Protein AF-A0A1C6DZ20-F1 (afdb_monomer)

Mean predicted aligned error: 7.18 Å

Foldseek 3Di:
DDDDDDDDDDDDDDDDDDDDDPPVVLVVQLVLLLLLLVVLCCCQPPQFPCQPPQHDPVVLVVLSVVLNVCSSPDDLLRSQLSSLLSQLSSLFQATGFDSCPQCVQVWWWWQWQWDDFPNATFTFKGFPVCVVRGGWGWQAKLPHGVVVLLVLLQSSGRHLEPLLSVVVSSVCVTGVVSCCVSVRDPPPDQWIWIWTADPVGDIDIDIIGTGGPVRSVVCVVVVRMDGLVVLAPAAAPPPDDPVDQKDWDDPDPQEIEMEGQELDADPVQGLVNVLVVVLVSLVVVSHQEYEYEQQNYAYDHLCSCVSVLVSLLLSQLVFGAYEYEADANCHDSSLVNVLLSVLSPHFYEEAWYVFFLWGFDDKDKDARDRSRTITIHGNDIDDVLVPGVSSVVTHSYTRGGPHYFYDHSVCRRHNHPRRVVPCSPDDGPHGDQKWKWAWDPAWEDEQNHTFLFTFTQTSNFTWTQVLQVLVRCQPDPLRWEWDADPVQLEIEIEGHRYDDPDPHSPDDDHDIFMWGWRSYWYYHVVVVDTDRATWTDTPNTIIGGVSSVCLVSQWDWDADPVNSYIYIYRPHGHD

Radius of gyration: 30.8 Å; Cα contacts (8 Å, |Δi|>4): 1162; chains: 1; bounding box: 98×57×110 Å

pLDDT: mean 91.44, std 13.48, range [24.75, 98.94]

Solvent-accessible surface area (backbone atoms only — not comparable to full-atom values): 30918 Å² total; per-residue (Å²):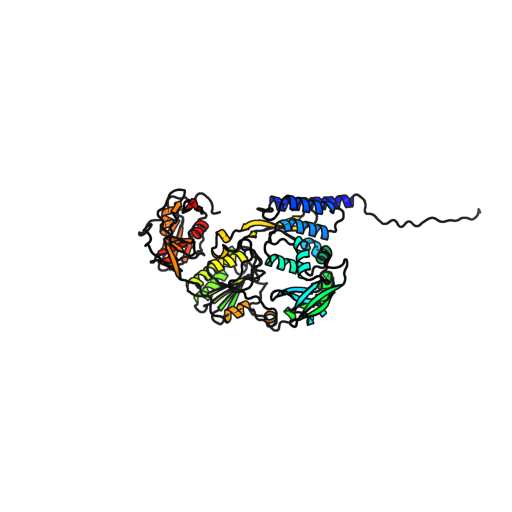 135,88,80,87,87,89,90,82,90,84,90,82,81,91,78,88,78,78,85,74,79,64,82,71,61,54,61,53,50,24,49,41,48,50,54,29,52,51,50,49,52,52,47,45,67,71,58,27,71,62,42,55,79,67,40,48,75,64,59,53,50,50,51,50,52,58,50,64,75,34,49,80,72,53,52,77,62,56,50,37,45,50,51,12,28,58,38,13,46,34,41,28,68,46,24,38,45,40,58,56,69,67,39,50,83,75,42,31,26,36,45,52,35,64,43,81,38,83,92,38,48,20,31,40,28,21,35,50,88,43,60,90,48,54,75,21,34,49,52,19,44,58,81,41,44,44,67,59,51,48,60,58,57,43,60,53,48,31,30,50,35,74,54,33,42,49,56,54,44,50,72,44,77,35,31,40,59,60,35,30,75,60,63,52,40,64,82,89,52,59,61,43,43,33,32,31,30,44,98,89,66,54,75,46,79,43,81,34,44,47,29,44,51,67,52,51,51,48,35,54,76,70,63,44,50,38,44,52,77,82,63,36,78,41,76,39,94,80,56,88,59,86,90,45,45,60,51,80,46,79,77,52,99,31,29,38,38,34,44,41,40,42,30,58,76,37,95,90,56,41,51,72,62,50,36,54,53,51,47,57,51,55,73,65,66,64,45,53,35,39,38,42,34,28,43,68,6,64,21,72,40,47,73,58,51,46,66,52,52,35,53,48,40,55,44,35,48,75,66,24,22,36,35,35,34,36,12,60,42,10,14,59,27,36,36,54,46,47,47,53,40,37,53,64,50,27,46,32,36,12,35,45,18,27,28,36,56,20,37,59,30,72,69,47,77,50,65,38,86,64,80,50,41,33,32,33,32,21,57,38,78,43,67,40,39,85,76,33,81,68,33,51,89,49,43,62,24,45,48,71,37,80,41,80,35,60,64,39,64,67,37,48,33,61,21,42,53,44,44,60,52,49,61,73,74,46,83,78,69,55,53,82,53,64,42,68,24,35,72,45,86,63,42,39,25,48,72,84,40,78,48,75,55,57,34,32,32,43,95,93,38,55,24,27,41,57,64,26,52,20,62,63,27,43,90,47,97,67,16,26,24,74,49,77,40,82,89,78,40,30,38,39,36,37,86,37,68,46,78,89,87,76,81,67,56,57,80,74,76,86,63,80,45,68,30,34,49,42,77,58,46,40,28,39,59,92,72,77,47,68,60,78,74,75,40,27,31,48,96,93,41,59,27,36,44,47,66,63,52,30,55,75,70,41,20,22,74,45,80,38,76,91,75,43,28,38,42,33,34,70,90,40,64,50,124

Structure (mmCIF, N/CA/C/O backbone):
data_AF-A0A1C6DZ20-F1
#
_entry.id   AF-A0A1C6DZ20-F1
#
loop_
_atom_site.group_PDB
_atom_site.id
_atom_site.type_symbol
_atom_site.label_atom_id
_atom_site.label_alt_id
_atom_site.label_comp_id
_atom_site.label_asym_id
_atom_site.label_entity_id
_atom_site.label_seq_id
_atom_site.pdbx_PDB_ins_code
_atom_site.Cartn_x
_atom_site.Cartn_y
_atom_site.Cartn_z
_atom_site.occupancy
_atom_site.B_iso_or_equiv
_atom_site.auth_seq_id
_atom_site.auth_comp_id
_atom_site.auth_asym_id
_atom_site.auth_atom_id
_atom_site.pdbx_PDB_model_num
ATOM 1 N N . MET A 1 1 ? 66.220 34.009 -67.771 1.00 33.22 1 MET A N 1
ATOM 2 C CA . MET A 1 1 ? 67.055 34.168 -66.563 1.00 33.22 1 MET A CA 1
ATOM 3 C C . MET A 1 1 ? 66.719 33.030 -65.614 1.00 33.22 1 MET A C 1
ATOM 5 O O . MET A 1 1 ? 65.567 32.908 -65.241 1.00 33.22 1 MET A O 1
ATOM 9 N N . ASN A 1 2 ? 67.720 32.167 -65.425 1.00 29.44 2 ASN A N 1
ATOM 10 C CA . ASN A 1 2 ? 67.946 31.004 -64.551 1.00 29.44 2 ASN A CA 1
ATOM 11 C C . ASN A 1 2 ? 66.769 30.279 -63.851 1.00 29.44 2 ASN A C 1
ATOM 13 O O . ASN A 1 2 ? 65.967 30.924 -63.203 1.00 29.44 2 ASN A O 1
ATOM 17 N N . MET A 1 3 ? 66.681 28.947 -63.736 1.00 25.48 3 MET A N 1
ATOM 18 C CA . MET A 1 3 ? 67.265 27.768 -64.398 1.00 25.48 3 MET A CA 1
ATOM 19 C C . MET A 1 3 ? 66.680 26.515 -63.680 1.00 25.48 3 MET A C 1
ATOM 21 O O . MET A 1 3 ? 66.749 26.479 -62.463 1.00 25.48 3 MET A O 1
ATOM 25 N N . LYS A 1 4 ? 66.19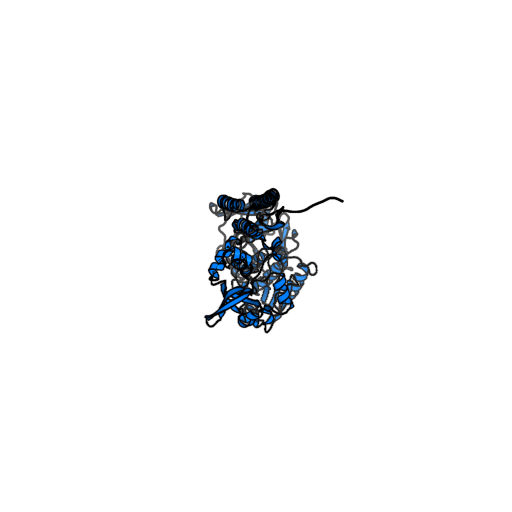1 25.503 -64.432 1.00 29.70 4 LYS A N 1
ATOM 26 C CA . LYS A 1 4 ? 66.219 24.021 -64.184 1.00 29.70 4 LYS A CA 1
ATOM 27 C C . LYS A 1 4 ? 65.601 23.431 -62.881 1.00 29.70 4 LYS A C 1
ATOM 29 O O . LYS A 1 4 ? 65.993 23.794 -61.790 1.00 29.70 4 LYS A O 1
ATOM 34 N N . ARG A 1 5 ? 64.574 22.559 -62.940 1.00 30.05 5 ARG A N 1
ATOM 35 C CA . ARG A 1 5 ? 64.492 21.102 -63.296 1.00 30.05 5 ARG A CA 1
ATOM 36 C C . ARG A 1 5 ? 64.784 20.089 -62.144 1.00 30.05 5 ARG A C 1
ATOM 38 O O . ARG A 1 5 ? 65.934 19.950 -61.768 1.00 30.05 5 ARG A O 1
ATOM 45 N N . TRP A 1 6 ? 63.752 19.270 -61.843 1.00 25.39 6 TRP A N 1
ATOM 46 C CA . TRP A 1 6 ? 63.679 17.779 -61.746 1.00 25.39 6 TRP A CA 1
ATOM 47 C C . TRP A 1 6 ? 64.118 16.952 -60.499 1.00 25.39 6 TRP A C 1
ATOM 49 O O . TRP A 1 6 ? 65.215 17.136 -59.994 1.00 25.39 6 TRP A O 1
ATOM 59 N N . LEU A 1 7 ? 63.285 15.904 -60.235 1.00 24.78 7 LEU A N 1
ATOM 60 C CA . LEU A 1 7 ? 63.484 14.575 -59.568 1.00 24.78 7 LEU A CA 1
ATOM 61 C C . LEU A 1 7 ? 63.567 14.541 -58.024 1.00 24.78 7 LEU A C 1
ATOM 63 O O . LEU A 1 7 ? 64.156 15.438 -57.449 1.00 24.78 7 LEU A O 1
ATOM 67 N N . ALA A 1 8 ? 63.067 13.565 -57.246 1.00 24.75 8 ALA A N 1
ATOM 68 C CA . ALA A 1 8 ? 62.396 12.252 -57.379 1.00 24.75 8 ALA A CA 1
ATOM 69 C C . ALA A 1 8 ? 61.662 11.989 -56.018 1.00 24.75 8 ALA A C 1
ATOM 71 O O . ALA A 1 8 ? 62.030 12.608 -55.030 1.00 24.75 8 ALA A O 1
ATOM 72 N N . GLY A 1 9 ? 60.552 11.250 -55.886 1.00 25.30 9 GLY A N 1
ATOM 73 C CA . GLY A 1 9 ? 60.491 9.782 -55.795 1.00 25.30 9 GLY A CA 1
ATOM 74 C C . GLY A 1 9 ? 60.394 9.246 -54.340 1.00 25.30 9 GLY A C 1
ATOM 75 O O . GLY A 1 9 ? 61.318 9.452 -53.567 1.00 25.30 9 GLY A O 1
ATOM 76 N N . CYS A 1 10 ? 59.322 8.477 -54.061 1.00 25.08 10 CYS A N 1
ATOM 77 C CA . CYS A 1 10 ? 59.161 7.394 -53.055 1.00 25.08 10 CYS A CA 1
ATOM 78 C C . CYS A 1 10 ? 58.497 7.643 -51.668 1.00 25.08 10 CYS A C 1
ATOM 80 O O . CYS A 1 10 ? 59.073 8.256 -50.783 1.00 25.08 10 CYS A O 1
ATOM 82 N N . LEU A 1 11 ? 57.308 7.019 -51.521 1.00 32.25 11 LEU A N 1
ATOM 83 C CA . LEU A 1 11 ? 56.767 6.166 -50.433 1.00 32.25 11 LEU A CA 1
ATOM 84 C C . LEU A 1 11 ? 56.993 6.500 -48.939 1.00 32.25 11 LEU A C 1
ATOM 86 O O . LEU A 1 11 ? 58.120 6.506 -48.460 1.00 32.25 11 LEU A O 1
ATOM 90 N N . GLY A 1 12 ? 55.890 6.510 -48.169 1.00 25.66 12 GLY A N 1
ATOM 91 C CA . GLY A 1 12 ? 55.909 6.263 -46.718 1.00 25.66 12 GLY A CA 1
ATOM 92 C C . GLY A 1 12 ? 54.557 6.429 -46.002 1.00 25.66 12 GLY A C 1
ATOM 93 O O . GLY A 1 12 ? 54.181 7.545 -45.688 1.00 25.66 12 GLY A O 1
ATOM 94 N N . ALA A 1 13 ? 53.869 5.303 -45.767 1.00 25.91 13 ALA A N 1
ATOM 95 C CA . ALA A 1 13 ? 52.865 4.982 -44.732 1.00 25.91 13 ALA A CA 1
ATOM 96 C C . ALA A 1 13 ? 51.861 6.053 -44.226 1.00 25.91 13 ALA A C 1
ATOM 98 O O . ALA A 1 13 ? 52.208 6.974 -43.494 1.00 25.91 13 ALA A O 1
ATOM 99 N N . VAL A 1 14 ? 50.567 5.806 -44.474 1.00 29.48 14 VAL A N 1
ATOM 100 C CA . VAL A 1 14 ? 49.453 6.362 -43.685 1.00 29.48 14 VAL A CA 1
ATOM 101 C C . VAL A 1 14 ? 49.310 5.521 -42.413 1.00 29.48 14 VAL A C 1
ATOM 103 O O . VAL A 1 14 ? 48.975 4.341 -42.491 1.00 29.48 14 VAL A O 1
ATOM 106 N N . VAL A 1 15 ? 49.574 6.123 -41.254 1.00 30.53 15 VAL A N 1
ATOM 107 C CA . VAL A 1 15 ? 49.204 5.585 -39.938 1.00 30.53 15 VAL A CA 1
ATOM 108 C C . VAL A 1 15 ? 47.868 6.213 -39.554 1.00 30.53 15 VAL A C 1
ATOM 110 O O . VAL A 1 15 ? 47.776 7.427 -39.387 1.00 30.53 15 VAL A O 1
ATOM 113 N N . ILE A 1 16 ? 46.831 5.384 -39.439 1.00 38.28 16 ILE A N 1
ATOM 114 C CA . ILE A 1 16 ? 45.564 5.749 -38.802 1.00 38.28 16 ILE A CA 1
ATOM 115 C C . ILE A 1 16 ? 45.824 5.715 -37.292 1.00 38.28 16 ILE A C 1
ATOM 117 O O . ILE A 1 16 ? 45.955 4.642 -36.709 1.00 38.28 16 ILE A O 1
ATOM 121 N N . LEU A 1 17 ? 45.968 6.887 -36.672 1.00 35.38 17 LEU A N 1
ATOM 122 C CA . LEU A 1 17 ? 45.996 7.037 -35.218 1.00 35.38 17 LEU A CA 1
ATOM 123 C C . LEU A 1 17 ? 44.552 7.186 -34.735 1.00 35.38 17 LEU A C 1
ATOM 125 O O . LEU A 1 17 ? 43.916 8.209 -34.982 1.00 35.38 17 LEU A O 1
ATOM 129 N N . GLY A 1 18 ? 44.043 6.146 -34.074 1.00 37.91 18 GLY A N 1
ATOM 130 C CA . GLY A 1 18 ? 42.833 6.240 -33.266 1.00 37.91 18 GLY A CA 1
ATOM 131 C C . GLY A 1 18 ? 43.051 7.241 -32.131 1.00 37.91 18 GLY A C 1
ATOM 132 O O . GLY A 1 18 ? 44.077 7.206 -31.450 1.00 37.91 18 GLY A O 1
ATOM 133 N N . CYS A 1 19 ? 42.107 8.163 -31.960 1.00 40.91 19 CYS A N 1
ATOM 134 C CA . CYS A 1 19 ? 42.093 9.102 -30.848 1.00 40.91 19 CYS A CA 1
ATOM 135 C C . CYS A 1 19 ? 41.790 8.347 -29.546 1.00 40.91 19 CYS A C 1
ATOM 137 O O . CYS A 1 19 ? 40.642 8.003 -29.289 1.00 40.91 19 CYS A O 1
ATOM 139 N N . LEU A 1 20 ? 42.812 8.112 -28.724 1.00 44.81 20 LEU A N 1
ATOM 140 C CA . LEU A 1 20 ? 42.622 7.877 -27.293 1.00 44.81 20 LEU A CA 1
ATOM 141 C C . LEU A 1 20 ? 42.332 9.228 -26.609 1.00 44.81 20 LEU A C 1
ATOM 143 O O . LEU A 1 20 ? 42.959 10.230 -26.980 1.00 44.81 20 LEU A O 1
ATOM 147 N N . PRO A 1 21 ? 41.407 9.289 -25.636 1.00 42.53 21 PRO A N 1
ATOM 148 C CA . PRO A 1 21 ? 41.186 10.495 -24.848 1.00 42.53 21 PRO A CA 1
ATOM 149 C C . PRO A 1 21 ? 42.447 10.862 -24.038 1.00 42.53 21 PRO A C 1
ATOM 151 O O . PRO A 1 21 ? 43.267 9.992 -23.730 1.00 42.53 21 PRO A O 1
ATOM 154 N N . PRO A 1 22 ? 42.651 12.151 -23.707 1.00 46.47 22 PRO A N 1
ATOM 155 C CA . PRO A 1 22 ? 43.792 12.579 -22.904 1.00 46.47 22 PRO A CA 1
ATOM 156 C C . PRO A 1 22 ? 43.739 11.944 -21.507 1.00 46.47 22 PRO A C 1
ATOM 158 O O . PRO A 1 22 ? 42.701 11.968 -20.852 1.00 46.47 22 PRO A O 1
ATOM 161 N N . ALA A 1 23 ? 44.885 11.443 -21.038 1.00 49.34 23 ALA A N 1
ATOM 162 C CA . ALA A 1 23 ? 45.047 10.677 -19.796 1.00 49.34 23 ALA A CA 1
ATOM 163 C C . ALA A 1 23 ? 44.527 11.352 -18.505 1.00 49.34 23 ALA A C 1
ATOM 165 O O . ALA A 1 23 ? 44.389 10.675 -17.505 1.00 49.34 23 ALA A O 1
ATOM 166 N N . GLY A 1 24 ? 44.213 12.655 -18.511 1.00 50.34 24 GLY A N 1
ATOM 167 C CA . GLY A 1 24 ? 43.672 13.368 -17.343 1.00 50.34 24 GLY A CA 1
ATOM 168 C C . GLY A 1 24 ? 42.141 13.447 -17.253 1.00 50.34 24 GLY A C 1
ATOM 169 O O . GLY A 1 24 ? 41.635 13.906 -16.240 1.00 50.34 24 GLY A O 1
ATOM 170 N N . ALA A 1 25 ? 41.394 13.056 -18.294 1.00 53.69 25 ALA A N 1
ATOM 171 C CA . ALA A 1 25 ? 39.923 13.096 -18.279 1.00 53.69 25 ALA A CA 1
ATOM 172 C C . ALA A 1 25 ? 39.290 11.798 -17.739 1.00 53.69 25 ALA A C 1
ATOM 174 O O . ALA A 1 25 ? 38.180 11.836 -17.215 1.00 53.69 25 ALA A O 1
ATOM 175 N N . ALA A 1 26 ? 39.996 10.668 -17.866 1.00 58.22 26 ALA A N 1
ATOM 176 C CA . ALA A 1 26 ? 39.584 9.378 -17.310 1.00 58.22 26 ALA A CA 1
ATOM 177 C C . ALA A 1 26 ? 39.768 9.345 -15.781 1.00 58.22 26 ALA A C 1
ATOM 179 O O . ALA A 1 26 ? 38.820 9.015 -15.076 1.00 58.22 26 ALA A O 1
ATOM 180 N N . ASP A 1 27 ? 40.918 9.825 -15.283 1.00 61.34 27 ASP A N 1
ATOM 181 C CA . ASP A 1 27 ? 41.209 9.956 -13.843 1.00 61.34 27 ASP A CA 1
ATOM 182 C C . ASP A 1 27 ? 40.152 10.807 -13.103 1.00 61.34 27 ASP A C 1
ATOM 184 O O . ASP A 1 27 ? 39.782 10.515 -11.970 1.00 61.34 27 ASP A O 1
ATOM 188 N N . ASP A 1 28 ? 39.612 11.837 -13.762 1.00 82.62 28 ASP A N 1
ATOM 189 C CA . ASP A 1 28 ? 38.582 12.733 -13.217 1.00 82.62 28 ASP A CA 1
ATOM 190 C C . ASP A 1 28 ? 37.173 12.094 -13.213 1.00 82.62 28 ASP A C 1
ATOM 192 O O . ASP A 1 28 ? 36.361 12.357 -12.328 1.00 82.62 28 ASP A O 1
ATOM 196 N N . ALA A 1 29 ? 36.856 11.215 -14.172 1.00 85.62 29 ALA A N 1
ATOM 197 C CA . ALA A 1 29 ? 35.570 10.508 -14.203 1.00 85.62 29 ALA A CA 1
ATOM 198 C C . ALA A 1 29 ? 35.491 9.403 -13.140 1.00 85.62 29 ALA A C 1
ATOM 200 O O . ALA A 1 29 ? 34.495 9.313 -12.420 1.00 85.62 29 ALA A O 1
ATOM 201 N N . ALA A 1 30 ? 36.558 8.618 -13.010 1.00 94.00 30 ALA A N 1
ATOM 202 C CA . ALA A 1 30 ? 36.689 7.581 -11.998 1.00 94.00 30 ALA A CA 1
ATOM 203 C C . ALA A 1 30 ? 36.605 8.142 -10.580 1.00 94.00 30 ALA A C 1
ATOM 205 O O . ALA A 1 30 ? 35.852 7.638 -9.749 1.00 94.00 30 ALA A O 1
ATOM 206 N N . GLN A 1 31 ? 37.315 9.248 -10.329 1.00 95.50 31 GLN A N 1
ATOM 207 C CA . GLN A 1 31 ? 37.275 9.933 -9.044 1.00 95.50 31 GLN A CA 1
ATOM 208 C C . GLN A 1 31 ? 35.853 10.399 -8.700 1.00 95.50 31 GLN A C 1
ATOM 210 O O . GLN A 1 31 ? 35.382 10.159 -7.592 1.00 95.50 31 GLN A O 1
ATOM 215 N N . ARG A 1 32 ? 35.133 11.010 -9.650 1.00 95.50 32 ARG A N 1
ATOM 216 C CA . ARG A 1 32 ? 33.738 11.427 -9.432 1.00 95.50 32 ARG A CA 1
ATOM 217 C C . ARG A 1 32 ? 32.806 10.258 -9.105 1.00 95.50 32 ARG A C 1
ATOM 219 O O . ARG A 1 32 ? 31.918 10.410 -8.267 1.00 95.50 32 ARG A O 1
ATOM 226 N N . ARG A 1 33 ? 32.997 9.106 -9.758 1.00 97.25 33 ARG A N 1
ATOM 227 C CA . ARG A 1 33 ? 32.224 7.884 -9.484 1.00 97.25 33 ARG A CA 1
ATOM 228 C C . ARG A 1 33 ? 32.580 7.279 -8.124 1.00 97.25 33 ARG A C 1
ATOM 230 O O . ARG A 1 33 ? 31.677 6.864 -7.406 1.00 97.25 33 ARG A O 1
ATOM 237 N N . GLN A 1 34 ? 33.854 7.304 -7.727 1.00 98.19 34 GLN A N 1
ATOM 238 C CA . GLN A 1 34 ? 34.271 6.919 -6.375 1.00 98.19 34 GLN A CA 1
ATOM 239 C C . GLN A 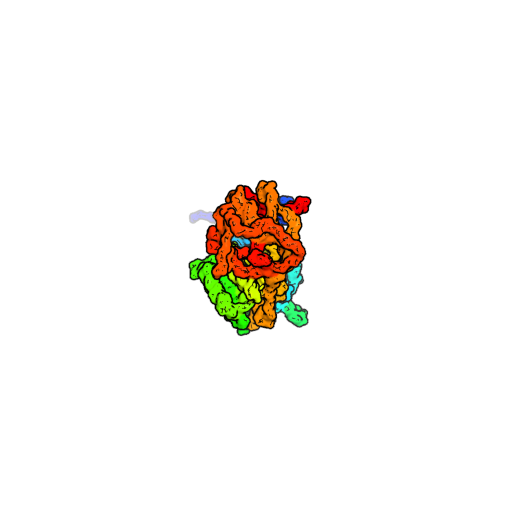1 34 ? 33.596 7.803 -5.317 1.00 98.19 34 GLN A C 1
ATOM 241 O O . GLN A 1 34 ? 33.038 7.285 -4.356 1.00 98.19 34 GLN A O 1
ATOM 246 N N . GLU A 1 35 ? 33.591 9.125 -5.511 1.00 98.19 35 GLU A N 1
ATOM 247 C CA . GLU A 1 35 ? 32.940 10.075 -4.597 1.00 98.19 35 GLU A CA 1
ATOM 248 C C . GLU A 1 35 ? 31.425 9.827 -4.479 1.00 98.19 35 GLU A C 1
ATOM 250 O O . GLU A 1 35 ? 30.866 9.911 -3.385 1.00 98.19 35 GLU A O 1
ATOM 255 N N . ASP A 1 36 ? 30.757 9.489 -5.586 1.00 98.06 36 ASP A N 1
ATOM 256 C CA . ASP A 1 36 ? 29.341 9.107 -5.588 1.00 98.06 36 ASP A CA 1
ATOM 257 C C . ASP A 1 36 ? 29.088 7.791 -4.841 1.00 98.06 36 ASP A C 1
ATOM 259 O O . ASP A 1 36 ? 28.156 7.714 -4.039 1.00 98.06 36 ASP A O 1
ATOM 263 N N . LEU A 1 37 ? 29.917 6.769 -5.082 1.00 98.69 37 LEU A N 1
ATOM 264 C CA . LEU A 1 37 ? 29.828 5.469 -4.415 1.00 98.69 37 LEU A CA 1
ATOM 265 C C . LEU A 1 37 ? 30.059 5.600 -2.905 1.00 98.69 37 LEU A C 1
ATOM 267 O O . LEU A 1 37 ? 29.281 5.069 -2.112 1.00 98.69 37 LEU A O 1
ATOM 271 N N . ASP A 1 38 ? 31.091 6.341 -2.502 1.00 98.56 38 ASP A N 1
ATOM 272 C CA . ASP A 1 38 ? 31.387 6.609 -1.094 1.00 98.56 38 ASP A CA 1
ATOM 273 C C . ASP A 1 38 ? 30.239 7.381 -0.433 1.00 98.56 38 ASP A C 1
ATOM 275 O O . ASP A 1 38 ? 29.803 7.019 0.662 1.00 98.56 38 ASP A O 1
ATOM 279 N N . CYS A 1 39 ? 29.690 8.391 -1.120 1.00 98.50 39 CYS A N 1
ATOM 280 C CA . CYS A 1 39 ? 28.535 9.145 -0.641 1.00 98.50 39 CYS A CA 1
ATOM 281 C C . CYS A 1 39 ? 27.302 8.251 -0.459 1.00 98.50 39 CYS A C 1
ATOM 283 O O . CYS A 1 39 ? 26.605 8.378 0.553 1.00 98.50 39 CYS A O 1
ATOM 285 N N . LEU A 1 40 ? 27.034 7.333 -1.395 1.00 98.56 40 LEU A N 1
ATOM 286 C CA . LEU A 1 40 ? 25.925 6.387 -1.285 1.00 98.56 40 LEU A CA 1
ATOM 287 C C . LEU A 1 40 ? 26.106 5.467 -0.074 1.00 98.56 40 LEU A C 1
ATOM 289 O O . LEU A 1 40 ? 25.203 5.375 0.758 1.00 98.56 40 LEU A O 1
ATOM 293 N N . VAL A 1 41 ? 27.272 4.824 0.050 1.00 98.56 41 VAL A N 1
ATOM 294 C CA . VAL A 1 41 ? 27.572 3.906 1.159 1.00 98.56 41 VAL A CA 1
ATOM 295 C C . VAL A 1 41 ? 27.465 4.632 2.497 1.00 98.56 41 VAL A C 1
ATOM 297 O O . VAL A 1 41 ? 26.787 4.143 3.403 1.00 98.56 41 VAL A O 1
ATOM 300 N N . GLU A 1 42 ? 28.067 5.817 2.630 1.00 98.25 42 GLU A N 1
ATOM 301 C CA . GLU A 1 42 ? 27.970 6.622 3.851 1.00 98.25 42 GLU A CA 1
ATOM 302 C C . GLU A 1 42 ? 26.513 6.992 4.152 1.00 98.25 42 GLU A C 1
ATOM 304 O O . GLU A 1 42 ? 26.053 6.833 5.284 1.00 98.25 42 GLU A O 1
ATOM 309 N N . THR A 1 43 ? 25.762 7.448 3.148 1.00 98.06 43 THR A N 1
ATOM 310 C CA . THR A 1 43 ? 24.360 7.849 3.325 1.00 98.06 43 THR A CA 1
ATOM 311 C C . THR A 1 43 ? 23.522 6.681 3.829 1.00 98.06 43 THR A C 1
ATOM 313 O O . THR A 1 43 ? 22.862 6.803 4.861 1.00 98.06 43 THR A O 1
ATOM 316 N N . LEU A 1 44 ? 23.574 5.535 3.151 1.00 98.06 44 LEU A N 1
ATOM 317 C CA . LEU A 1 44 ? 22.745 4.386 3.497 1.00 98.06 44 LEU A CA 1
ATOM 318 C C . LEU A 1 44 ? 23.135 3.791 4.853 1.00 98.06 44 LEU A C 1
ATOM 320 O O . LEU A 1 44 ? 22.274 3.595 5.705 1.00 98.06 44 LEU A O 1
ATOM 324 N N . THR A 1 45 ? 24.427 3.581 5.104 1.00 97.06 45 THR A N 1
ATOM 325 C CA . THR A 1 45 ? 24.893 2.877 6.312 1.00 97.06 45 THR A CA 1
ATOM 326 C C . THR A 1 45 ? 24.883 3.737 7.577 1.00 97.06 45 THR A C 1
ATOM 328 O O . THR A 1 45 ? 24.913 3.189 8.678 1.00 97.06 45 THR A O 1
ATOM 331 N N . THR A 1 46 ? 24.821 5.071 7.454 1.00 96.50 46 THR A N 1
ATOM 332 C CA . THR A 1 46 ? 24.799 5.983 8.616 1.00 96.50 46 THR A CA 1
ATOM 333 C C . THR A 1 46 ? 23.452 6.655 8.868 1.00 96.50 46 THR A C 1
ATOM 335 O O . THR A 1 46 ? 23.215 7.110 9.990 1.00 96.50 46 THR A O 1
ATOM 338 N N . LYS A 1 47 ? 22.589 6.786 7.848 1.00 97.19 47 LYS A N 1
ATOM 339 C CA . LYS A 1 47 ? 21.302 7.494 7.969 1.00 97.19 47 LYS A CA 1
ATOM 340 C C . LYS A 1 47 ? 20.098 6.566 8.036 1.00 97.19 47 LYS A C 1
ATOM 342 O O . LYS A 1 47 ? 19.111 6.948 8.661 1.00 97.19 47 LYS A O 1
ATOM 347 N N . HIS A 1 48 ? 20.163 5.392 7.410 1.00 97.69 48 HIS A N 1
ATOM 348 C CA . HIS A 1 48 ? 19.114 4.388 7.550 1.00 97.69 48 HIS A CA 1
ATOM 349 C C . HIS A 1 48 ? 19.090 3.867 9.001 1.00 97.69 48 HIS A C 1
ATOM 351 O O . HIS A 1 48 ? 20.161 3.658 9.576 1.00 97.69 48 HIS A O 1
ATOM 357 N N . PRO A 1 49 ? 17.912 3.651 9.618 1.00 96.50 49 PRO A N 1
ATOM 358 C CA . PRO A 1 49 ? 17.796 3.252 11.022 1.00 96.50 49 PRO A CA 1
ATOM 359 C C . PRO A 1 49 ? 18.485 1.919 11.329 1.00 96.50 49 PRO A C 1
ATOM 361 O O . PRO A 1 49 ? 19.035 1.765 12.416 1.00 96.50 49 PRO A O 1
ATOM 364 N N . ASP A 1 50 ? 18.456 0.979 10.383 1.00 96.94 50 ASP A N 1
ATOM 365 C CA . ASP A 1 50 ? 19.174 -0.294 10.471 1.00 96.94 50 ASP A CA 1
ATOM 366 C C . ASP A 1 50 ? 19.396 -0.892 9.071 1.00 96.94 50 ASP A C 1
ATOM 368 O O . ASP A 1 50 ? 18.611 -1.701 8.589 1.00 96.94 50 ASP A O 1
ATOM 372 N N . PHE A 1 51 ? 20.401 -0.397 8.335 1.00 97.38 51 PHE A N 1
ATOM 373 C CA . PHE A 1 51 ? 20.658 -0.850 6.951 1.00 97.38 51 PHE A CA 1
ATOM 374 C C . PHE A 1 51 ? 21.041 -2.335 6.886 1.00 97.38 51 PHE A C 1
ATOM 376 O O . PHE A 1 51 ? 20.786 -3.009 5.895 1.00 97.38 51 PHE A O 1
ATOM 383 N N . TYR A 1 52 ? 21.642 -2.848 7.960 1.00 97.62 52 TYR A N 1
ATOM 384 C CA . TYR A 1 52 ? 22.159 -4.209 8.047 1.00 97.62 52 TYR A CA 1
ATOM 385 C C . TYR A 1 52 ? 21.135 -5.205 8.607 1.00 97.62 52 TYR A C 1
ATOM 387 O O . TYR A 1 52 ? 21.494 -6.347 8.883 1.00 97.62 52 TYR A O 1
ATOM 395 N N . ALA A 1 53 ? 19.862 -4.816 8.740 1.00 96.00 53 ALA A N 1
ATOM 396 C CA . ALA A 1 53 ? 18.804 -5.703 9.226 1.00 96.00 53 ALA A CA 1
ATOM 397 C C . ALA A 1 53 ? 18.698 -7.004 8.405 1.00 96.00 53 ALA A C 1
ATOM 399 O O . ALA A 1 53 ? 18.466 -8.074 8.966 1.00 96.00 53 ALA A O 1
ATOM 400 N N . ASN A 1 54 ? 18.920 -6.912 7.087 1.00 95.19 54 ASN A N 1
ATOM 401 C CA . ASN A 1 54 ? 18.777 -8.021 6.137 1.00 95.19 54 ASN A CA 1
ATOM 402 C C . ASN A 1 54 ? 20.050 -8.304 5.319 1.00 95.19 54 ASN A C 1
ATOM 404 O O . ASN A 1 54 ? 20.026 -9.106 4.388 1.00 95.19 54 ASN A O 1
ATOM 408 N N . THR A 1 55 ? 21.170 -7.657 5.647 1.00 97.31 55 THR A N 1
ATOM 409 C CA . THR A 1 55 ? 22.448 -7.823 4.940 1.00 97.31 55 THR A CA 1
ATOM 410 C C . THR A 1 55 ? 23.626 -7.731 5.902 1.00 97.31 55 THR A C 1
ATOM 412 O O . THR A 1 55 ? 23.457 -7.563 7.104 1.00 97.31 55 THR A O 1
ATOM 415 N N . THR A 1 56 ? 24.847 -7.883 5.399 1.00 98.12 56 THR A N 1
ATOM 416 C CA . THR A 1 56 ? 26.060 -7.856 6.223 1.00 98.12 56 THR A CA 1
ATOM 417 C C . THR A 1 56 ? 27.017 -6.776 5.747 1.00 98.12 56 THR A C 1
ATOM 419 O O . THR A 1 56 ? 27.077 -6.476 4.556 1.00 98.12 56 THR A O 1
ATOM 422 N N . GLU A 1 57 ? 27.830 -6.243 6.662 1.00 97.94 57 GLU A N 1
ATOM 423 C CA . GLU A 1 57 ? 28.934 -5.338 6.312 1.00 97.94 57 GLU A CA 1
ATOM 424 C C . GLU A 1 57 ? 29.841 -5.940 5.231 1.00 97.94 57 GLU A C 1
ATOM 426 O O . GLU A 1 57 ? 30.280 -5.229 4.332 1.00 97.94 57 GLU A O 1
ATOM 431 N N . GLN A 1 58 ? 30.071 -7.259 5.277 1.00 98.31 58 GLN A N 1
ATOM 432 C CA . GLN A 1 58 ? 30.869 -7.956 4.272 1.00 98.31 58 GLN A CA 1
ATOM 433 C C . GLN A 1 58 ? 30.204 -7.934 2.893 1.00 98.31 58 GLN A C 1
ATOM 435 O O . GLN A 1 58 ? 30.877 -7.618 1.923 1.00 98.31 58 GLN A O 1
ATOM 440 N N . ALA A 1 59 ? 28.899 -8.203 2.795 1.00 98.38 59 ALA A N 1
ATOM 441 C CA . ALA A 1 59 ? 28.184 -8.152 1.517 1.00 98.38 59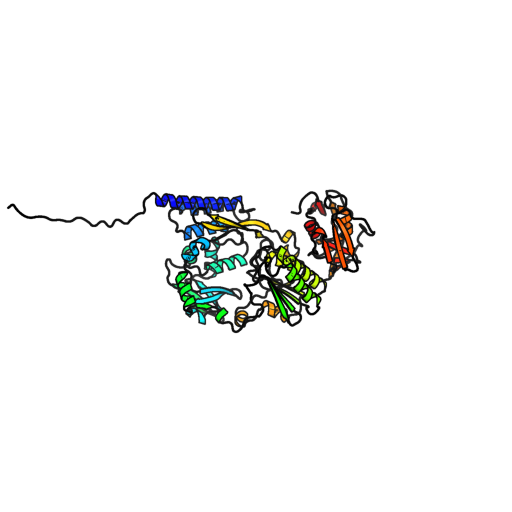 ALA A CA 1
ATOM 442 C C . ALA A 1 59 ? 28.208 -6.743 0.901 1.00 98.38 59 ALA A C 1
ATOM 444 O O . ALA A 1 59 ? 28.400 -6.594 -0.304 1.00 98.38 59 ALA A O 1
ATOM 445 N N . VAL A 1 60 ? 28.077 -5.704 1.733 1.00 98.56 60 VAL A N 1
ATOM 446 C CA . VAL A 1 60 ? 28.205 -4.306 1.292 1.00 98.56 60 VAL A CA 1
ATOM 447 C C . VAL A 1 60 ? 29.628 -4.003 0.830 1.00 98.56 60 VAL A C 1
ATOM 449 O O . VAL A 1 60 ? 29.806 -3.394 -0.221 1.00 98.56 60 VAL A O 1
ATOM 452 N N . ALA A 1 61 ? 30.642 -4.440 1.581 1.00 98.50 61 ALA A N 1
ATOM 453 C CA . ALA A 1 61 ? 32.043 -4.253 1.214 1.00 98.50 61 ALA A CA 1
ATOM 454 C C . ALA A 1 61 ? 32.402 -4.985 -0.088 1.00 98.50 61 ALA A C 1
ATOM 456 O O . ALA A 1 61 ? 33.084 -4.412 -0.935 1.00 98.50 61 ALA A O 1
ATOM 457 N N . ASP A 1 62 ? 31.909 -6.211 -0.268 1.00 98.62 62 ASP A N 1
ATOM 458 C CA . ASP A 1 62 ? 32.111 -7.007 -1.479 1.00 98.62 62 ASP A CA 1
ATOM 459 C C . ASP A 1 62 ? 31.459 -6.324 -2.685 1.00 98.62 62 ASP A C 1
ATOM 461 O O . ASP A 1 62 ? 32.117 -6.135 -3.709 1.00 98.62 62 ASP A O 1
ATOM 465 N N . LYS A 1 63 ? 30.204 -5.867 -2.546 1.00 98.56 63 LYS A N 1
ATOM 466 C CA . LYS A 1 63 ? 29.517 -5.155 -3.630 1.00 98.56 63 LYS A CA 1
ATOM 467 C C . LYS A 1 63 ? 30.178 -3.819 -3.952 1.00 98.56 63 LYS A C 1
ATOM 469 O O . LYS A 1 63 ? 30.305 -3.452 -5.116 1.00 98.56 63 LYS A O 1
ATOM 474 N N . LYS A 1 64 ? 30.648 -3.096 -2.934 1.00 98.62 64 LYS A N 1
ATOM 475 C CA . LYS A 1 64 ? 31.424 -1.871 -3.129 1.00 98.62 64 LYS A CA 1
ATOM 476 C C . LYS A 1 64 ? 32.702 -2.155 -3.924 1.00 98.62 64 LYS A C 1
ATOM 478 O O . LYS A 1 64 ? 32.958 -1.462 -4.901 1.00 98.62 64 LYS A O 1
ATOM 483 N N . ALA A 1 65 ? 33.465 -3.179 -3.540 1.00 98.56 65 ALA A N 1
ATOM 484 C CA . ALA A 1 65 ? 34.713 -3.548 -4.207 1.00 98.56 65 ALA A CA 1
ATOM 485 C C . ALA A 1 65 ? 34.496 -3.992 -5.666 1.00 98.56 65 ALA A C 1
ATOM 487 O O . ALA A 1 65 ? 35.330 -3.707 -6.524 1.00 98.56 65 ALA A O 1
ATOM 488 N N . GLU A 1 66 ? 33.377 -4.663 -5.953 1.00 98.31 66 GLU A N 1
ATOM 489 C CA . GLU A 1 66 ? 32.953 -5.003 -7.316 1.00 98.31 66 GLU A CA 1
ATOM 490 C C . GLU A 1 66 ? 32.763 -3.740 -8.172 1.00 98.31 66 GLU A C 1
ATOM 492 O O . GLU A 1 66 ? 33.346 -3.640 -9.248 1.00 98.31 66 GLU A O 1
ATOM 497 N N . ILE A 1 67 ? 32.033 -2.741 -7.662 1.00 98.38 67 ILE A N 1
ATOM 498 C CA . ILE A 1 67 ? 31.818 -1.462 -8.361 1.00 98.38 67 ILE A CA 1
ATOM 499 C C . ILE A 1 67 ? 33.142 -0.691 -8.509 1.00 98.38 67 ILE A C 1
ATOM 501 O O . ILE A 1 67 ? 33.418 -0.130 -9.570 1.00 98.38 67 ILE A O 1
ATOM 505 N N . GLU A 1 68 ? 33.985 -0.683 -7.468 1.00 98.25 68 GLU A N 1
ATOM 506 C CA . GLU A 1 68 ? 35.304 -0.028 -7.471 1.00 98.25 68 GLU A CA 1
ATOM 507 C C . GLU A 1 68 ? 36.233 -0.584 -8.564 1.00 98.25 68 GLU A C 1
ATOM 509 O O . GLU A 1 68 ? 37.024 0.164 -9.143 1.00 98.25 68 GLU A O 1
ATOM 514 N N . ALA A 1 69 ? 36.123 -1.876 -8.891 1.00 97.56 69 ALA A N 1
ATOM 515 C CA . ALA A 1 69 ? 36.948 -2.519 -9.912 1.00 97.56 69 ALA A CA 1
ATOM 516 C C . ALA A 1 69 ? 36.653 -2.036 -11.345 1.00 97.56 69 ALA A C 1
ATOM 518 O O . ALA A 1 69 ? 37.495 -2.219 -12.228 1.00 97.56 69 ALA A O 1
ATOM 519 N N . GLU A 1 70 ? 35.494 -1.413 -11.577 1.00 96.19 70 GLU A N 1
ATOM 520 C CA . GLU A 1 70 ? 35.012 -1.046 -12.913 1.00 96.19 70 GLU A CA 1
ATOM 521 C C . GLU A 1 70 ? 34.770 0.463 -13.091 1.00 96.19 70 GLU A C 1
ATOM 523 O O . GLU A 1 70 ? 34.283 0.884 -14.141 1.00 96.19 70 GLU A O 1
ATOM 528 N N . LEU A 1 71 ? 35.141 1.308 -12.119 1.00 95.56 71 LEU A N 1
ATOM 529 C CA . LEU A 1 71 ? 34.857 2.755 -12.149 1.00 95.56 71 LEU A CA 1
ATOM 530 C C . LEU A 1 71 ? 35.357 3.457 -13.420 1.00 95.56 71 LEU A C 1
ATOM 532 O O . LEU A 1 71 ? 34.675 4.350 -13.927 1.00 95.56 71 LEU A O 1
ATOM 536 N N . ASP A 1 72 ? 36.507 3.038 -13.950 1.00 93.69 72 ASP A N 1
ATOM 537 C CA . ASP A 1 72 ? 37.136 3.623 -15.142 1.00 93.69 72 ASP A CA 1
ATOM 538 C C . ASP A 1 72 ? 36.472 3.172 -16.452 1.00 93.69 72 ASP A C 1
ATOM 540 O O . ASP A 1 72 ? 36.608 3.835 -17.484 1.00 93.69 72 ASP A O 1
ATOM 544 N N . THR A 1 73 ? 35.801 2.017 -16.435 1.00 93.38 73 THR A N 1
ATOM 545 C CA . THR A 1 73 ? 35.392 1.286 -17.645 1.00 93.38 73 THR A CA 1
ATOM 546 C C . THR A 1 73 ? 33.888 1.107 -17.791 1.00 93.38 73 THR A C 1
ATOM 548 O O . THR A 1 73 ? 33.423 0.959 -18.920 1.00 93.38 73 THR A O 1
ATOM 551 N N . ALA A 1 74 ? 33.132 1.128 -16.692 1.00 94.06 74 ALA A N 1
ATOM 552 C CA . ALA A 1 74 ? 31.686 0.943 -16.696 1.00 94.06 74 ALA A CA 1
ATOM 553 C C . ALA A 1 74 ? 30.981 2.033 -17.518 1.00 94.06 74 ALA A C 1
ATOM 555 O O . ALA A 1 74 ? 31.387 3.207 -17.511 1.00 94.06 74 ALA A O 1
ATOM 556 N N . SER A 1 75 ? 29.889 1.677 -18.195 1.00 93.19 75 SER A N 1
ATOM 557 C CA . SER A 1 75 ? 28.976 2.687 -18.733 1.00 93.19 75 SER A CA 1
ATOM 558 C C . SER A 1 75 ? 28.276 3.435 -17.587 1.00 93.19 75 SER A C 1
ATOM 560 O O . SER A 1 75 ? 28.282 2.989 -16.438 1.00 93.19 75 SER A O 1
ATOM 562 N N . ASP A 1 76 ? 27.665 4.589 -17.870 1.00 93.06 76 ASP A N 1
ATOM 563 C CA . ASP A 1 76 ? 26.879 5.300 -16.848 1.00 93.06 76 ASP A CA 1
ATOM 564 C C . ASP A 1 76 ? 25.680 4.464 -16.369 1.00 93.06 76 ASP A C 1
ATOM 566 O O . ASP A 1 76 ? 25.295 4.566 -15.205 1.00 93.06 76 ASP A O 1
ATOM 570 N N . LEU A 1 77 ? 25.128 3.610 -17.242 1.00 93.75 77 LEU A N 1
ATOM 571 C CA . LEU A 1 77 ? 24.060 2.676 -16.897 1.00 93.75 77 LEU A CA 1
ATOM 572 C C . LEU A 1 77 ? 24.559 1.560 -15.976 1.00 93.75 77 LEU A C 1
ATOM 574 O O . LEU A 1 77 ? 23.946 1.339 -14.936 1.00 93.75 77 LEU A O 1
ATOM 578 N N . ASP A 1 78 ? 25.668 0.900 -16.316 1.00 95.25 78 ASP A N 1
ATOM 579 C CA . ASP A 1 78 ? 26.220 -0.186 -15.492 1.00 95.25 78 ASP A CA 1
ATOM 580 C C . ASP A 1 78 ? 26.625 0.332 -14.110 1.00 95.25 78 ASP A C 1
ATOM 582 O O . ASP A 1 78 ? 26.333 -0.295 -13.094 1.00 95.25 78 ASP A O 1
ATOM 586 N N . PHE A 1 79 ? 27.211 1.534 -14.052 1.00 96.62 79 PHE A N 1
ATOM 587 C CA . PHE A 1 79 ? 27.506 2.194 -12.784 1.00 96.62 79 PHE A CA 1
ATOM 588 C C . PHE A 1 79 ? 26.224 2.480 -11.984 1.00 96.62 79 PHE A C 1
ATOM 590 O O . PHE A 1 79 ? 26.162 2.176 -10.794 1.00 96.62 79 PHE A O 1
ATOM 597 N N . ALA A 1 80 ? 25.173 3.011 -12.620 1.00 96.50 80 ALA A N 1
ATOM 598 C CA . ALA A 1 80 ? 23.892 3.258 -11.956 1.00 96.50 80 ALA A CA 1
ATOM 599 C C . ALA A 1 80 ? 23.225 1.969 -11.443 1.00 96.50 80 ALA A C 1
ATOM 601 O O . ALA A 1 80 ? 22.665 1.977 -10.345 1.00 96.50 80 ALA A O 1
ATOM 602 N N . ILE A 1 81 ? 23.289 0.876 -12.212 1.00 97.06 81 ILE A N 1
ATOM 603 C CA . ILE A 1 81 ? 22.763 -0.432 -11.807 1.00 97.06 81 ILE A CA 1
ATOM 604 C C . ILE A 1 81 ? 23.563 -0.973 -10.623 1.00 97.06 81 ILE A C 1
ATOM 606 O O . ILE A 1 81 ? 22.952 -1.327 -9.621 1.00 97.06 81 ILE A O 1
ATOM 610 N N . GLY A 1 82 ? 24.898 -0.924 -10.659 1.00 98.00 82 GLY A N 1
ATOM 611 C CA . GLY A 1 82 ? 25.730 -1.339 -9.526 1.00 98.00 82 GLY A CA 1
ATOM 612 C C . GLY A 1 82 ? 25.391 -0.584 -8.233 1.00 98.00 82 GLY A C 1
ATOM 613 O O . GLY A 1 82 ? 25.270 -1.189 -7.166 1.00 98.00 82 GLY A O 1
ATOM 614 N N . LEU A 1 83 ? 25.142 0.728 -8.321 1.00 98.38 83 LEU A N 1
ATOM 615 C CA . LEU A 1 83 ? 24.676 1.530 -7.184 1.00 98.38 83 LEU A CA 1
ATOM 616 C C . LEU A 1 83 ? 23.258 1.147 -6.717 1.00 98.38 83 LEU A C 1
ATOM 618 O O . LEU A 1 83 ? 22.991 1.138 -5.513 1.00 98.38 83 LEU A O 1
ATOM 622 N N . ALA A 1 84 ? 22.347 0.834 -7.642 1.00 97.88 84 ALA A N 1
ATOM 623 C CA . ALA A 1 84 ? 21.002 0.362 -7.311 1.00 97.88 84 ALA A CA 1
ATOM 624 C C . ALA A 1 84 ? 21.030 -1.008 -6.618 1.00 97.88 84 ALA A C 1
ATOM 626 O O . ALA A 1 84 ? 20.343 -1.186 -5.616 1.00 97.88 84 ALA A O 1
ATOM 627 N N . GLU A 1 85 ? 21.874 -1.930 -7.081 1.00 98.38 85 GLU A N 1
ATOM 628 C CA . GLU A 1 85 ? 22.108 -3.231 -6.448 1.00 98.38 85 GLU A CA 1
ATOM 629 C C . GLU A 1 85 ? 22.707 -3.082 -5.044 1.00 98.38 85 GLU A C 1
ATOM 631 O O . GLU A 1 85 ? 22.277 -3.763 -4.115 1.00 98.38 85 GLU A O 1
ATOM 636 N N . LEU A 1 86 ? 23.646 -2.146 -4.848 1.00 98.69 86 LEU A N 1
ATOM 637 C CA . LEU A 1 86 ? 24.179 -1.838 -3.517 1.00 98.69 86 LEU A CA 1
ATOM 638 C C . LEU A 1 86 ? 23.076 -1.342 -2.576 1.00 98.69 86 LEU A C 1
ATOM 640 O O . LEU A 1 86 ? 23.002 -1.790 -1.433 1.00 98.69 86 LEU A O 1
ATOM 644 N N . ALA A 1 87 ? 22.205 -0.445 -3.046 1.00 98.25 87 ALA A N 1
ATOM 645 C CA . ALA A 1 87 ? 21.063 0.019 -2.259 1.00 98.25 87 ALA A CA 1
ATOM 646 C C . ALA A 1 87 ? 20.059 -1.112 -1.967 1.00 98.25 87 ALA A C 1
ATOM 648 O O . ALA A 1 87 ? 19.530 -1.185 -0.857 1.00 98.25 87 ALA A O 1
ATOM 649 N N . ALA A 1 88 ? 19.839 -2.011 -2.931 1.00 98.19 88 ALA A N 1
ATOM 650 C CA . ALA A 1 88 ? 18.927 -3.146 -2.822 1.00 98.19 88 ALA A CA 1
ATOM 651 C C . ALA A 1 88 ? 19.339 -4.185 -1.771 1.00 98.19 88 ALA A C 1
ATOM 653 O O . ALA A 1 88 ? 18.473 -4.897 -1.261 1.00 98.19 88 ALA A O 1
ATOM 654 N N . LEU A 1 89 ? 20.615 -4.214 -1.361 1.00 98.19 89 LEU A N 1
ATOM 655 C CA . LEU A 1 89 ? 21.073 -5.034 -0.234 1.00 98.19 89 LEU A CA 1
ATOM 656 C C . LEU A 1 89 ? 20.317 -4.735 1.072 1.00 98.19 89 LEU A C 1
ATOM 658 O O . LEU A 1 89 ? 20.304 -5.584 1.956 1.00 98.19 89 LEU A O 1
ATOM 662 N N . ALA A 1 90 ? 19.669 -3.573 1.210 1.00 97.12 90 ALA A N 1
ATOM 663 C CA . ALA A 1 90 ? 18.826 -3.276 2.370 1.00 97.12 90 ALA A CA 1
ATOM 664 C C . ALA A 1 90 ? 17.647 -4.254 2.530 1.00 97.12 90 ALA A C 1
ATOM 666 O O . ALA A 1 90 ? 17.174 -4.466 3.650 1.00 97.12 90 ALA A O 1
ATOM 667 N N . HIS A 1 91 ? 17.150 -4.817 1.418 1.00 96.62 91 HIS A N 1
ATOM 668 C CA . HIS A 1 91 ? 15.862 -5.515 1.355 1.00 96.62 91 HIS A CA 1
ATOM 669 C C . HIS A 1 91 ? 14.740 -4.693 2.013 1.00 96.62 91 HIS A C 1
ATOM 671 O O . HIS A 1 91 ? 13.988 -5.174 2.858 1.00 96.62 91 HIS A O 1
ATOM 677 N N . ASP A 1 92 ? 14.680 -3.412 1.645 1.00 96.75 92 ASP A N 1
ATOM 678 C CA . ASP A 1 92 ? 13.713 -2.432 2.133 1.00 96.75 92 ASP A CA 1
ATOM 679 C C . ASP A 1 92 ? 13.050 -1.750 0.934 1.00 96.75 92 ASP A C 1
ATOM 681 O O . ASP A 1 92 ? 13.697 -0.993 0.204 1.00 96.75 92 ASP A O 1
ATOM 685 N N . SER A 1 93 ? 11.743 -1.967 0.764 1.00 95.50 93 SER A N 1
ATOM 686 C CA . SER A 1 93 ? 10.943 -1.399 -0.332 1.00 95.50 93 SER A CA 1
ATOM 687 C C . SER A 1 93 ? 10.958 0.139 -0.407 1.00 95.50 93 SER A C 1
ATOM 689 O O . SER A 1 93 ? 10.598 0.721 -1.435 1.00 95.50 93 SER A O 1
ATOM 691 N N . HIS A 1 94 ? 11.391 0.818 0.658 1.00 96.81 94 HIS A N 1
ATOM 692 C CA . HIS A 1 94 ? 11.499 2.271 0.748 1.00 96.81 94 HIS A CA 1
ATOM 693 C C . HIS A 1 94 ? 12.932 2.807 0.596 1.00 96.81 94 HIS A C 1
ATOM 695 O O . HIS A 1 94 ? 13.094 4.027 0.468 1.00 96.81 94 HIS A O 1
ATOM 701 N N . THR A 1 95 ? 13.950 1.943 0.551 1.00 97.81 95 THR A N 1
ATOM 702 C CA . THR A 1 95 ? 15.355 2.323 0.344 1.00 97.81 95 THR A CA 1
ATOM 703 C C . THR A 1 95 ? 15.812 1.887 -1.039 1.00 97.81 95 THR A C 1
ATOM 705 O O . THR A 1 95 ? 15.886 0.702 -1.333 1.00 97.81 95 THR A O 1
ATOM 708 N N . MET A 1 96 ? 16.099 2.845 -1.920 1.00 96.38 96 MET A N 1
ATOM 709 C CA . MET A 1 96 ? 16.458 2.553 -3.311 1.00 96.38 96 MET A CA 1
ATOM 710 C C . MET A 1 96 ? 17.239 3.694 -3.962 1.00 96.38 96 MET A C 1
ATOM 712 O O . MET A 1 96 ? 17.143 4.853 -3.546 1.00 96.38 96 MET A O 1
ATOM 716 N N . LEU A 1 97 ? 17.929 3.376 -5.056 1.00 96.12 97 LEU A N 1
ATOM 717 C CA . LEU A 1 97 ? 18.445 4.348 -6.016 1.00 96.12 97 LEU A CA 1
ATOM 718 C C . LEU A 1 97 ? 17.696 4.210 -7.347 1.00 96.12 97 LEU A C 1
ATOM 720 O O . LEU A 1 97 ? 17.459 3.109 -7.837 1.00 96.12 97 LEU A O 1
ATOM 724 N N . SER A 1 98 ? 17.294 5.337 -7.933 1.00 89.94 98 SER A N 1
ATOM 725 C CA . SER A 1 98 ? 16.528 5.370 -9.177 1.00 89.94 98 SER A CA 1
ATOM 726 C C . SER A 1 98 ? 17.448 5.551 -10.384 1.00 89.94 98 SER A C 1
ATOM 728 O O . SER A 1 98 ? 17.880 6.663 -10.681 1.00 89.94 98 SER A O 1
ATOM 730 N N . VAL A 1 99 ? 17.688 4.472 -11.135 1.00 84.00 99 VAL A N 1
ATOM 731 C CA . VAL A 1 99 ? 18.486 4.500 -12.381 1.00 84.00 99 VAL A CA 1
ATOM 732 C C . VAL A 1 99 ? 17.901 5.490 -13.405 1.00 84.00 99 VAL A C 1
ATOM 734 O O . VAL A 1 99 ? 18.615 6.272 -14.031 1.00 84.00 99 VAL A O 1
ATOM 737 N N . GLY A 1 100 ? 16.571 5.531 -13.530 1.00 76.56 100 GLY A N 1
ATOM 738 C CA . GLY A 1 100 ? 15.879 6.403 -14.485 1.00 76.56 100 GLY A CA 1
ATOM 739 C C . GLY A 1 100 ? 15.938 7.903 -14.165 1.00 76.56 100 GLY A C 1
ATOM 740 O O . GLY A 1 100 ? 15.604 8.710 -15.036 1.00 76.56 100 GLY A O 1
ATOM 741 N N . SER A 1 101 ? 16.361 8.316 -12.960 1.00 73.56 101 SER A N 1
ATOM 742 C CA . SER A 1 101 ? 16.279 9.725 -12.544 1.00 73.56 101 SER A CA 1
ATOM 743 C C . SER A 1 101 ? 17.159 10.661 -13.374 1.00 73.56 101 SER A C 1
ATOM 745 O O . SER A 1 101 ? 16.800 11.824 -13.548 1.00 73.56 101 SER A O 1
ATOM 747 N N . ALA A 1 102 ? 18.292 10.164 -13.875 1.00 77.19 102 ALA A N 1
ATOM 748 C CA . ALA A 1 102 ? 19.194 10.914 -14.753 1.00 77.19 102 ALA A CA 1
ATOM 749 C C . ALA A 1 102 ? 19.368 10.269 -16.138 1.00 77.19 102 ALA A C 1
ATOM 751 O O . ALA A 1 102 ? 19.799 10.948 -17.067 1.00 77.19 102 ALA A O 1
ATOM 752 N N . LEU A 1 103 ? 19.013 8.987 -16.292 1.00 85.19 103 LEU A N 1
ATOM 753 C CA . LEU A 1 103 ? 19.243 8.227 -17.525 1.00 85.19 103 LEU A CA 1
ATOM 754 C C . LEU A 1 103 ? 17.976 7.973 -18.351 1.00 85.19 103 LEU A C 1
ATOM 756 O O . LEU A 1 103 ? 18.068 7.355 -19.403 1.00 85.19 103 LEU A O 1
ATOM 760 N N . SER A 1 104 ? 16.796 8.442 -17.927 1.00 80.81 104 SER A N 1
ATOM 761 C CA . SER A 1 104 ? 15.522 8.128 -18.608 1.00 80.81 104 SER A CA 1
ATOM 762 C C . SER A 1 104 ? 15.507 8.422 -20.114 1.00 80.81 104 SER A C 1
ATOM 764 O O . SER A 1 104 ? 14.954 7.626 -20.864 1.00 80.81 104 SER A O 1
ATOM 766 N N . ASP A 1 105 ? 16.150 9.500 -20.570 1.00 82.44 105 ASP A N 1
ATOM 767 C CA . ASP A 1 105 ? 16.238 9.837 -22.000 1.00 82.44 105 ASP A CA 1
ATOM 768 C C . ASP A 1 105 ? 17.221 8.948 -22.791 1.00 82.44 105 ASP A C 1
ATOM 770 O O . ASP A 1 105 ? 17.188 8.940 -24.022 1.00 82.44 105 ASP A O 1
ATOM 774 N N . GLN A 1 106 ? 18.099 8.217 -22.100 1.00 85.94 106 GLN A N 1
ATOM 775 C CA . GLN A 1 106 ? 19.098 7.321 -22.694 1.00 85.94 106 GLN A CA 1
ATOM 776 C C . GLN A 1 106 ? 18.600 5.874 -22.792 1.00 85.94 106 GLN A C 1
ATOM 778 O O . GLN A 1 106 ? 19.121 5.110 -23.599 1.00 85.94 106 GLN A O 1
ATOM 783 N N . LEU A 1 107 ? 17.588 5.507 -22.000 1.00 91.62 107 LEU A N 1
ATOM 784 C CA . LEU A 1 107 ? 17.060 4.148 -21.955 1.00 91.62 107 LEU A CA 1
ATOM 785 C C . LEU A 1 107 ? 16.097 3.877 -23.121 1.00 91.62 107 LEU A C 1
ATOM 787 O O . LEU A 1 107 ? 15.107 4.585 -23.337 1.00 91.62 107 LEU A O 1
ATOM 791 N N . ARG A 1 108 ? 16.366 2.797 -23.845 1.00 95.38 108 ARG A N 1
ATOM 792 C CA . ARG A 1 108 ? 15.463 2.126 -24.770 1.00 95.38 108 ARG A CA 1
ATOM 793 C C . ARG A 1 108 ? 14.456 1.269 -24.011 1.00 95.38 108 ARG A C 1
ATOM 795 O O . ARG A 1 108 ? 14.699 0.735 -22.927 1.00 95.38 108 ARG A O 1
ATOM 802 N N . GLN A 1 109 ? 13.301 1.094 -24.628 1.00 95.06 109 GLN A N 1
ATOM 803 C CA . GLN A 1 109 ? 12.199 0.302 -24.111 1.00 95.06 109 GLN A CA 1
ATOM 804 C C . GLN A 1 109 ? 11.669 -0.630 -25.194 1.00 95.06 109 GLN A C 1
ATOM 806 O O . GLN A 1 109 ? 11.614 -0.276 -26.370 1.00 95.06 109 GLN A O 1
ATOM 811 N N . LEU A 1 110 ? 11.238 -1.817 -24.791 1.00 97.56 110 LEU A N 1
ATOM 812 C CA . LEU A 1 110 ? 10.457 -2.701 -25.637 1.00 97.56 110 LEU A CA 1
ATOM 813 C C . LEU A 1 110 ? 9.078 -2.078 -25.869 1.00 97.56 110 LEU A C 1
ATOM 815 O O . LEU A 1 110 ? 8.434 -1.610 -24.929 1.00 97.56 110 LEU A O 1
ATOM 819 N N . GLY A 1 111 ? 8.600 -2.110 -27.113 1.00 97.19 111 GLY A N 1
ATOM 820 C CA . GLY A 1 111 ? 7.279 -1.634 -27.533 1.00 97.19 111 GLY A CA 1
ATOM 821 C C . GLY A 1 111 ? 6.099 -2.469 -27.008 1.00 97.19 111 GLY A C 1
ATOM 822 O O . GLY A 1 111 ? 5.237 -2.878 -27.789 1.00 97.19 111 GLY A O 1
ATOM 823 N N . MET A 1 112 ? 6.057 -2.746 -25.703 1.00 97.12 112 MET A N 1
ATOM 824 C CA . MET A 1 112 ? 5.045 -3.541 -25.006 1.00 97.12 112 MET A CA 1
ATOM 825 C C . MET A 1 112 ? 4.747 -2.989 -23.604 1.00 97.12 112 MET A C 1
ATOM 827 O O . MET A 1 112 ? 5.529 -2.237 -23.037 1.00 97.12 112 MET A O 1
ATOM 831 N N . VAL A 1 113 ? 3.612 -3.387 -23.023 1.00 96.88 113 VAL A N 1
ATOM 832 C CA . VAL A 1 113 ? 3.216 -3.024 -21.653 1.00 96.88 113 VAL A CA 1
ATOM 833 C C . VAL A 1 113 ? 2.835 -4.287 -20.872 1.00 96.88 113 VAL A C 1
ATOM 835 O O . VAL A 1 113 ? 1.678 -4.728 -20.958 1.00 96.88 113 VAL A O 1
ATOM 838 N N . PRO A 1 114 ? 3.768 -4.885 -20.112 1.00 97.06 114 PRO A N 1
ATOM 839 C CA . PRO A 1 114 ? 3.473 -6.011 -19.234 1.00 97.06 114 PRO A CA 1
ATOM 840 C C . PRO A 1 114 ? 2.744 -5.531 -17.972 1.00 97.06 114 PRO A C 1
ATOM 842 O O . PRO A 1 114 ? 3.123 -4.532 -17.362 1.00 97.06 114 PRO A O 1
ATOM 845 N N . LYS A 1 115 ? 1.685 -6.236 -17.563 1.00 96.06 115 LYS A N 1
ATOM 846 C CA . LYS A 1 115 ? 1.032 -6.040 -16.256 1.00 96.06 115 LYS A CA 1
ATOM 847 C C . LYS A 1 115 ? 0.574 -7.365 -15.671 1.00 96.06 115 LYS A C 1
ATOM 849 O O . LYS A 1 115 ? 0.259 -8.288 -16.415 1.00 96.06 115 LYS A O 1
ATOM 854 N N . TRP A 1 116 ? 0.480 -7.438 -14.351 1.00 95.25 116 TRP A N 1
ATOM 855 C CA . TRP A 1 116 ? -0.029 -8.616 -13.662 1.00 95.25 116 TRP A CA 1
ATOM 856 C C . TRP A 1 116 ? -1.562 -8.651 -13.676 1.00 95.25 116 TRP A C 1
ATOM 858 O O . TRP A 1 116 ? -2.210 -7.701 -13.238 1.00 95.25 116 TRP A O 1
ATOM 868 N N . TYR A 1 117 ? -2.139 -9.729 -14.204 1.00 94.62 117 TYR A N 1
ATOM 869 C CA . TYR A 1 117 ? -3.578 -10.018 -14.182 1.00 94.62 117 TYR A CA 1
ATOM 870 C C . TYR A 1 117 ? -3.776 -11.506 -13.969 1.00 94.62 117 TYR A C 1
ATOM 872 O O . TYR A 1 117 ? -3.009 -12.296 -14.505 1.00 94.62 117 TYR A O 1
ATOM 880 N N . ASP A 1 118 ? -4.810 -11.893 -13.221 1.00 92.06 118 ASP A N 1
ATOM 881 C CA . ASP A 1 118 ? -5.225 -13.298 -13.105 1.00 92.06 118 ASP A CA 1
ATOM 882 C C . ASP A 1 118 ? -4.068 -14.256 -12.725 1.00 92.06 118 ASP A C 1
ATOM 884 O O . ASP A 1 118 ? -4.017 -15.399 -13.169 1.00 92.06 118 ASP A O 1
ATOM 888 N N . GLY A 1 119 ? -3.115 -13.774 -11.913 1.00 92.31 119 GLY A N 1
ATOM 889 C CA . GLY A 1 119 ? -1.965 -14.557 -11.447 1.00 92.31 119 GLY A CA 1
ATOM 890 C C . GLY A 1 119 ? -0.839 -14.751 -12.468 1.00 92.31 119 GLY A C 1
ATOM 891 O O . GLY A 1 119 ? -0.041 -15.667 -12.289 1.00 92.31 119 GLY A O 1
ATOM 892 N N . ARG A 1 120 ? -0.769 -13.934 -13.528 1.00 95.31 120 ARG A N 1
ATOM 893 C CA . ARG A 1 120 ? 0.254 -14.044 -14.579 1.00 95.31 120 ARG A CA 1
ATOM 894 C C . ARG A 1 120 ? 0.635 -12.704 -15.208 1.00 95.31 120 ARG A C 1
ATOM 896 O O . ARG A 1 120 ? -0.161 -11.758 -15.255 1.00 95.31 120 ARG A O 1
ATOM 903 N N . TRP A 1 121 ? 1.842 -12.641 -15.770 1.00 97.75 121 TRP A N 1
ATOM 904 C CA . TRP A 1 121 ? 2.260 -11.532 -16.625 1.00 97.75 121 TRP A CA 1
ATOM 905 C C . TRP A 1 121 ? 1.408 -11.515 -17.886 1.00 97.75 121 TRP A C 1
ATOM 907 O O . TRP A 1 121 ? 1.337 -12.500 -18.606 1.00 97.75 121 TRP A O 1
ATOM 917 N N . THR A 1 122 ? 0.732 -10.403 -18.141 1.00 98.19 122 THR A N 1
ATOM 918 C CA . THR A 1 122 ? -0.221 -10.247 -19.238 1.00 98.19 122 THR A CA 1
ATOM 919 C C . THR A 1 122 ? 0.202 -9.081 -20.121 1.00 98.19 122 THR A C 1
ATOM 921 O O . THR A 1 122 ? 0.519 -7.993 -19.629 1.00 98.19 122 THR A O 1
ATOM 924 N N . LEU A 1 123 ? 0.173 -9.281 -21.437 1.00 98.44 123 LEU A N 1
ATOM 925 C CA . LEU A 1 123 ? 0.412 -8.218 -22.407 1.00 98.44 123 LEU A CA 1
ATOM 926 C C . LEU A 1 123 ? -0.797 -7.275 -22.432 1.00 98.44 123 LEU A C 1
ATOM 928 O O . LEU A 1 123 ? -1.886 -7.651 -22.859 1.00 98.44 123 LEU A O 1
ATOM 932 N N . THR A 1 124 ? -0.630 -6.038 -21.965 1.00 98.25 124 THR A N 1
ATOM 933 C CA . THR A 1 124 ? -1.737 -5.068 -21.827 1.00 98.25 124 THR A CA 1
ATOM 934 C C . THR A 1 124 ? -1.645 -3.859 -22.748 1.00 98.25 124 THR A C 1
ATOM 936 O O . THR A 1 124 ? -2.557 -3.033 -22.783 1.00 98.25 124 THR A O 1
ATOM 939 N N . GLY A 1 125 ? -0.574 -3.756 -23.521 1.00 97.44 125 GLY A N 1
ATOM 940 C CA . GLY A 1 125 ? -0.386 -2.726 -24.528 1.00 97.44 125 GLY A CA 1
ATOM 941 C C . GLY A 1 125 ? 0.913 -2.931 -25.290 1.00 97.44 125 GLY A C 1
ATOM 942 O O . GLY A 1 125 ? 1.667 -3.853 -24.986 1.00 97.44 125 GLY A O 1
ATOM 943 N N . GLY A 1 126 ? 1.163 -2.074 -26.269 1.00 96.75 126 GLY A N 1
ATOM 944 C CA . GLY A 1 126 ? 2.369 -2.095 -27.086 1.00 96.75 126 GLY A CA 1
ATOM 945 C C . GLY A 1 126 ? 2.145 -1.451 -28.445 1.00 96.75 126 GLY A C 1
ATOM 946 O O . GLY A 1 126 ? 1.128 -0.788 -28.669 1.00 96.75 126 GLY A O 1
ATOM 947 N N . VAL A 1 127 ? 3.070 -1.695 -29.368 1.00 96.81 127 VAL A N 1
ATOM 948 C CA . VAL A 1 127 ? 2.898 -1.341 -30.782 1.00 96.81 127 VAL A CA 1
ATOM 949 C C . VAL A 1 127 ? 1.632 -1.978 -31.365 1.00 96.81 127 VAL A C 1
ATOM 951 O O . VAL A 1 127 ? 1.164 -3.012 -30.890 1.00 96.81 127 VAL A O 1
ATOM 954 N N . THR A 1 128 ? 1.034 -1.357 -32.383 1.00 96.25 128 THR A N 1
ATOM 955 C CA . THR A 1 128 ? -0.274 -1.783 -32.934 1.00 96.25 128 THR A CA 1
ATOM 956 C C . THR A 1 128 ? -0.360 -3.252 -33.357 1.00 96.25 128 THR A C 1
ATOM 958 O O . THR A 1 128 ? -1.438 -3.841 -33.227 1.00 96.25 128 THR A O 1
ATOM 961 N N . ASP A 1 129 ? 0.750 -3.869 -33.763 1.00 95.38 129 ASP A N 1
ATOM 962 C CA . ASP A 1 129 ? 0.840 -5.302 -34.081 1.00 95.38 129 ASP A CA 1
ATOM 963 C C . ASP A 1 129 ? 0.493 -6.206 -32.883 1.00 95.38 129 ASP A C 1
ATOM 965 O O . ASP A 1 129 ? -0.012 -7.318 -33.053 1.00 95.38 129 ASP A O 1
ATOM 969 N N . CYS A 1 130 ? 0.643 -5.702 -31.654 1.00 97.00 130 CYS A N 1
ATOM 970 C CA . CYS A 1 130 ? 0.254 -6.393 -30.426 1.00 97.00 130 CYS A CA 1
ATOM 971 C C . CYS A 1 130 ? -1.268 -6.485 -30.230 1.00 97.00 130 CYS A C 1
ATOM 973 O O . CYS A 1 130 ? -1.713 -7.211 -29.343 1.00 97.00 130 CYS A O 1
ATOM 975 N N . ARG A 1 131 ? -2.094 -5.779 -31.024 1.00 97.44 131 ARG A N 1
ATOM 976 C CA . ARG A 1 131 ? -3.550 -5.648 -30.795 1.00 97.44 131 ARG A CA 1
ATOM 977 C C . ARG A 1 131 ? -4.261 -6.991 -30.605 1.00 97.44 131 ARG A C 1
ATOM 979 O O . ARG A 1 131 ? -5.123 -7.084 -29.737 1.00 97.44 131 ARG A O 1
ATOM 986 N N . ALA A 1 132 ? -3.934 -8.001 -31.412 1.00 97.12 132 ALA A N 1
ATOM 987 C CA . ALA A 1 132 ? -4.580 -9.319 -31.348 1.00 97.12 132 ALA A CA 1
ATOM 988 C C . ALA A 1 132 ? -4.136 -10.167 -30.139 1.00 97.12 132 ALA A C 1
ATOM 990 O O . ALA A 1 132 ? -4.765 -11.179 -29.836 1.00 97.12 132 ALA A O 1
ATOM 991 N N . TYR A 1 133 ? -3.068 -9.746 -29.460 1.00 98.19 133 TYR A N 1
ATOM 992 C CA . TYR A 1 133 ? -2.418 -10.465 -28.365 1.00 98.19 133 TYR A CA 1
ATOM 993 C C . TYR A 1 133 ? -2.626 -9.789 -27.005 1.00 98.19 133 TYR A C 1
ATOM 995 O O . TYR A 1 133 ? -2.217 -10.322 -25.977 1.00 98.19 133 TYR A O 1
ATOM 1003 N N . ILE A 1 134 ? -3.286 -8.626 -26.971 1.00 98.12 134 ILE A N 1
ATOM 1004 C CA . ILE A 1 134 ? -3.638 -7.954 -25.720 1.00 98.12 134 ILE A CA 1
ATOM 1005 C C . ILE A 1 134 ? -4.547 -8.864 -24.877 1.00 98.12 134 ILE A C 1
ATOM 1007 O O . ILE A 1 134 ? -5.608 -9.285 -25.334 1.00 98.12 134 ILE A O 1
ATOM 1011 N N . GLY A 1 135 ? -4.132 -9.143 -23.640 1.00 97.88 135 GLY A N 1
ATOM 1012 C CA . GLY A 1 135 ? -4.790 -10.069 -22.713 1.00 97.88 135 GLY A CA 1
ATOM 1013 C C . GLY A 1 135 ? -4.177 -11.468 -22.641 1.00 97.88 135 GLY A C 1
ATOM 1014 O O . GLY A 1 135 ? -4.598 -12.258 -21.797 1.00 97.88 135 GLY A O 1
ATOM 1015 N N . GLN A 1 136 ? -3.199 -11.777 -23.495 1.00 98.38 136 GLN A N 1
ATOM 1016 C CA . GLN A 1 136 ? -2.468 -13.044 -23.457 1.00 98.38 136 GLN A CA 1
ATOM 1017 C C . GLN A 1 136 ? -1.349 -13.018 -22.408 1.00 98.38 136 GLN A C 1
ATOM 1019 O O . GLN A 1 136 ? -0.816 -11.956 -22.072 1.00 98.38 136 GLN A O 1
ATOM 1024 N N . GLU A 1 137 ? -1.009 -14.198 -21.893 1.00 98.56 137 GLU A N 1
ATOM 1025 C CA . GLU A 1 137 ? 0.086 -14.407 -20.943 1.00 98.56 137 GLU A CA 1
ATOM 1026 C C . GLU A 1 137 ? 1.429 -14.173 -21.636 1.00 98.56 137 GLU A C 1
ATOM 1028 O O . GLU A 1 137 ? 1.632 -14.705 -22.719 1.00 98.56 137 GLU A O 1
ATOM 1033 N N . ILE A 1 138 ? 2.345 -13.418 -21.031 1.00 98.69 138 ILE A N 1
ATOM 1034 C CA . ILE A 1 138 ? 3.739 -13.303 -21.476 1.00 98.69 138 ILE A CA 1
ATOM 1035 C C . ILE A 1 138 ? 4.511 -14.475 -20.872 1.00 98.69 138 ILE A C 1
ATOM 1037 O O . ILE A 1 138 ? 4.623 -14.571 -19.652 1.00 98.69 138 ILE A O 1
ATOM 1041 N N . THR A 1 139 ? 5.044 -15.354 -21.719 1.00 98.62 139 THR A N 1
ATOM 1042 C CA . THR A 1 139 ? 5.700 -16.602 -21.294 1.00 98.62 139 THR A CA 1
ATOM 1043 C C . THR A 1 139 ? 7.222 -16.532 -21.363 1.00 98.62 139 THR A C 1
ATOM 1045 O O . THR A 1 139 ? 7.900 -17.222 -20.601 1.00 98.62 139 THR A O 1
ATOM 1048 N N . SER A 1 140 ? 7.778 -15.708 -22.255 1.00 98.69 140 SER A N 1
ATOM 1049 C CA . SER A 1 140 ? 9.228 -15.543 -22.398 1.00 98.69 140 SER A CA 1
ATOM 1050 C C . SER A 1 140 ? 9.626 -14.209 -23.028 1.00 98.69 140 SER A C 1
ATOM 1052 O O . SER A 1 140 ? 8.854 -13.619 -23.788 1.00 98.69 140 SER A O 1
ATOM 1054 N N . ILE A 1 141 ? 10.855 -13.769 -22.753 1.00 98.69 141 ILE A N 1
ATOM 1055 C CA . ILE A 1 141 ? 11.533 -12.654 -23.431 1.00 98.69 141 ILE A CA 1
ATOM 1056 C C . ILE A 1 141 ? 12.846 -13.198 -23.993 1.00 98.69 141 ILE A C 1
ATOM 1058 O O . ILE A 1 141 ? 13.613 -13.834 -23.282 1.00 98.69 141 ILE A O 1
ATOM 1062 N N . ASN A 1 142 ? 13.073 -13.008 -25.288 1.00 97.94 142 ASN A N 1
ATOM 1063 C CA . ASN A 1 142 ? 14.185 -13.586 -26.042 1.00 97.94 142 ASN A CA 1
ATOM 1064 C C . ASN A 1 142 ? 14.342 -15.111 -25.864 1.00 97.94 142 ASN A C 1
ATOM 1066 O O . ASN A 1 142 ? 15.444 -15.647 -25.788 1.00 97.94 142 ASN A O 1
ATOM 1070 N N . GLY A 1 143 ? 13.217 -15.824 -25.735 1.00 97.88 143 GLY A N 1
ATOM 1071 C CA . GLY A 1 143 ? 13.190 -17.263 -25.458 1.00 97.88 143 GLY A CA 1
ATOM 1072 C C . GLY A 1 143 ? 13.521 -17.658 -24.011 1.00 97.88 143 GLY A C 1
ATOM 1073 O O . GLY A 1 143 ? 13.341 -18.826 -23.665 1.00 97.88 143 GLY A O 1
ATOM 1074 N N . MET A 1 144 ? 13.935 -16.718 -23.157 1.00 98.62 144 MET A N 1
ATOM 1075 C CA . MET A 1 144 ? 14.124 -16.943 -21.724 1.00 98.62 144 MET A CA 1
ATOM 1076 C C . MET A 1 144 ? 12.763 -16.967 -21.012 1.00 98.62 144 MET A C 1
ATOM 1078 O O . MET A 1 144 ? 11.988 -16.019 -21.186 1.00 98.62 144 MET A O 1
ATOM 1082 N N . PRO A 1 145 ? 12.436 -18.013 -20.227 1.00 98.56 145 PRO A N 1
ATOM 1083 C CA . PRO A 1 145 ? 11.189 -18.073 -19.466 1.00 98.56 145 PRO A CA 1
ATOM 1084 C C . PRO A 1 145 ? 11.013 -16.851 -18.563 1.00 98.56 145 PRO A C 1
ATOM 1086 O O . PRO A 1 145 ? 11.967 -16.407 -17.929 1.00 98.56 145 PRO A O 1
ATOM 1089 N N . ILE A 1 146 ? 9.791 -16.322 -18.473 1.00 97.44 146 ILE A N 1
ATOM 1090 C CA . ILE A 1 146 ? 9.529 -15.068 -17.747 1.00 97.44 146 ILE A CA 1
ATOM 1091 C C . ILE A 1 146 ? 9.899 -15.131 -16.252 1.00 97.44 146 ILE A C 1
ATOM 1093 O O . ILE A 1 146 ? 10.284 -14.117 -15.667 1.00 97.44 146 ILE A O 1
ATOM 1097 N N . ASP A 1 147 ? 9.844 -16.318 -15.647 1.00 96.00 147 ASP A N 1
ATOM 1098 C CA . ASP A 1 147 ? 10.277 -16.536 -14.264 1.00 96.00 147 ASP A CA 1
ATOM 1099 C C . ASP A 1 147 ? 11.805 -16.387 -14.125 1.00 96.00 147 ASP A C 1
ATOM 1101 O O . ASP A 1 147 ? 12.269 -15.706 -13.216 1.00 96.00 147 ASP A O 1
ATOM 1105 N N . GLU A 1 148 ? 12.595 -16.900 -15.078 1.00 98.25 148 GLU A N 1
ATOM 1106 C CA . GLU A 1 148 ? 14.057 -16.701 -15.098 1.00 98.25 148 GLU A CA 1
ATOM 1107 C C . GLU A 1 148 ? 14.411 -15.225 -15.344 1.00 98.25 148 GLU A C 1
ATOM 1109 O O . GLU A 1 148 ? 15.323 -14.687 -14.716 1.00 98.25 148 GLU A O 1
ATOM 1114 N N . VAL A 1 149 ? 13.657 -14.531 -16.206 1.00 98.19 149 VAL A N 1
ATOM 1115 C CA . VAL A 1 149 ? 13.823 -13.080 -16.404 1.00 98.19 149 VAL A CA 1
ATOM 1116 C C . VAL A 1 149 ? 13.584 -12.326 -15.092 1.00 98.19 149 VAL A C 1
ATOM 1118 O O . VAL A 1 149 ? 14.353 -11.435 -14.738 1.00 98.19 149 VAL A O 1
ATOM 1121 N N . THR A 1 150 ? 12.540 -12.698 -14.348 1.00 95.12 150 THR A N 1
ATOM 1122 C CA . THR A 1 150 ? 12.207 -12.103 -13.042 1.00 95.12 150 THR A CA 1
ATOM 1123 C C . THR A 1 150 ? 13.351 -12.293 -12.040 1.00 95.12 150 THR A C 1
ATOM 1125 O O . THR A 1 150 ? 13.744 -11.337 -11.365 1.00 95.12 150 THR A O 1
ATOM 1128 N N . GLU A 1 151 ? 13.926 -13.495 -11.969 1.00 96.38 151 GLU A N 1
ATOM 1129 C CA . GLU A 1 151 ? 15.075 -13.794 -11.104 1.00 96.38 151 GLU A CA 1
ATOM 1130 C C . GLU A 1 151 ? 16.304 -12.953 -11.472 1.00 96.38 151 GLU A C 1
ATOM 1132 O O . GLU A 1 151 ? 16.935 -12.373 -10.589 1.00 96.38 151 GLU A O 1
ATOM 1137 N N . ARG A 1 152 ? 16.605 -12.812 -12.769 1.00 97.62 152 ARG A N 1
ATOM 1138 C CA . ARG A 1 152 ? 17.756 -12.029 -13.248 1.00 97.62 152 ARG A CA 1
ATOM 1139 C C . ARG A 1 152 ? 17.653 -10.536 -12.970 1.00 97.62 152 ARG A C 1
ATOM 1141 O O . ARG A 1 152 ? 18.675 -9.914 -12.732 1.00 97.62 152 ARG A O 1
ATOM 1148 N N . LEU A 1 153 ? 16.447 -9.973 -12.990 1.00 96.50 153 LEU A N 1
ATOM 1149 C CA . LEU A 1 153 ? 16.218 -8.549 -12.717 1.00 96.50 153 LEU A CA 1
ATOM 1150 C C . LEU A 1 153 ? 16.192 -8.215 -11.221 1.00 96.50 153 LEU A C 1
ATOM 1152 O O . LEU A 1 153 ? 16.310 -7.052 -10.843 1.00 96.50 153 LEU A O 1
ATOM 1156 N N . SER A 1 154 ? 16.000 -9.215 -10.361 1.00 95.31 154 SER A N 1
ATOM 1157 C CA . SER A 1 154 ? 15.812 -9.010 -8.922 1.00 95.31 154 SER A CA 1
ATOM 1158 C C . SER A 1 154 ? 16.989 -8.349 -8.180 1.00 95.31 154 SER A C 1
ATOM 1160 O O . SER A 1 154 ? 16.696 -7.626 -7.229 1.00 95.31 154 SER A O 1
ATOM 1162 N N . PRO A 1 155 ? 18.276 -8.522 -8.559 1.00 95.88 155 PRO A N 1
ATOM 1163 C CA . PRO A 1 155 ? 19.395 -7.913 -7.835 1.00 95.88 155 PRO A CA 1
ATOM 1164 C C . PRO A 1 155 ? 19.347 -6.381 -7.726 1.00 95.88 155 PRO A C 1
ATOM 1166 O O . PRO A 1 155 ? 19.732 -5.849 -6.690 1.00 95.88 155 PRO A O 1
ATOM 1169 N N . MET A 1 156 ? 18.849 -5.660 -8.741 1.00 94.12 156 MET A N 1
ATOM 1170 C CA . MET A 1 156 ? 18.742 -4.185 -8.694 1.00 94.12 156 MET A CA 1
ATOM 1171 C C . MET A 1 156 ? 17.521 -3.666 -7.927 1.00 94.12 156 MET A C 1
ATOM 1173 O O . MET A 1 156 ? 17.315 -2.454 -7.833 1.00 94.12 156 MET A O 1
ATOM 1177 N N . ILE A 1 157 ? 16.663 -4.556 -7.428 1.00 94.62 157 ILE A N 1
ATOM 1178 C CA . ILE A 1 157 ? 15.390 -4.190 -6.817 1.00 94.62 157 ILE A CA 1
ATOM 1179 C C . ILE A 1 157 ? 15.504 -4.332 -5.306 1.00 94.62 157 ILE A C 1
ATOM 1181 O O . ILE A 1 157 ? 15.685 -5.431 -4.793 1.00 94.62 157 ILE A O 1
ATOM 1185 N N . SER A 1 158 ? 15.291 -3.233 -4.586 1.00 95.81 158 SER A N 1
ATOM 1186 C CA . SER A 1 158 ? 15.048 -3.301 -3.147 1.00 95.81 158 SER A CA 1
ATOM 1187 C C . SER A 1 158 ? 13.581 -3.632 -2.882 1.00 95.81 158 SER A C 1
ATOM 1189 O O . SER A 1 158 ? 12.685 -2.924 -3.348 1.00 95.81 158 SER A O 1
ATOM 1191 N N . TYR A 1 159 ? 13.325 -4.719 -2.161 1.00 96.19 159 TYR A N 1
ATOM 1192 C CA . TYR A 1 159 ? 11.985 -5.166 -1.789 1.00 96.19 159 TYR A CA 1
ATOM 1193 C C . TYR A 1 159 ? 12.033 -5.918 -0.459 1.00 96.19 159 TYR A C 1
ATOM 1195 O O . TYR A 1 159 ? 13.050 -6.516 -0.112 1.00 96.19 159 TYR A O 1
ATOM 1203 N N . ASP A 1 160 ? 10.908 -5.913 0.250 1.00 95.88 160 ASP A N 1
ATOM 1204 C CA . ASP A 1 160 ? 10.710 -6.595 1.534 1.00 95.88 160 ASP A CA 1
ATOM 1205 C C . ASP A 1 160 ? 9.592 -7.655 1.474 1.00 95.88 160 ASP A C 1
ATOM 1207 O O . ASP A 1 160 ? 9.332 -8.334 2.461 1.00 95.88 160 ASP A O 1
ATOM 1211 N N . ASN A 1 161 ? 8.932 -7.816 0.320 1.00 96.44 161 ASN A N 1
ATOM 1212 C CA . ASN A 1 161 ? 7.926 -8.848 0.072 1.00 96.44 161 ASN A CA 1
ATOM 1213 C C . ASN A 1 161 ? 7.801 -9.189 -1.428 1.00 96.44 161 ASN A C 1
ATOM 1215 O O . ASN A 1 161 ? 8.207 -8.425 -2.310 1.00 96.44 161 ASN A O 1
ATOM 1219 N N . ALA A 1 162 ? 7.180 -10.334 -1.726 1.00 95.50 162 ALA A N 1
ATOM 1220 C CA . ALA A 1 162 ? 7.040 -10.852 -3.091 1.00 95.50 162 ALA A CA 1
ATOM 1221 C C . ALA A 1 162 ? 6.082 -10.038 -3.988 1.00 95.50 162 ALA A C 1
ATOM 1223 O O . ALA A 1 162 ? 6.162 -10.118 -5.219 1.00 95.50 162 ALA A O 1
ATOM 1224 N N . VAL A 1 163 ? 5.142 -9.279 -3.411 1.00 96.56 163 VAL A N 1
ATOM 1225 C CA . VAL A 1 163 ? 4.251 -8.401 -4.186 1.00 96.56 163 VAL A CA 1
ATOM 1226 C C . VAL A 1 163 ? 5.036 -7.208 -4.710 1.00 96.56 163 VAL A C 1
ATOM 1228 O O . VAL A 1 163 ? 4.979 -6.935 -5.908 1.00 96.56 163 VAL A O 1
ATOM 1231 N N . GLU A 1 164 ? 5.815 -6.557 -3.853 1.00 96.12 164 GLU A N 1
ATOM 1232 C CA . GLU A 1 164 ? 6.656 -5.428 -4.241 1.00 96.12 164 GLU A CA 1
ATOM 1233 C C . GLU A 1 164 ? 7.736 -5.845 -5.239 1.00 96.12 164 GLU A C 1
ATOM 1235 O O . GLU A 1 164 ? 7.895 -5.189 -6.271 1.00 96.12 164 GLU A O 1
ATOM 1240 N N . GLN A 1 165 ? 8.403 -6.984 -5.009 1.00 95.81 165 GLN A N 1
ATOM 1241 C CA . GLN A 1 165 ? 9.348 -7.551 -5.976 1.00 95.81 165 GLN A CA 1
ATOM 1242 C C . GLN A 1 165 ? 8.707 -7.658 -7.364 1.00 95.81 165 GLN A C 1
ATOM 1244 O O . GLN A 1 165 ? 9.251 -7.163 -8.352 1.00 95.81 165 GLN A O 1
ATOM 1249 N N . ARG A 1 166 ? 7.507 -8.247 -7.440 1.00 95.56 166 ARG A N 1
ATOM 1250 C CA . ARG A 1 166 ? 6.765 -8.388 -8.695 1.00 95.56 166 ARG A CA 1
ATOM 1251 C C . ARG A 1 166 ? 6.441 -7.031 -9.319 1.00 95.56 166 ARG A C 1
ATOM 1253 O O . ARG A 1 166 ? 6.669 -6.861 -10.514 1.00 95.56 166 ARG A O 1
ATOM 1260 N N . ILE A 1 167 ? 5.925 -6.070 -8.550 1.00 95.12 167 ILE A N 1
ATOM 1261 C CA . ILE A 1 167 ? 5.590 -4.725 -9.052 1.00 95.12 167 ILE A CA 1
ATOM 1262 C C . ILE A 1 167 ? 6.818 -4.077 -9.698 1.00 95.12 167 ILE A C 1
ATOM 1264 O O . ILE A 1 167 ? 6.726 -3.547 -10.810 1.00 95.12 167 ILE A O 1
ATOM 1268 N N . ARG A 1 168 ? 7.968 -4.145 -9.021 1.00 94.88 168 ARG A N 1
ATOM 1269 C CA . ARG A 1 168 ? 9.228 -3.559 -9.489 1.00 94.88 168 ARG A CA 1
ATOM 1270 C C . ARG A 1 168 ? 9.792 -4.284 -10.700 1.00 94.88 168 ARG A C 1
ATOM 1272 O O . ARG A 1 168 ? 10.163 -3.617 -11.661 1.00 94.88 168 ARG A O 1
ATOM 1279 N N . VAL A 1 169 ? 9.746 -5.615 -10.730 1.00 95.56 169 VAL A N 1
ATOM 1280 C CA . VAL A 1 169 ? 10.100 -6.389 -11.930 1.00 95.56 169 VAL A CA 1
ATOM 1281 C C . VAL A 1 169 ? 9.238 -5.952 -13.112 1.00 95.56 169 VAL A C 1
ATOM 1283 O O . VAL A 1 169 ? 9.764 -5.673 -14.185 1.00 95.56 169 VAL A O 1
ATOM 1286 N N . GLY A 1 170 ? 7.929 -5.775 -12.919 1.00 95.25 170 GLY A N 1
ATOM 1287 C CA . GLY A 1 170 ? 7.024 -5.300 -13.971 1.00 95.25 170 GLY A CA 1
ATOM 1288 C C . GLY A 1 170 ? 7.398 -3.936 -14.559 1.00 95.25 170 GLY A C 1
ATOM 1289 O O . GLY A 1 170 ? 7.140 -3.686 -15.737 1.00 95.25 170 GLY A O 1
ATOM 1290 N N . GLN A 1 171 ? 8.038 -3.069 -13.769 1.00 92.94 171 GLN A N 1
ATOM 1291 C CA . GLN A 1 171 ? 8.551 -1.771 -14.223 1.00 92.94 171 GLN A CA 1
ATOM 1292 C C . GLN A 1 171 ? 9.826 -1.901 -15.073 1.00 92.94 171 GLN A C 1
ATOM 1294 O O . GLN A 1 171 ? 10.148 -0.968 -15.803 1.00 92.94 171 GLN A O 1
ATOM 1299 N N . LEU A 1 172 ? 10.510 -3.048 -15.009 1.00 94.81 172 LEU A N 1
ATOM 1300 C CA . LEU A 1 172 ? 11.778 -3.334 -15.687 1.00 94.81 172 LEU A CA 1
ATOM 1301 C C . LEU A 1 172 ? 11.640 -4.324 -16.851 1.00 94.81 172 LEU A C 1
ATOM 1303 O O . LEU A 1 172 ? 12.463 -4.300 -17.759 1.00 94.81 172 LEU A O 1
ATOM 1307 N N . LEU A 1 173 ? 10.577 -5.138 -16.885 1.00 96.19 173 LEU A N 1
ATOM 1308 C CA . LEU A 1 173 ? 10.333 -6.165 -17.915 1.00 96.19 173 LEU A CA 1
ATOM 1309 C C . LEU A 1 173 ? 10.299 -5.645 -19.361 1.00 96.19 173 LEU A C 1
ATOM 1311 O O . LEU A 1 173 ? 10.301 -6.439 -20.296 1.00 96.19 173 LEU A O 1
ATOM 1315 N N . TYR A 1 174 ? 10.219 -4.333 -19.560 1.00 95.62 174 TYR A N 1
ATOM 1316 C CA . TYR A 1 174 ? 10.226 -3.698 -20.875 1.00 95.62 174 TYR A CA 1
ATOM 1317 C C . TYR A 1 174 ? 11.336 -2.650 -21.023 1.00 95.62 174 TYR A C 1
ATOM 1319 O O . TYR A 1 174 ? 11.367 -1.961 -22.036 1.00 95.62 174 TYR A O 1
ATOM 1327 N N . VAL A 1 175 ? 12.251 -2.513 -20.060 1.00 95.69 175 VAL A N 1
ATOM 1328 C CA . VAL A 1 175 ? 13.394 -1.593 -20.164 1.00 95.69 175 VAL A CA 1
ATOM 1329 C C . VAL A 1 175 ? 14.537 -2.342 -20.843 1.00 95.69 175 VAL A C 1
ATOM 1331 O O . VAL A 1 175 ? 15.196 -3.173 -20.224 1.00 95.69 175 VAL A O 1
ATOM 1334 N N . ALA A 1 176 ? 14.741 -2.085 -22.136 1.00 96.81 176 ALA A N 1
ATOM 1335 C CA . ALA A 1 176 ? 15.593 -2.911 -22.985 1.00 96.81 176 ALA A CA 1
ATOM 1336 C C . ALA A 1 176 ? 17.049 -2.929 -22.502 1.00 96.81 176 ALA A C 1
ATOM 1338 O O . ALA A 1 176 ? 17.620 -4.006 -22.388 1.00 96.81 176 ALA A O 1
ATOM 1339 N N . ASP A 1 177 ? 17.626 -1.784 -22.130 1.00 95.81 177 ASP A N 1
ATOM 1340 C CA . ASP A 1 177 ? 19.032 -1.752 -21.698 1.00 95.81 177 ASP A CA 1
ATOM 1341 C C . ASP A 1 177 ? 19.253 -2.421 -20.333 1.00 95.81 177 ASP A C 1
ATOM 1343 O O . ASP A 1 177 ? 20.322 -2.962 -20.079 1.00 95.81 177 ASP A O 1
ATOM 1347 N N . VAL A 1 178 ? 18.236 -2.461 -19.463 1.00 95.94 178 VAL A N 1
ATOM 1348 C CA . VAL A 1 178 ? 18.308 -3.239 -18.212 1.00 95.94 178 VAL A CA 1
ATOM 1349 C C . VAL A 1 178 ? 18.248 -4.737 -18.518 1.00 95.94 178 VAL A C 1
ATOM 1351 O O . VAL A 1 178 ? 19.013 -5.521 -17.963 1.00 95.94 178 VAL A O 1
ATOM 1354 N N . LEU A 1 179 ? 17.367 -5.151 -19.434 1.00 97.69 179 LEU A N 1
ATOM 1355 C CA . LEU A 1 179 ? 17.318 -6.537 -19.903 1.00 97.69 179 LEU A CA 1
ATOM 1356 C C . LEU A 1 179 ? 18.641 -6.951 -20.569 1.00 97.69 179 LEU A C 1
ATOM 1358 O O . LEU A 1 179 ? 19.070 -8.092 -20.414 1.00 97.69 179 LEU A O 1
ATOM 1362 N N . GLU A 1 180 ? 19.285 -6.037 -21.292 1.00 97.25 180 GLU A N 1
ATOM 1363 C CA . GLU A 1 180 ? 20.591 -6.242 -21.922 1.00 97.25 180 GLU A CA 1
ATOM 1364 C C . GLU A 1 180 ? 21.696 -6.405 -20.873 1.00 97.25 180 GLU A C 1
ATOM 1366 O O . GLU A 1 180 ? 22.437 -7.386 -20.929 1.00 97.25 180 GLU A O 1
ATOM 1371 N N . HIS A 1 181 ? 21.741 -5.521 -19.867 1.00 96.38 181 HIS A N 1
ATOM 1372 C CA . HIS A 1 181 ? 22.688 -5.600 -18.747 1.00 96.38 181 HIS A CA 1
ATOM 1373 C C . HIS A 1 181 ? 22.654 -6.975 -18.059 1.00 96.38 181 HIS A C 1
ATOM 1375 O O . HIS A 1 181 ? 23.692 -7.587 -17.817 1.00 96.38 181 HIS A O 1
ATOM 1381 N N . TYR A 1 182 ? 21.456 -7.517 -17.818 1.00 97.50 182 TYR A N 1
ATOM 1382 C CA . TYR A 1 182 ? 21.284 -8.837 -17.198 1.00 97.50 182 TYR A CA 1
ATOM 1383 C C . TYR A 1 182 ? 21.361 -10.026 -18.178 1.00 97.50 182 TYR A C 1
ATOM 1385 O O . TYR A 1 182 ? 21.107 -11.181 -17.799 1.00 97.50 182 TYR A O 1
ATOM 1393 N N . GLY A 1 183 ? 21.715 -9.773 -19.442 1.00 97.62 183 GLY A N 1
ATOM 1394 C CA . GLY A 1 183 ? 21.881 -10.794 -20.476 1.00 97.62 183 GLY A CA 1
ATOM 1395 C C . GLY A 1 183 ? 20.586 -11.524 -20.838 1.00 97.62 183 GLY A C 1
ATOM 1396 O O . GLY A 1 183 ? 20.624 -12.693 -21.223 1.00 97.62 183 GLY A O 1
ATOM 1397 N N . VAL A 1 184 ? 19.436 -10.868 -20.663 1.00 98.31 184 VAL A N 1
ATOM 1398 C CA . VAL A 1 184 ? 18.128 -11.370 -21.110 1.00 98.31 184 VAL A CA 1
ATOM 1399 C C . VAL A 1 184 ? 17.969 -11.153 -22.614 1.00 98.31 184 VAL A C 1
ATOM 1401 O O . VAL A 1 184 ? 17.431 -12.014 -23.308 1.00 98.31 184 VAL A O 1
ATOM 1404 N N . ILE A 1 185 ? 18.459 -10.026 -23.133 1.00 98.12 185 ILE A N 1
ATOM 1405 C CA . ILE A 1 185 ? 18.479 -9.722 -24.570 1.00 98.12 185 ILE A CA 1
ATOM 1406 C C . ILE A 1 185 ? 19.914 -9.535 -25.063 1.00 98.12 185 ILE A C 1
ATOM 1408 O O . ILE A 1 185 ? 20.812 -9.252 -24.273 1.00 98.12 185 ILE A O 1
ATOM 1412 N N . ASP A 1 186 ? 20.122 -9.701 -26.369 1.00 96.12 186 ASP A N 1
ATOM 1413 C CA . ASP A 1 186 ? 21.429 -9.480 -26.986 1.00 96.12 186 ASP A CA 1
ATOM 1414 C C . ASP A 1 186 ? 21.757 -7.982 -27.065 1.00 96.12 186 ASP A C 1
ATOM 1416 O O . ASP A 1 186 ? 20.857 -7.150 -27.239 1.00 96.12 186 ASP A O 1
ATOM 1420 N N . ALA A 1 187 ? 23.051 -7.659 -27.005 1.00 91.94 187 ALA A N 1
ATOM 1421 C CA . ALA A 1 187 ? 23.538 -6.289 -27.107 1.00 91.94 187 ALA A CA 1
ATOM 1422 C C . ALA A 1 187 ? 23.077 -5.594 -28.395 1.00 91.94 187 ALA A C 1
ATOM 1424 O O . ALA A 1 187 ? 23.095 -6.203 -29.470 1.00 91.94 187 ALA A O 1
ATOM 1425 N N . ASP A 1 188 ? 22.676 -4.326 -28.277 1.00 88.06 188 ASP A N 1
ATOM 1426 C CA . ASP A 1 188 ? 22.236 -3.481 -29.397 1.00 88.06 188 ASP A CA 1
ATOM 1427 C C . ASP A 1 188 ? 21.053 -4.068 -30.203 1.00 88.06 188 ASP A C 1
ATOM 1429 O O . ASP A 1 188 ? 20.882 -3.785 -31.391 1.00 88.06 188 ASP A O 1
ATOM 1433 N N . SER A 1 189 ? 20.209 -4.901 -29.578 1.00 93.00 189 SER A N 1
ATOM 1434 C CA . SER A 1 189 ? 19.038 -5.482 -30.252 1.00 93.00 189 SER A CA 1
ATOM 1435 C C . SER A 1 189 ? 18.051 -4.401 -30.713 1.00 93.00 189 SER A C 1
ATOM 1437 O O . SER A 1 189 ? 17.522 -3.658 -29.887 1.00 93.00 189 SER A O 1
ATOM 1439 N N . ASP A 1 190 ? 17.718 -4.378 -32.008 1.00 95.12 190 ASP A N 1
ATOM 1440 C CA . ASP A 1 190 ? 16.636 -3.541 -32.564 1.00 95.12 190 ASP A CA 1
ATOM 1441 C C . ASP A 1 190 ? 15.243 -4.164 -32.349 1.00 95.12 190 ASP A C 1
ATOM 1443 O O . ASP A 1 190 ? 14.231 -3.468 -32.270 1.00 95.12 190 ASP A O 1
ATOM 1447 N N . MET A 1 191 ? 15.178 -5.497 -32.279 1.00 97.19 191 MET A N 1
ATOM 1448 C CA . MET A 1 191 ? 13.949 -6.279 -32.132 1.00 97.19 191 MET A CA 1
ATOM 1449 C C . MET A 1 191 ? 14.188 -7.431 -31.159 1.00 97.19 191 MET A C 1
ATOM 1451 O O . MET A 1 191 ? 15.174 -8.154 -31.286 1.00 97.19 191 MET A O 1
ATOM 1455 N N . VAL A 1 192 ? 13.242 -7.665 -30.255 1.00 98.44 192 VAL A N 1
ATOM 1456 C CA . VAL A 1 192 ? 13.283 -8.746 -29.264 1.00 98.44 192 VAL A CA 1
ATOM 1457 C C . VAL A 1 192 ? 12.087 -9.666 -29.459 1.00 98.44 192 VAL A C 1
ATOM 1459 O O . VAL A 1 192 ? 10.975 -9.222 -29.756 1.00 98.44 192 VAL A O 1
ATOM 1462 N N . THR A 1 193 ? 12.303 -10.973 -29.315 1.00 98.44 193 THR A N 1
ATOM 1463 C CA . THR A 1 193 ? 11.203 -11.940 -29.371 1.00 98.44 193 THR A CA 1
ATOM 1464 C C . THR A 1 193 ? 10.481 -12.021 -28.030 1.00 98.44 193 THR A C 1
ATOM 1466 O O . THR A 1 193 ? 11.119 -12.083 -26.985 1.00 98.44 193 THR A O 1
ATOM 1469 N N . VAL A 1 194 ? 9.150 -12.025 -28.038 1.00 98.75 194 VAL A N 1
ATOM 1470 C CA . VAL A 1 194 ? 8.331 -12.174 -26.825 1.00 98.75 194 VAL A CA 1
ATOM 1471 C C . VAL A 1 194 ? 7.338 -13.306 -27.040 1.00 98.75 194 VAL A C 1
ATOM 1473 O O . VAL A 1 194 ? 6.512 -13.247 -27.953 1.00 98.75 194 VAL A O 1
ATOM 1476 N N . GLY A 1 195 ? 7.438 -14.353 -26.226 1.00 98.69 195 GLY A N 1
ATOM 1477 C CA . GLY A 1 195 ? 6.486 -15.459 -26.228 1.00 98.69 195 GLY A CA 1
ATOM 1478 C C . GLY A 1 195 ? 5.195 -15.055 -25.527 1.00 98.69 195 GLY A C 1
ATOM 1479 O O . GLY A 1 195 ? 5.238 -14.481 -24.437 1.00 98.69 195 GLY A O 1
ATOM 1480 N N . VAL A 1 196 ? 4.056 -15.358 -26.147 1.00 98.75 196 VAL A N 1
ATOM 1481 C CA . VAL A 1 196 ? 2.731 -15.166 -25.560 1.00 98.75 196 VAL A CA 1
ATOM 1482 C C . VAL A 1 196 ? 1.858 -16.408 -25.694 1.00 98.75 196 VAL A C 1
ATOM 1484 O O . VAL A 1 196 ? 1.940 -17.121 -26.696 1.00 98.75 196 VAL A O 1
ATOM 1487 N N . ARG A 1 197 ? 0.982 -16.631 -24.712 1.00 98.56 197 ARG A N 1
ATOM 1488 C CA . ARG A 1 197 ? 0.049 -17.762 -24.668 1.00 98.56 197 ARG A CA 1
ATOM 1489 C C . ARG A 1 197 ? -1.394 -17.294 -24.487 1.00 98.56 197 ARG A C 1
ATOM 1491 O O . ARG A 1 197 ? -1.698 -16.519 -23.575 1.00 98.56 197 ARG A O 1
ATOM 1498 N N . ASP A 1 198 ? -2.292 -17.781 -25.343 1.00 97.19 198 ASP A N 1
ATOM 1499 C CA . ASP A 1 198 ? -3.734 -17.525 -25.225 1.00 97.19 198 ASP A CA 1
ATOM 1500 C C . ASP A 1 198 ? -4.431 -18.428 -24.185 1.00 97.19 198 ASP A C 1
ATOM 1502 O O . ASP A 1 198 ? -3.814 -19.279 -23.540 1.00 97.19 198 ASP A O 1
ATOM 1506 N N . ALA A 1 199 ? -5.735 -18.217 -23.978 1.00 93.88 199 ALA A N 1
ATOM 1507 C CA . ALA A 1 199 ? -6.517 -18.964 -22.990 1.00 93.88 199 ALA A CA 1
ATOM 1508 C C . ALA A 1 199 ? -6.679 -20.454 -23.351 1.00 93.88 199 ALA A C 1
ATOM 1510 O O . ALA A 1 199 ? -6.888 -21.281 -22.462 1.00 93.88 199 ALA A O 1
ATOM 1511 N N . GLU A 1 200 ? -6.562 -20.799 -24.634 1.00 96.25 200 GLU A N 1
ATOM 1512 C CA . GLU A 1 200 ? -6.579 -22.165 -25.156 1.00 96.25 200 GLU A CA 1
ATOM 1513 C C . GLU A 1 200 ? -5.201 -22.852 -25.077 1.00 96.25 200 GLU A C 1
ATOM 1515 O O . GLU A 1 200 ? -5.083 -24.038 -25.398 1.00 96.25 200 GLU A O 1
ATOM 1520 N N . GLY A 1 201 ? -4.166 -22.134 -24.625 1.00 96.56 201 GLY A N 1
ATOM 1521 C CA . GLY A 1 201 ? -2.807 -22.643 -24.452 1.00 96.56 201 GLY A CA 1
ATOM 1522 C C . GLY A 1 201 ? -1.948 -22.595 -25.717 1.00 96.56 201 GLY A C 1
ATOM 1523 O O . GLY A 1 201 ? -0.880 -23.210 -25.752 1.00 96.56 201 GLY A O 1
ATOM 1524 N N . LYS A 1 202 ? -2.384 -21.896 -26.769 1.00 97.88 202 LYS A N 1
ATOM 1525 C CA . LYS A 1 202 ? -1.599 -21.731 -27.994 1.00 97.88 202 LYS A CA 1
ATOM 1526 C C . LYS A 1 202 ? -0.508 -20.684 -27.774 1.00 97.88 202 LYS A C 1
ATOM 1528 O O . LYS A 1 202 ? -0.787 -19.524 -27.489 1.00 97.88 202 LYS A O 1
ATOM 1533 N N . GLU A 1 203 ? 0.732 -21.102 -27.995 1.00 98.25 203 GLU A N 1
ATOM 1534 C CA . GLU A 1 203 ? 1.910 -20.233 -27.981 1.00 98.25 203 GLU A CA 1
ATOM 1535 C C . GLU A 1 203 ? 2.062 -19.475 -29.306 1.00 98.25 203 GLU A C 1
ATOM 1537 O O . GLU A 1 203 ? 1.874 -20.035 -30.394 1.00 98.25 203 GLU A O 1
ATOM 1542 N N . THR A 1 204 ? 2.448 -18.206 -29.222 1.00 98.50 204 THR A N 1
ATOM 1543 C CA . THR A 1 204 ? 2.845 -17.365 -30.356 1.00 98.50 204 THR A CA 1
ATOM 1544 C C . THR A 1 204 ? 4.091 -16.568 -29.982 1.00 98.50 204 THR A C 1
ATOM 1546 O O . THR A 1 204 ? 4.215 -16.104 -28.857 1.00 98.50 204 THR A O 1
ATOM 1549 N N . VAL A 1 205 ? 5.015 -16.386 -30.926 1.00 98.56 205 VAL A N 1
ATOM 1550 C CA . VAL A 1 205 ? 6.188 -15.522 -30.739 1.00 98.56 205 VAL A CA 1
ATOM 1551 C C . VAL A 1 205 ? 5.949 -14.204 -31.464 1.00 98.56 205 VAL A C 1
ATOM 1553 O O . VAL A 1 205 ? 5.686 -14.191 -32.667 1.00 98.56 205 VAL A O 1
ATOM 1556 N N . LEU A 1 206 ? 6.027 -13.106 -30.720 1.00 98.56 206 LEU A N 1
ATOM 1557 C CA . LEU A 1 206 ? 5.937 -11.739 -31.223 1.00 98.56 206 LEU A CA 1
ATOM 1558 C C . LEU A 1 206 ? 7.338 -11.172 -31.437 1.00 98.56 206 LEU A C 1
ATOM 1560 O O . LEU A 1 206 ? 8.268 -11.538 -30.724 1.00 98.56 206 LEU A O 1
ATOM 1564 N N . HIS A 1 207 ? 7.477 -10.249 -32.384 1.00 97.94 207 HIS A N 1
ATOM 1565 C CA . HIS A 1 207 ? 8.694 -9.465 -32.576 1.00 97.94 207 HIS A CA 1
ATOM 1566 C C . HIS A 1 207 ? 8.407 -8.034 -32.122 1.00 97.94 207 HIS A C 1
ATOM 1568 O O . HIS A 1 207 ? 7.645 -7.322 -32.773 1.00 97.94 207 HIS A O 1
ATOM 1574 N N . ILE A 1 208 ? 8.983 -7.638 -30.992 1.00 98.12 208 ILE A N 1
ATOM 1575 C CA . ILE A 1 208 ? 8.736 -6.354 -30.335 1.00 98.12 208 ILE A CA 1
ATOM 1576 C C . ILE A 1 208 ? 9.942 -5.435 -30.569 1.00 98.12 208 ILE A C 1
ATOM 1578 O O . ILE A 1 208 ? 11.065 -5.865 -30.308 1.00 98.12 208 ILE A O 1
ATOM 1582 N N . PRO A 1 209 ? 9.752 -4.195 -31.054 1.00 97.69 209 PRO A N 1
ATOM 1583 C CA . PRO A 1 209 ? 10.865 -3.280 -31.285 1.00 97.69 209 PRO A CA 1
ATOM 1584 C C . PRO A 1 209 ? 11.454 -2.755 -29.979 1.00 97.69 209 PRO A C 1
ATOM 1586 O O . PRO A 1 209 ? 10.716 -2.478 -29.029 1.00 97.69 209 PRO A O 1
ATOM 1589 N N . CYS A 1 210 ? 12.769 -2.558 -29.972 1.00 97.50 210 CYS A N 1
ATOM 1590 C CA . CYS A 1 210 ? 13.467 -1.715 -29.010 1.00 97.50 210 CYS A CA 1
ATOM 1591 C C . CYS A 1 210 ? 13.401 -0.268 -29.500 1.00 97.50 210 CYS A C 1
ATOM 1593 O O . CYS A 1 210 ? 13.741 0.025 -30.642 1.00 97.50 210 CYS A O 1
ATOM 1595 N N . MET A 1 211 ? 12.938 0.640 -28.650 1.00 95.62 211 MET A N 1
ATOM 1596 C CA . MET A 1 211 ? 12.632 2.014 -29.030 1.00 95.62 211 MET A CA 1
ATOM 1597 C C . MET A 1 211 ? 13.242 2.974 -28.022 1.00 95.62 211 MET A C 1
ATOM 1599 O O . MET A 1 211 ? 13.078 2.802 -26.817 1.00 95.62 211 MET A O 1
ATOM 1603 N N . THR A 1 212 ? 13.878 4.033 -28.498 1.00 94.62 212 THR A N 1
ATOM 1604 C CA . THR A 1 212 ? 14.207 5.189 -27.658 1.00 94.62 212 THR A CA 1
ATOM 1605 C C . THR A 1 212 ? 12.932 5.870 -27.151 1.00 94.62 212 THR A C 1
ATOM 1607 O O . THR A 1 212 ? 11.855 5.766 -27.753 1.00 94.62 212 THR A O 1
ATOM 1610 N N . GLN A 1 213 ? 13.047 6.667 -26.085 1.00 90.06 213 GLN A N 1
ATOM 1611 C CA . GLN A 1 213 ? 11.934 7.478 -25.576 1.00 90.06 213 GLN A CA 1
ATOM 1612 C C . GLN A 1 213 ? 11.314 8.383 -26.664 1.00 90.06 213 GLN A C 1
ATOM 1614 O O . GLN A 1 213 ? 10.093 8.586 -26.707 1.00 90.06 213 GLN A O 1
ATOM 1619 N N . ALA A 1 214 ? 12.141 8.916 -27.572 1.00 92.50 214 ALA A N 1
ATOM 1620 C CA . ALA A 1 214 ? 11.696 9.753 -28.683 1.00 92.50 214 ALA A CA 1
ATOM 1621 C C . ALA A 1 214 ? 10.860 8.966 -29.707 1.00 92.50 214 ALA A C 1
ATOM 1623 O O . ALA A 1 214 ? 9.803 9.445 -30.129 1.00 92.50 214 ALA A O 1
ATOM 1624 N N . GLU A 1 215 ? 11.291 7.756 -30.065 1.00 94.62 215 GLU A N 1
ATOM 1625 C CA . GLU A 1 215 ? 10.569 6.868 -30.983 1.00 94.62 215 GLU A CA 1
ATOM 1626 C C . GLU A 1 215 ? 9.255 6.379 -30.375 1.00 94.62 215 GLU A C 1
ATOM 1628 O O . GLU A 1 215 ? 8.217 6.467 -31.030 1.00 94.62 215 GLU A O 1
ATOM 1633 N N . ALA A 1 216 ? 9.259 5.957 -29.105 1.00 92.06 216 ALA A N 1
ATOM 1634 C CA . ALA A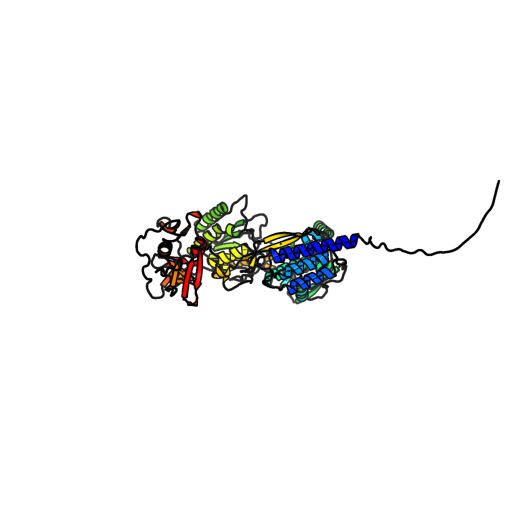 1 216 ? 8.040 5.559 -28.397 1.00 92.06 216 ALA A CA 1
ATOM 1635 C C . ALA A 1 216 ? 7.018 6.713 -28.355 1.00 92.06 216 ALA A C 1
ATOM 1637 O O . ALA A 1 216 ? 5.830 6.536 -28.640 1.00 92.06 216 ALA A O 1
ATOM 1638 N N . THR A 1 217 ? 7.491 7.936 -28.091 1.00 92.19 217 THR A N 1
ATOM 1639 C CA . THR A 1 217 ? 6.659 9.150 -28.124 1.00 92.19 217 THR A CA 1
ATOM 1640 C C . THR A 1 217 ? 6.123 9.448 -29.527 1.00 92.19 217 THR A C 1
ATOM 1642 O O . THR A 1 217 ? 4.976 9.883 -29.673 1.00 92.19 217 THR A O 1
ATOM 1645 N N . ALA A 1 218 ? 6.935 9.249 -30.568 1.00 94.38 218 ALA A N 1
ATOM 1646 C CA . ALA A 1 218 ? 6.518 9.441 -31.953 1.00 94.38 218 ALA A CA 1
ATOM 1647 C C . ALA A 1 218 ? 5.439 8.425 -32.361 1.00 94.38 218 ALA A C 1
ATOM 1649 O O . ALA A 1 218 ? 4.405 8.840 -32.887 1.00 94.38 218 ALA A O 1
ATOM 1650 N N . ALA A 1 219 ? 5.620 7.143 -32.030 1.00 92.69 219 ALA A N 1
ATOM 1651 C CA . ALA A 1 219 ? 4.646 6.081 -32.288 1.00 92.69 219 ALA A CA 1
ATOM 1652 C C . ALA A 1 219 ? 3.306 6.348 -31.581 1.00 92.69 219 ALA A C 1
ATOM 1654 O O . ALA A 1 219 ? 2.242 6.263 -32.198 1.00 92.69 219 ALA A O 1
ATOM 1655 N N . LEU A 1 220 ? 3.343 6.777 -30.312 1.00 91.50 220 LEU A N 1
ATOM 1656 C CA . LEU A 1 220 ? 2.146 7.204 -29.575 1.00 91.50 220 LEU A CA 1
ATOM 1657 C C . LEU A 1 220 ? 1.404 8.341 -30.295 1.00 91.50 220 LEU A C 1
ATOM 1659 O O . LEU A 1 220 ? 0.186 8.273 -30.465 1.00 91.50 220 LEU A O 1
ATOM 1663 N N . LYS A 1 221 ? 2.122 9.374 -30.761 1.00 94.06 221 LYS A N 1
ATOM 1664 C CA . LYS A 1 221 ? 1.533 10.505 -31.506 1.00 94.06 221 LYS A CA 1
ATOM 1665 C C . LYS A 1 221 ? 0.989 10.099 -32.877 1.00 94.06 221 LYS A C 1
ATOM 1667 O O . LYS A 1 221 ? 0.013 10.691 -33.333 1.00 94.06 221 LYS A O 1
ATOM 1672 N N . ALA A 1 222 ? 1.612 9.117 -33.521 1.00 95.44 222 ALA A N 1
ATOM 1673 C CA . ALA A 1 222 ? 1.186 8.573 -34.806 1.00 95.44 222 ALA A CA 1
ATOM 1674 C C . ALA A 1 222 ? -0.018 7.616 -34.692 1.00 95.44 222 ALA A C 1
ATOM 1676 O O . ALA A 1 222 ? -0.592 7.239 -35.711 1.00 95.44 222 ALA A O 1
ATOM 1677 N N . GLY A 1 223 ? -0.434 7.244 -33.473 1.00 93.69 223 GLY A N 1
ATOM 1678 C CA . GLY A 1 223 ? -1.490 6.250 -33.259 1.00 93.69 223 GLY A CA 1
ATOM 1679 C C . GLY A 1 223 ? -1.028 4.812 -33.512 1.00 93.69 223 GLY A C 1
ATOM 1680 O O . GLY A 1 223 ? -1.855 3.924 -33.701 1.00 93.69 223 GLY A O 1
ATOM 1681 N N . GLU A 1 224 ? 0.284 4.574 -33.492 1.00 95.62 224 GLU A N 1
ATOM 1682 C CA . GLU A 1 224 ? 0.923 3.266 -33.693 1.00 95.62 224 GLU A CA 1
ATOM 1683 C C . GLU A 1 224 ? 1.046 2.471 -32.385 1.00 95.62 224 GLU A C 1
ATOM 1685 O O . GLU A 1 224 ? 1.769 1.478 -32.304 1.00 95.62 224 GLU A O 1
ATOM 1690 N N . TRP A 1 225 ? 0.273 2.863 -31.372 1.00 95.62 225 TRP A N 1
ATOM 1691 C CA . TRP A 1 225 ? 0.212 2.227 -30.065 1.00 95.62 225 TRP A CA 1
ATOM 1692 C C . TRP A 1 225 ? -1.203 1.752 -29.740 1.00 95.62 225 TRP A C 1
ATOM 1694 O O . TRP A 1 225 ? -2.190 2.428 -30.041 1.00 95.62 225 TRP A O 1
ATOM 1704 N N . ILE A 1 226 ? -1.305 0.604 -29.079 1.00 96.88 226 ILE A N 1
ATOM 1705 C CA . ILE A 1 226 ? -2.555 0.048 -28.568 1.00 96.88 226 ILE A CA 1
ATOM 1706 C C . ILE A 1 226 ? -2.423 -0.254 -27.078 1.00 96.88 226 ILE A C 1
ATOM 1708 O O . ILE A 1 226 ? -1.398 -0.743 -26.612 1.00 96.88 226 ILE A O 1
ATOM 1712 N N . THR A 1 227 ? -3.477 0.016 -26.313 1.00 96.56 227 THR A N 1
ATOM 1713 C CA . THR A 1 227 ? -3.568 -0.364 -24.900 1.00 96.56 227 THR A CA 1
ATOM 1714 C C . THR A 1 227 ? -4.888 -1.066 -24.633 1.00 96.56 227 THR A C 1
ATOM 1716 O O . THR A 1 227 ? -5.874 -0.867 -25.345 1.00 96.56 227 THR A O 1
ATOM 1719 N N . ARG A 1 228 ? -4.937 -1.848 -23.556 1.00 96.62 228 ARG A N 1
ATOM 1720 C CA . ARG A 1 228 ? -6.171 -2.435 -23.027 1.00 96.62 228 ARG A CA 1
ATOM 1721 C C . ARG A 1 228 ? -7.270 -1.389 -22.802 1.00 96.62 228 ARG A C 1
ATOM 1723 O O . ARG A 1 228 ? -8.437 -1.717 -22.960 1.00 96.62 228 ARG A O 1
ATOM 1730 N N . ASP A 1 229 ? -6.916 -0.140 -22.481 1.00 96.00 229 ASP A N 1
ATOM 1731 C CA . ASP A 1 229 ? -7.873 0.931 -22.174 1.00 96.00 229 ASP A CA 1
ATOM 1732 C C . ASP A 1 229 ? -8.671 1.308 -23.423 1.00 96.00 229 ASP A C 1
ATOM 1734 O O . ASP A 1 229 ? -9.881 1.495 -23.356 1.00 96.00 229 ASP A O 1
ATOM 1738 N N . MET A 1 230 ? -8.005 1.310 -24.582 1.00 96.06 230 MET A N 1
ATOM 1739 C CA . MET A 1 230 ? -8.631 1.521 -25.890 1.00 96.06 230 MET A CA 1
ATOM 1740 C C . MET A 1 230 ? -9.516 0.346 -26.336 1.00 96.06 230 MET A C 1
ATOM 1742 O O . MET A 1 230 ? -10.262 0.481 -27.305 1.00 96.06 230 MET A O 1
ATOM 1746 N N . LEU A 1 231 ? -9.403 -0.815 -25.683 1.00 96.50 231 LEU A N 1
ATOM 1747 C CA . LEU A 1 231 ? -10.188 -2.019 -25.978 1.00 96.50 231 LEU A CA 1
ATOM 1748 C C . LEU A 1 231 ? -11.378 -2.203 -25.030 1.00 96.50 231 LEU A C 1
ATOM 1750 O O . LEU A 1 231 ? -12.160 -3.140 -25.212 1.00 96.50 231 LEU A O 1
ATOM 1754 N N . ARG A 1 232 ? -11.524 -1.341 -24.018 1.00 96.81 232 ARG A N 1
ATOM 1755 C CA . ARG A 1 232 ? -12.633 -1.423 -23.067 1.00 96.81 232 ARG A CA 1
ATOM 1756 C C . ARG A 1 232 ? -13.961 -1.160 -23.767 1.00 96.81 232 ARG A C 1
ATOM 1758 O O . ARG A 1 232 ? -14.086 -0.251 -24.584 1.00 96.81 232 ARG A O 1
ATOM 1765 N N . LYS A 1 233 ? -14.969 -1.945 -23.398 1.00 97.44 233 LYS A N 1
ATOM 1766 C CA . LYS A 1 233 ? -16.367 -1.728 -23.782 1.00 97.44 233 LYS A CA 1
ATOM 1767 C C . LYS A 1 233 ? -17.019 -0.645 -22.930 1.00 97.44 233 LYS A C 1
ATOM 1769 O O . LYS A 1 233 ? -17.886 0.058 -23.433 1.00 97.44 233 LYS A O 1
ATOM 1774 N N . ASP A 1 234 ? -16.614 -0.548 -21.665 1.00 97.25 234 ASP A N 1
ATOM 1775 C CA . ASP A 1 234 ? -17.138 0.414 -20.697 1.00 97.25 234 ASP A CA 1
ATOM 1776 C C . ASP A 1 234 ? -16.107 0.705 -19.584 1.00 97.25 234 ASP A C 1
ATOM 1778 O O . ASP A 1 234 ? -15.077 0.024 -19.473 1.00 97.25 234 ASP A O 1
ATOM 1782 N N . VAL A 1 235 ? -16.383 1.717 -18.760 1.00 97.12 235 VAL A N 1
ATOM 1783 C CA . VAL A 1 235 ? -15.570 2.153 -17.615 1.00 97.12 235 VAL A CA 1
ATOM 1784 C C . VAL A 1 235 ? -16.464 2.222 -16.368 1.00 97.12 235 VAL A C 1
ATOM 1786 O O . VAL A 1 235 ? -17.468 2.935 -16.394 1.00 97.12 235 VAL A O 1
ATOM 1789 N N . PRO A 1 236 ? -16.136 1.529 -15.259 1.00 97.00 236 PRO A N 1
ATOM 1790 C CA . PRO A 1 236 ? -16.944 1.584 -14.056 1.00 97.00 236 PRO A CA 1
ATOM 1791 C C . PRO A 1 236 ? -16.861 2.980 -13.442 1.00 97.00 236 PRO A C 1
ATOM 1793 O O . PRO A 1 236 ? -15.822 3.639 -13.468 1.00 97.00 236 PRO A O 1
ATOM 1796 N N . VAL A 1 237 ? -17.936 3.404 -12.781 1.00 97.25 237 VAL A N 1
ATOM 1797 C CA . VAL A 1 237 ? -17.966 4.673 -12.030 1.00 97.25 237 VAL A CA 1
ATOM 1798 C C . VAL A 1 237 ? -16.909 4.740 -10.914 1.00 97.25 237 VAL A C 1
ATOM 1800 O O . VAL A 1 237 ? -16.538 5.827 -10.470 1.00 97.25 237 VAL A O 1
ATOM 1803 N N . THR A 1 238 ? -16.403 3.582 -10.478 1.00 97.81 238 THR A N 1
ATOM 1804 C CA . THR A 1 238 ? -15.351 3.429 -9.463 1.00 97.81 238 THR A CA 1
ATOM 1805 C C . THR A 1 238 ? -13.930 3.475 -10.024 1.00 97.81 238 THR A C 1
ATOM 1807 O O . THR A 1 238 ? -12.989 3.386 -9.239 1.00 97.81 238 THR A O 1
ATOM 1810 N N . GLU A 1 239 ? -13.744 3.682 -11.336 1.00 96.38 239 GLU A N 1
ATOM 1811 C CA . GLU A 1 239 ? -12.417 3.859 -11.940 1.00 96.38 239 GLU A CA 1
ATOM 1812 C C . GLU A 1 239 ? -11.577 4.883 -11.138 1.00 96.38 239 GLU A C 1
ATOM 1814 O O . GLU A 1 239 ? -12.119 5.912 -10.687 1.00 96.38 239 GLU A O 1
ATOM 1819 N N . PRO A 1 240 ? -10.273 4.615 -10.915 1.00 94.31 240 PRO A N 1
ATOM 1820 C CA . PRO A 1 240 ? -9.366 5.542 -10.247 1.00 94.31 240 PRO A CA 1
ATOM 1821 C C . PRO A 1 240 ? -9.354 6.921 -10.906 1.00 94.31 240 PRO A C 1
ATOM 1823 O O . PRO A 1 240 ? -8.847 7.098 -12.013 1.00 94.31 240 PRO A O 1
ATOM 1826 N N . ASP A 1 241 ? -9.881 7.919 -10.202 1.00 95.56 241 ASP A N 1
ATOM 1827 C CA . ASP A 1 241 ? -9.792 9.312 -10.610 1.00 95.56 241 ASP A CA 1
ATOM 1828 C C . ASP A 1 241 ? -8.522 9.925 -10.028 1.00 95.56 241 ASP A C 1
ATOM 1830 O O . ASP A 1 241 ? -8.478 10.399 -8.896 1.00 95.56 241 ASP A O 1
ATOM 1834 N N . ARG A 1 242 ? -7.461 9.919 -10.832 1.00 91.12 242 ARG A N 1
ATOM 1835 C CA . ARG A 1 242 ? -6.140 10.412 -10.424 1.00 91.12 242 ARG A CA 1
ATOM 1836 C C . ARG A 1 242 ? -6.061 11.938 -10.298 1.00 91.12 242 ARG A C 1
ATOM 1838 O O . ARG A 1 242 ? -4.997 12.445 -9.942 1.00 91.12 242 ARG A O 1
ATOM 1845 N N . SER A 1 243 ? -7.139 12.664 -10.604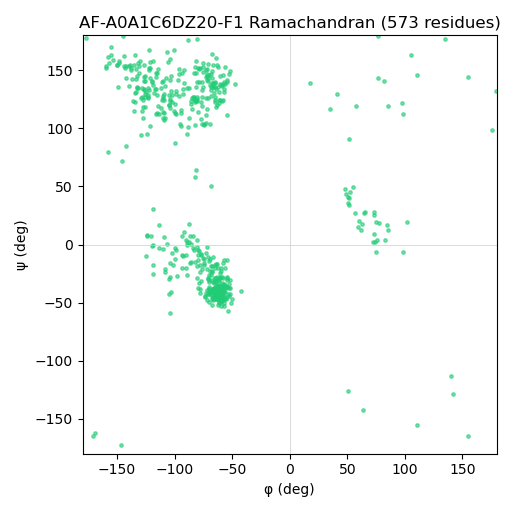 1.00 94.44 243 SER A N 1
ATOM 1846 C CA . SER A 1 243 ? -7.190 14.123 -10.472 1.00 94.44 243 SER A CA 1
ATOM 1847 C C . SER A 1 243 ? -7.593 14.592 -9.071 1.00 94.44 243 SER A C 1
ATOM 1849 O O . SER A 1 243 ? -7.343 15.747 -8.733 1.00 94.44 243 SER A O 1
ATOM 1851 N N . VAL A 1 244 ? -8.150 13.700 -8.243 1.00 95.56 244 VAL A N 1
ATOM 1852 C CA . VAL A 1 244 ? -8.635 14.010 -6.890 1.00 95.56 244 VAL A CA 1
ATOM 1853 C C . VAL A 1 244 ? -7.932 13.168 -5.831 1.00 95.56 244 VAL A C 1
ATOM 1855 O O . VAL A 1 244 ? -7.487 12.045 -6.091 1.00 95.56 244 VAL A O 1
ATOM 1858 N N . TYR A 1 245 ? -7.837 13.706 -4.616 1.00 96.69 245 TYR A N 1
ATOM 1859 C CA . TYR A 1 245 ? -7.241 12.990 -3.483 1.00 96.69 245 TYR A CA 1
ATOM 1860 C C . TYR A 1 245 ? -8.242 11.995 -2.897 1.00 96.69 245 TYR A C 1
ATOM 1862 O O . TYR A 1 245 ? -7.878 10.868 -2.559 1.00 96.69 245 TYR A O 1
ATOM 1870 N N . TYR A 1 246 ? -9.516 12.382 -2.862 1.00 96.31 246 TYR A N 1
ATOM 1871 C CA . TYR A 1 246 ? -10.635 11.519 -2.519 1.00 96.31 246 TYR A CA 1
ATOM 1872 C C . TYR A 1 246 ? -11.917 11.954 -3.227 1.00 96.31 246 TYR A C 1
ATOM 1874 O O . TYR A 1 246 ? -12.080 13.116 -3.594 1.00 96.31 246 TYR A O 1
ATOM 1882 N N . LYS A 1 247 ? -12.835 11.001 -3.418 1.00 96.75 247 LYS A N 1
ATOM 1883 C CA . LYS A 1 247 ? -14.199 11.249 -3.916 1.00 96.75 247 LYS A CA 1
ATOM 1884 C C . LYS A 1 247 ? -15.207 10.325 -3.247 1.00 96.75 247 LYS A C 1
ATOM 1886 O O . LYS A 1 247 ? -14.864 9.206 -2.864 1.00 96.75 247 LYS A O 1
ATOM 1891 N N . LEU A 1 248 ? -16.456 10.776 -3.173 1.00 98.38 248 LEU A N 1
ATOM 1892 C CA . LEU A 1 248 ? -17.576 10.045 -2.584 1.00 98.38 248 LEU A CA 1
ATOM 1893 C C . LEU A 1 248 ? -18.639 9.732 -3.645 1.00 98.38 248 LEU A C 1
ATOM 1895 O O . LEU A 1 248 ? -19.021 10.605 -4.422 1.00 98.38 248 LEU A O 1
ATOM 1899 N N . LEU A 1 249 ? -19.131 8.494 -3.675 1.00 98.50 249 LEU A N 1
ATOM 1900 C CA . LEU A 1 249 ? -20.137 8.006 -4.620 1.00 98.50 249 LEU A CA 1
ATOM 1901 C C . LEU A 1 249 ? -21.230 7.213 -3.891 1.00 98.50 249 LEU A C 1
ATOM 1903 O O . LEU A 1 249 ? -20.957 6.439 -2.976 1.00 98.50 249 LEU A O 1
ATOM 1907 N N . ASP A 1 250 ? -22.474 7.359 -4.344 1.00 98.12 250 ASP A N 1
ATOM 1908 C CA . ASP A 1 250 ? -23.573 6.452 -4.002 1.00 98.12 250 ASP A CA 1
ATOM 1909 C C . ASP A 1 250 ? -23.682 5.396 -5.104 1.00 98.12 250 ASP A C 1
ATOM 1911 O O . ASP A 1 250 ? -24.011 5.728 -6.244 1.00 98.12 250 ASP A O 1
ATOM 1915 N N . LEU A 1 251 ? -23.388 4.137 -4.776 1.00 98.19 251 LEU A N 1
ATOM 1916 C CA . LEU A 1 251 ? -23.422 3.037 -5.746 1.00 98.19 251 LEU A CA 1
ATOM 1917 C C . LEU A 1 251 ? -24.802 2.365 -5.838 1.00 98.19 251 LEU A C 1
ATOM 1919 O O . LEU A 1 251 ? -24.973 1.393 -6.573 1.00 98.19 251 LEU A O 1
ATOM 1923 N N . GLY A 1 252 ? -25.802 2.859 -5.101 1.00 96.06 252 GLY A N 1
ATOM 1924 C CA . GLY A 1 252 ? -27.096 2.201 -4.962 1.00 96.06 252 GLY A CA 1
ATOM 1925 C C . GLY A 1 252 ? -27.056 1.003 -4.006 1.00 96.06 252 GLY A C 1
ATOM 1926 O O . GLY A 1 252 ? -26.047 0.700 -3.371 1.00 96.06 252 GLY A O 1
ATOM 1927 N N . GLY A 1 253 ? -28.210 0.350 -3.820 1.00 94.00 253 GLY A N 1
ATOM 1928 C CA . GLY A 1 253 ? -28.329 -0.825 -2.940 1.00 94.00 253 GLY A CA 1
ATOM 1929 C C . GLY A 1 253 ? -27.957 -0.572 -1.470 1.00 94.00 253 GLY A C 1
ATOM 1930 O O . GLY A 1 253 ? -27.618 -1.512 -0.760 1.00 94.00 253 GLY A O 1
ATOM 1931 N N . GLY A 1 254 ? -27.974 0.688 -1.018 1.00 97.00 254 GLY A N 1
ATOM 1932 C CA . GLY A 1 254 ? -27.517 1.072 0.321 1.00 97.00 254 GLY A CA 1
ATOM 1933 C C . GLY A 1 254 ? -25.993 1.040 0.492 1.00 97.00 254 GLY A C 1
ATOM 1934 O O . GLY A 1 254 ? -25.527 0.829 1.612 1.00 97.00 254 GLY A O 1
ATOM 1935 N N . THR A 1 255 ? -25.223 1.245 -0.585 1.00 98.62 255 THR A N 1
ATOM 1936 C CA . THR A 1 255 ? -23.750 1.233 -0.570 1.00 98.62 255 THR A CA 1
ATOM 1937 C C . THR A 1 255 ? -23.169 2.621 -0.832 1.00 98.62 255 THR A C 1
ATOM 1939 O O . THR A 1 255 ? -23.365 3.195 -1.905 1.00 98.62 255 THR A O 1
ATOM 1942 N N . LEU A 1 256 ? -22.440 3.147 0.152 1.00 98.88 256 LEU A N 1
ATOM 1943 C CA . LEU A 1 256 ? -21.608 4.340 0.011 1.00 98.88 256 LEU A CA 1
ATOM 1944 C C . LEU A 1 256 ? -20.192 3.903 -0.370 1.00 98.88 256 LEU A C 1
ATOM 1946 O O . LEU A 1 256 ? -19.687 2.921 0.172 1.00 98.88 256 LEU A O 1
ATOM 1950 N N . TYR A 1 257 ? -19.552 4.620 -1.281 1.00 98.88 257 TYR A N 1
ATOM 1951 C CA . TYR A 1 257 ? -18.195 4.336 -1.732 1.00 98.88 257 TYR A CA 1
ATOM 1952 C C . TYR A 1 257 ? -17.341 5.594 -1.647 1.00 98.88 257 TYR A C 1
ATOM 1954 O O . TYR A 1 257 ? -17.695 6.627 -2.209 1.00 98.88 257 TYR A O 1
ATOM 1962 N N . MET A 1 258 ? -16.205 5.490 -0.974 1.00 98.62 258 MET A N 1
ATOM 1963 C CA . MET A 1 258 ? -15.149 6.485 -0.948 1.00 98.62 258 MET A CA 1
ATOM 1964 C C . MET A 1 258 ? -13.950 5.933 -1.709 1.00 98.62 258 MET A C 1
ATOM 1966 O O . MET A 1 258 ? -13.439 4.873 -1.367 1.00 98.62 258 MET A O 1
ATOM 1970 N N . GLN A 1 259 ? -13.461 6.674 -2.696 1.00 98.50 259 GLN A N 1
ATOM 1971 C CA . GLN A 1 259 ? -12.130 6.439 -3.246 1.00 98.50 259 GLN A CA 1
ATOM 1972 C C . GLN A 1 259 ? -11.139 7.328 -2.510 1.00 98.50 259 GLN A C 1
ATOM 1974 O O . GLN A 1 259 ? -11.379 8.530 -2.405 1.00 98.50 259 GLN A O 1
ATOM 1979 N N . TYR A 1 260 ? -10.046 6.747 -2.024 1.00 98.19 260 TYR A N 1
ATOM 1980 C CA . TYR A 1 260 ? -8.998 7.440 -1.285 1.00 98.19 260 TYR A CA 1
ATOM 1981 C C . TYR A 1 260 ? -7.656 7.213 -1.975 1.00 98.19 260 TYR A C 1
ATOM 1983 O O . TYR A 1 260 ? -7.010 6.193 -1.765 1.00 98.19 260 TYR A O 1
ATOM 1991 N N . ASN A 1 261 ? -7.247 8.148 -2.832 1.00 96.94 261 ASN A N 1
ATOM 1992 C CA . ASN A 1 261 ? -6.107 7.986 -3.739 1.00 96.94 261 ASN A CA 1
ATOM 1993 C C . ASN A 1 261 ? -4.772 8.446 -3.145 1.00 96.94 261 ASN A C 1
ATOM 1995 O O . ASN A 1 261 ? -3.721 8.086 -3.673 1.00 96.94 261 ASN A O 1
ATOM 1999 N N . LYS A 1 262 ? -4.795 9.290 -2.110 1.00 95.00 262 LYS A N 1
ATOM 2000 C CA . LYS A 1 262 ? -3.594 9.910 -1.542 1.00 95.00 262 LYS A CA 1
ATOM 2001 C C . LYS A 1 262 ? -3.751 10.160 -0.050 1.00 95.00 262 LYS A C 1
ATOM 2003 O O . LYS A 1 262 ? -4.755 10.732 0.365 1.00 95.00 262 LYS A O 1
ATOM 2008 N N . CYS A 1 263 ? -2.724 9.843 0.734 1.00 95.94 263 CYS A N 1
ATOM 2009 C CA . CYS A 1 263 ? -2.670 10.215 2.147 1.00 95.94 263 CYS A CA 1
ATOM 2010 C C . CYS A 1 263 ? -2.178 11.661 2.333 1.00 95.94 263 CYS A C 1
ATOM 2012 O O . CYS A 1 263 ? -1.153 11.909 2.958 1.00 95.94 263 CYS A O 1
ATOM 2014 N N . PHE A 1 264 ? -2.875 12.629 1.739 1.00 96.31 264 PHE A N 1
ATOM 2015 C CA . PHE A 1 264 ? -2.558 14.055 1.847 1.00 96.31 264 PHE A CA 1
ATOM 2016 C C . PHE A 1 264 ? -3.841 14.862 2.042 1.00 96.31 264 PHE A C 1
ATOM 2018 O O . PHE A 1 264 ? -4.893 14.479 1.535 1.00 96.31 264 PHE A O 1
ATOM 2025 N N . GLU A 1 265 ? -3.743 15.990 2.742 1.00 96.00 265 GLU A N 1
ATOM 2026 C CA . GLU A 1 265 ? -4.819 16.984 2.787 1.00 96.00 265 GLU A CA 1
ATOM 2027 C C . GLU A 1 265 ? -5.026 17.589 1.396 1.00 96.00 265 GLU A C 1
ATOM 2029 O O . GLU A 1 265 ? -4.066 18.069 0.781 1.00 96.00 265 GLU A O 1
ATOM 2034 N N . ASP A 1 266 ? -6.265 17.572 0.897 1.00 95.44 266 ASP A N 1
ATOM 2035 C CA . ASP A 1 266 ? -6.613 18.309 -0.316 1.00 95.44 266 ASP A CA 1
ATOM 2036 C C . ASP A 1 266 ? -6.728 19.804 0.030 1.00 95.44 266 ASP A C 1
ATOM 2038 O O . ASP A 1 266 ? -7.591 20.182 0.827 1.00 95.44 266 ASP A O 1
ATOM 2042 N N . PRO A 1 267 ? -5.912 20.689 -0.574 1.00 94.69 267 PRO A N 1
ATOM 2043 C CA . PRO A 1 267 ? -5.979 22.123 -0.297 1.00 94.69 267 PRO A CA 1
ATOM 2044 C C . PRO A 1 267 ? -7.342 22.763 -0.603 1.00 94.69 267 PRO A C 1
ATOM 2046 O O . PRO A 1 267 ? -7.643 23.832 -0.074 1.00 94.69 267 PRO A O 1
ATOM 2049 N N . ASN A 1 268 ? -8.144 22.149 -1.479 1.00 95.69 268 ASN A N 1
ATOM 2050 C CA . ASN A 1 268 ? -9.444 22.664 -1.911 1.00 95.69 268 ASN A CA 1
ATOM 2051 C C . ASN A 1 268 ? -10.629 21.985 -1.217 1.00 95.69 268 ASN A C 1
ATOM 2053 O O . ASN A 1 268 ? -11.735 22.523 -1.254 1.00 95.69 268 ASN A O 1
ATOM 2057 N N . LEU A 1 269 ? -10.417 20.818 -0.610 1.00 95.75 269 LEU A N 1
ATOM 2058 C CA . LEU A 1 269 ? -11.445 20.080 0.118 1.00 95.75 269 LEU A CA 1
ATOM 2059 C C . LEU A 1 269 ? -10.811 19.362 1.315 1.00 95.75 269 LEU A C 1
ATOM 2061 O O . LEU A 1 269 ? -10.676 18.146 1.258 1.00 95.75 269 LEU A O 1
ATOM 2065 N N . PRO A 1 270 ? -10.400 20.070 2.383 1.00 96.31 270 PRO A N 1
ATOM 2066 C CA . PRO A 1 270 ? -9.728 19.455 3.531 1.00 96.31 270 PRO A CA 1
ATOM 2067 C C . PRO A 1 270 ? -10.502 18.263 4.105 1.00 96.31 270 PRO A C 1
ATOM 2069 O O . PRO A 1 270 ? -11.740 18.253 4.064 1.00 96.31 270 PRO A O 1
ATOM 2072 N N . MET A 1 271 ? -9.796 17.278 4.665 1.00 96.56 271 MET A N 1
ATOM 2073 C CA . MET A 1 271 ? -10.412 16.026 5.114 1.00 96.56 271 MET A CA 1
ATOM 2074 C C . MET A 1 271 ? -11.532 16.263 6.126 1.00 96.56 271 MET A C 1
ATOM 2076 O O . MET A 1 271 ? -12.548 15.582 6.071 1.00 96.56 271 MET A O 1
ATOM 2080 N N . GLU A 1 272 ? -11.396 17.244 7.016 1.00 94.19 272 GLU A N 1
ATOM 2081 C CA . GLU A 1 272 ? -12.449 17.611 7.971 1.00 94.19 272 GLU A CA 1
ATOM 2082 C C . GLU A 1 272 ? -13.788 17.915 7.269 1.00 94.19 272 GLU A C 1
ATOM 2084 O O . GLU A 1 272 ? -14.838 17.400 7.656 1.00 94.19 272 GLU A O 1
ATOM 2089 N N . GLN A 1 273 ? -13.752 18.693 6.182 1.00 96.75 273 GLN A N 1
ATOM 2090 C CA . GLN A 1 273 ? -14.949 19.046 5.413 1.00 96.75 273 GLN A CA 1
ATOM 2091 C C . GLN A 1 273 ? -15.502 17.840 4.652 1.00 96.75 273 GLN A C 1
ATOM 2093 O O . GLN A 1 273 ? -16.716 17.630 4.614 1.00 96.75 273 GLN A O 1
ATOM 2098 N N . PHE A 1 274 ? -14.618 17.030 4.068 1.00 98.19 274 PHE A N 1
ATOM 2099 C CA . PHE A 1 274 ? -15.017 15.806 3.381 1.00 98.19 274 PHE A CA 1
ATOM 2100 C C . PHE A 1 274 ? -15.639 14.786 4.347 1.00 98.19 274 PHE A C 1
ATOM 2102 O O . PHE A 1 274 ? -16.669 14.186 4.046 1.00 98.19 274 PHE A O 1
ATOM 2109 N N . ALA A 1 275 ? -15.070 14.629 5.540 1.00 97.88 275 ALA A N 1
ATOM 2110 C CA . ALA A 1 275 ? -15.581 13.747 6.579 1.00 97.88 275 ALA A CA 1
ATOM 2111 C C . ALA A 1 275 ? -16.968 14.182 7.064 1.00 97.88 275 ALA A C 1
ATOM 2113 O O . ALA A 1 275 ? -17.828 13.322 7.232 1.00 97.88 275 ALA A O 1
ATOM 2114 N N . ALA A 1 276 ? -17.236 15.486 7.187 1.00 97.50 276 ALA A N 1
ATOM 2115 C CA . ALA A 1 276 ? -18.582 15.986 7.479 1.00 97.50 276 ALA A CA 1
ATOM 2116 C C . ALA A 1 276 ? -19.605 15.614 6.380 1.00 97.50 276 ALA A C 1
ATOM 2118 O O . ALA A 1 276 ? -20.759 15.294 6.680 1.00 97.50 276 ALA A O 1
ATOM 2119 N N . GLU A 1 277 ? -19.199 15.591 5.102 1.00 97.94 277 GLU A N 1
ATOM 2120 C CA . GLU A 1 277 ? -20.057 15.083 4.020 1.00 97.94 277 GLU A CA 1
ATOM 2121 C C . GLU A 1 277 ? -20.341 13.582 4.189 1.00 97.94 277 GLU A C 1
ATOM 2123 O O . GLU A 1 277 ? -21.498 13.149 4.105 1.00 97.94 277 GLU A O 1
ATOM 2128 N N . VAL A 1 278 ? -19.300 12.787 4.458 1.00 98.56 278 VAL A N 1
ATOM 2129 C CA . VAL A 1 278 ? -19.421 11.339 4.689 1.00 98.56 278 VAL A CA 1
ATOM 2130 C C . VAL A 1 278 ? -20.318 11.051 5.891 1.00 98.56 278 VAL A C 1
ATOM 2132 O O . VAL A 1 278 ? -21.220 10.215 5.798 1.00 98.56 278 VAL A O 1
ATOM 2135 N N . GLU A 1 279 ? -20.132 11.769 6.995 1.00 97.75 279 GLU A N 1
ATOM 2136 C CA . GLU A 1 279 ? -20.955 11.666 8.196 1.00 97.75 279 GLU A CA 1
ATOM 2137 C C . GLU A 1 279 ? -22.428 11.922 7.874 1.00 97.75 279 GLU A C 1
ATOM 2139 O O . GLU A 1 279 ? -23.278 11.083 8.182 1.00 97.75 279 GLU A O 1
ATOM 2144 N N . GLY A 1 280 ? -22.738 13.020 7.174 1.00 97.75 280 GLY A N 1
ATOM 2145 C CA . GLY A 1 280 ? -24.106 13.343 6.767 1.00 97.75 280 GLY A CA 1
ATOM 2146 C C . GLY A 1 280 ? -24.755 12.239 5.922 1.00 97.75 280 GLY A C 1
ATOM 2147 O O . GLY A 1 280 ? -25.943 11.937 6.083 1.00 97.75 280 GLY A O 1
ATOM 2148 N N . LYS A 1 281 ? -23.979 11.576 5.052 1.00 98.12 281 LYS A N 1
ATOM 2149 C CA . LYS A 1 281 ? -24.451 10.411 4.285 1.00 98.12 281 LYS A CA 1
ATOM 2150 C C . LYS A 1 281 ? -24.723 9.218 5.193 1.00 98.12 281 LYS A C 1
ATOM 2152 O O . LYS A 1 281 ? -25.823 8.664 5.127 1.00 98.12 281 LYS A O 1
ATOM 2157 N N . LEU A 1 282 ? -23.774 8.827 6.041 1.00 97.69 282 LEU A N 1
ATOM 2158 C CA . LEU A 1 282 ? -23.911 7.660 6.919 1.00 97.69 282 LEU A CA 1
ATOM 2159 C C . LEU A 1 282 ? -25.034 7.847 7.958 1.00 97.69 282 LEU A C 1
ATOM 2161 O O . LEU A 1 282 ? -25.820 6.925 8.186 1.00 97.69 282 LEU A O 1
ATOM 2165 N N . ALA A 1 283 ? -25.183 9.052 8.515 1.00 95.62 283 ALA A N 1
ATOM 2166 C CA . ALA A 1 283 ? -26.219 9.398 9.491 1.00 95.62 283 ALA A CA 1
ATOM 2167 C C . ALA A 1 283 ? -27.644 9.395 8.908 1.00 95.62 283 ALA A C 1
ATOM 2169 O O . ALA A 1 283 ? -28.613 9.264 9.654 1.00 95.62 283 ALA A O 1
ATOM 2170 N N . SER A 1 284 ? -27.795 9.473 7.580 1.00 95.25 284 SER A N 1
ATOM 2171 C CA . SER A 1 284 ? -29.112 9.420 6.922 1.00 95.25 284 SER A CA 1
ATOM 2172 C C . SER A 1 284 ? -29.851 8.085 7.101 1.00 95.25 284 SER A C 1
ATOM 2174 O O . SER A 1 284 ? -31.044 8.004 6.812 1.00 95.25 284 SER A O 1
ATOM 2176 N N . GLY A 1 285 ? -29.146 7.018 7.503 1.00 93.31 285 GLY A N 1
ATOM 2177 C CA . GLY A 1 285 ? -29.693 5.661 7.607 1.00 93.31 285 GLY A CA 1
ATOM 2178 C C . GLY A 1 285 ? -29.952 4.974 6.259 1.00 93.31 285 GLY A C 1
ATOM 2179 O O . GLY A 1 285 ? -30.431 3.842 6.233 1.00 93.31 285 GLY A O 1
ATOM 2180 N N . LYS A 1 286 ? -29.629 5.625 5.131 1.00 96.94 286 LYS A N 1
ATOM 2181 C CA . LYS A 1 286 ? -29.792 5.064 3.778 1.00 96.94 286 LYS A CA 1
ATOM 2182 C C . LYS A 1 286 ? -28.794 3.940 3.475 1.00 96.94 286 LYS A C 1
ATOM 2184 O O . LYS A 1 286 ? -29.079 3.072 2.649 1.00 96.94 286 LYS A O 1
ATOM 2189 N N . TYR A 1 287 ? -27.620 3.979 4.098 1.00 98.19 287 TYR A N 1
ATOM 2190 C CA . TYR A 1 287 ? -26.510 3.084 3.791 1.00 98.19 287 TYR A CA 1
ATOM 2191 C C . TYR A 1 287 ? -26.369 1.991 4.847 1.00 98.19 287 TYR A C 1
ATOM 2193 O O . TYR A 1 287 ? -26.513 2.243 6.039 1.00 98.19 287 TYR A O 1
ATOM 2201 N N . THR A 1 288 ? -26.042 0.783 4.393 1.00 97.31 288 THR A N 1
ATOM 2202 C CA . THR A 1 288 ? -25.708 -0.383 5.233 1.00 97.31 288 THR A CA 1
ATOM 2203 C C . THR A 1 288 ? -24.339 -0.979 4.890 1.00 97.31 288 THR A C 1
ATOM 2205 O O . THR A 1 288 ? -23.824 -1.817 5.633 1.00 97.31 288 THR A O 1
ATOM 2208 N N . LYS A 1 289 ? -23.737 -0.528 3.781 1.00 98.62 289 LYS A N 1
ATOM 2209 C CA . LYS A 1 289 ? -22.377 -0.849 3.344 1.00 98.62 289 LYS A CA 1
ATOM 2210 C C . LYS A 1 289 ? -21.610 0.452 3.097 1.00 98.62 289 LYS A C 1
ATOM 2212 O O . LYS A 1 289 ? -22.133 1.349 2.432 1.00 98.62 289 LYS A O 1
ATOM 2217 N N . PHE A 1 290 ? -20.382 0.537 3.597 1.00 98.88 290 PHE A N 1
ATOM 2218 C CA . PHE A 1 290 ? -19.448 1.620 3.295 1.00 98.88 290 PHE A CA 1
ATOM 2219 C C . PHE A 1 290 ? -18.137 1.029 2.773 1.00 98.88 290 PHE A C 1
ATOM 2221 O O . PHE A 1 290 ? -17.491 0.243 3.458 1.00 98.88 290 PHE A O 1
ATOM 2228 N N . ILE A 1 291 ? -17.780 1.355 1.536 1.00 98.94 291 ILE A N 1
ATOM 2229 C CA . ILE A 1 291 ? -16.548 0.908 0.888 1.00 98.94 291 ILE A CA 1
ATOM 2230 C C . ILE A 1 291 ? -15.548 2.061 0.925 1.00 98.94 291 ILE A C 1
ATOM 2232 O O . ILE A 1 291 ? -15.880 3.162 0.494 1.00 98.94 291 ILE A O 1
ATOM 2236 N N . ILE A 1 292 ? -14.335 1.799 1.396 1.00 98.94 292 ILE A N 1
ATOM 2237 C CA . ILE A 1 292 ? -13.198 2.718 1.361 1.00 98.94 292 ILE A CA 1
ATOM 2238 C C . ILE A 1 292 ? -12.146 2.072 0.460 1.00 98.94 292 ILE A C 1
ATOM 2240 O O . ILE A 1 292 ? -11.626 1.008 0.781 1.00 98.94 292 ILE A O 1
ATOM 2244 N N . ASP A 1 293 ? -11.872 2.668 -0.696 1.00 98.88 293 ASP A N 1
ATOM 2245 C CA . ASP A 1 293 ? -10.969 2.114 -1.702 1.00 98.88 293 ASP A CA 1
ATOM 2246 C C . ASP A 1 293 ? -9.578 2.745 -1.633 1.00 98.88 293 ASP A C 1
ATOM 2248 O O . ASP A 1 293 ? -9.412 3.925 -1.948 1.00 98.88 293 ASP A O 1
ATOM 2252 N N . LEU A 1 294 ? -8.591 1.931 -1.246 1.00 98.62 294 LEU A N 1
ATOM 2253 C CA . LEU A 1 294 ? -7.176 2.282 -1.114 1.00 98.62 294 LEU A CA 1
ATOM 2254 C C . LEU A 1 294 ? -6.305 1.633 -2.208 1.00 98.62 294 LEU A C 1
ATOM 2256 O O . LEU A 1 294 ? -5.077 1.745 -2.165 1.00 98.62 294 LEU A O 1
ATOM 2260 N N . ARG A 1 295 ? -6.897 0.955 -3.207 1.00 97.94 295 ARG A N 1
ATOM 2261 C CA . ARG A 1 295 ? -6.161 0.182 -4.238 1.00 97.94 295 ARG A CA 1
ATOM 2262 C C . ARG A 1 295 ? -5.243 1.024 -5.123 1.00 97.94 295 ARG A C 1
ATOM 2264 O O . ARG A 1 295 ? -4.405 0.465 -5.825 1.00 97.94 295 ARG A O 1
ATOM 2271 N N . SER A 1 296 ? -5.432 2.344 -5.142 1.00 95.75 296 SER A N 1
ATOM 2272 C CA . SER A 1 296 ? -4.650 3.299 -5.945 1.00 95.75 296 SER A CA 1
ATOM 2273 C C . SER A 1 296 ? -3.805 4.258 -5.098 1.00 95.75 296 SER A C 1
ATOM 2275 O O . SER A 1 296 ? -3.377 5.289 -5.612 1.00 95.75 296 SER A O 1
ATOM 2277 N N . ASN A 1 297 ? -3.584 3.948 -3.816 1.00 97.81 297 ASN A N 1
ATOM 2278 C CA . ASN A 1 297 ? -2.959 4.857 -2.859 1.00 97.81 297 ASN A CA 1
ATOM 2279 C C . ASN A 1 297 ? -1.594 4.359 -2.378 1.00 97.81 297 ASN A C 1
ATOM 2281 O O . ASN A 1 297 ? -1.509 3.384 -1.636 1.00 97.81 297 ASN A O 1
ATOM 2285 N N . GLY A 1 298 ? -0.540 5.077 -2.770 1.00 94.88 298 GLY A N 1
ATOM 2286 C CA . GLY A 1 298 ? 0.845 4.759 -2.410 1.00 94.88 298 GLY A CA 1
ATOM 2287 C C . GLY A 1 298 ? 1.322 5.329 -1.068 1.00 94.88 298 GLY A C 1
ATOM 2288 O O . GLY A 1 298 ? 2.489 5.151 -0.730 1.00 94.88 298 GLY A O 1
ATOM 2289 N N . GLY A 1 299 ? 0.466 6.043 -0.328 1.00 94.38 299 GLY A N 1
ATOM 2290 C CA . GLY A 1 299 ? 0.782 6.586 0.993 1.00 94.38 299 GLY A CA 1
ATOM 2291 C C . GLY A 1 299 ? 0.901 8.113 1.055 1.00 94.38 299 GLY A C 1
ATOM 2292 O O . GLY A 1 299 ? 0.266 8.841 0.284 1.00 94.38 299 GLY A O 1
ATOM 2293 N N . GLY A 1 300 ? 1.659 8.600 2.046 1.00 93.75 300 GLY A N 1
ATOM 2294 C CA . GLY A 1 300 ? 1.746 10.010 2.441 1.00 93.75 300 GLY A CA 1
ATOM 2295 C C . GLY A 1 300 ? 1.799 10.155 3.966 1.00 93.75 300 GLY A C 1
ATOM 2296 O O . GLY A 1 300 ? 2.773 9.751 4.589 1.00 93.75 300 GLY A O 1
ATOM 2297 N N . SER A 1 301 ? 0.762 10.740 4.563 1.00 93.44 301 SER A N 1
ATOM 2298 C CA . SER A 1 301 ? 0.556 10.838 6.010 1.00 93.44 301 SER A CA 1
ATOM 2299 C C . SER A 1 301 ? -0.699 10.066 6.421 1.00 93.44 301 SER A C 1
ATOM 2301 O O . SER A 1 301 ? -1.819 10.450 6.083 1.00 93.44 301 SER A O 1
ATOM 2303 N N . ASP A 1 302 ? -0.519 8.973 7.160 1.00 89.25 302 ASP A N 1
ATOM 2304 C CA . ASP A 1 302 ? -1.591 8.060 7.586 1.00 89.25 302 ASP A CA 1
ATOM 2305 C C . ASP A 1 302 ? -2.651 8.744 8.464 1.00 89.25 302 ASP A C 1
ATOM 2307 O O . ASP A 1 302 ? -3.829 8.385 8.394 1.00 89.25 302 ASP A O 1
ATOM 2311 N N . GLY A 1 303 ? -2.268 9.784 9.213 1.00 91.69 303 GLY A N 1
ATOM 2312 C CA . GLY A 1 303 ? -3.177 10.560 10.059 1.00 91.69 303 GLY A CA 1
ATOM 2313 C C . GLY A 1 303 ? -4.295 11.278 9.296 1.00 91.69 303 GLY A C 1
ATOM 2314 O O . GLY A 1 303 ? -5.332 11.573 9.885 1.00 91.69 303 GLY A O 1
ATOM 2315 N N . VAL A 1 304 ? -4.138 11.503 7.984 1.00 96.44 304 VAL A N 1
ATOM 2316 C CA . VAL A 1 304 ? -5.161 12.171 7.164 1.00 96.44 304 VAL A CA 1
ATOM 2317 C C . VAL A 1 304 ? -6.461 11.366 7.135 1.00 96.44 304 VAL A C 1
ATOM 2319 O O . VAL A 1 304 ? -7.525 11.959 7.167 1.00 96.44 304 VAL A O 1
ATOM 2322 N N . LEU A 1 305 ? -6.438 10.027 7.116 1.00 97.06 305 LEU A N 1
ATOM 2323 C CA . LEU A 1 305 ? -7.682 9.240 7.037 1.00 97.06 305 LEU A CA 1
ATOM 2324 C C . LEU A 1 305 ? -8.444 9.158 8.371 1.00 97.06 305 LEU A C 1
ATOM 2326 O O . LEU A 1 305 ? -9.579 8.680 8.404 1.00 97.06 305 LEU A O 1
ATOM 2330 N N . TYR A 1 306 ? -7.854 9.619 9.475 1.00 94.38 306 TYR A N 1
ATOM 2331 C CA . TYR A 1 306 ? -8.375 9.382 10.820 1.00 94.38 306 TYR A CA 1
ATOM 2332 C C . TYR A 1 306 ? -9.871 9.725 10.996 1.00 94.38 306 TYR A C 1
ATOM 2334 O O . TYR A 1 306 ? -10.599 8.866 11.505 1.00 94.38 306 TYR A O 1
ATOM 2342 N N . PRO A 1 307 ? -10.392 10.888 10.536 1.00 95.50 307 PRO A N 1
ATOM 2343 C CA . PRO A 1 307 ? -11.818 11.202 10.670 1.00 95.50 307 PRO A CA 1
ATOM 2344 C C . PRO A 1 307 ? -12.735 10.175 9.987 1.00 95.50 307 PRO A C 1
ATOM 2346 O O . PRO A 1 307 ? -13.786 9.822 10.515 1.00 95.50 307 PRO A O 1
ATOM 2349 N N . ILE A 1 308 ? -12.326 9.633 8.838 1.00 98.19 308 ILE A N 1
ATOM 2350 C CA . ILE A 1 308 ? -13.089 8.606 8.118 1.00 98.19 308 ILE A CA 1
ATOM 2351 C C . ILE A 1 308 ? -13.017 7.262 8.837 1.00 98.19 308 ILE A C 1
ATOM 2353 O O . ILE A 1 308 ? -14.038 6.581 8.954 1.00 98.19 308 ILE A O 1
ATOM 2357 N N . THR A 1 309 ? -11.842 6.883 9.346 1.00 97.38 309 THR A N 1
ATOM 2358 C CA . THR A 1 309 ? -11.674 5.663 10.151 1.00 97.38 309 THR A CA 1
ATOM 2359 C C . THR A 1 309 ? -12.583 5.698 11.380 1.00 97.38 309 THR A C 1
ATOM 2361 O O . THR A 1 309 ? -13.236 4.701 11.699 1.00 97.38 309 THR A O 1
ATOM 2364 N N . TYR A 1 310 ? -12.716 6.862 12.020 1.00 95.00 310 TYR A N 1
ATOM 2365 C CA . TYR A 1 310 ? -13.664 7.064 13.111 1.00 95.00 310 TYR A CA 1
ATOM 2366 C C . TYR A 1 310 ? -15.125 6.851 12.678 1.00 95.00 310 TYR A C 1
ATOM 2368 O O . TYR A 1 310 ? -15.856 6.069 13.294 1.00 95.00 310 TYR A O 1
ATOM 2376 N N . LEU A 1 311 ? -15.555 7.479 11.579 1.00 96.75 311 LEU A N 1
ATOM 2377 C CA . LEU A 1 311 ? -16.917 7.307 11.057 1.00 96.75 311 LEU A CA 1
ATOM 2378 C C . LEU A 1 311 ? -17.211 5.847 10.679 1.00 96.75 311 LEU A C 1
ATOM 2380 O O . LEU A 1 311 ? -18.294 5.331 10.969 1.00 96.75 311 LEU A O 1
ATOM 2384 N N . ALA A 1 312 ? -16.236 5.155 10.088 1.00 97.94 312 ALA A N 1
ATOM 2385 C CA . ALA A 1 312 ? -16.318 3.732 9.782 1.00 97.94 312 ALA A CA 1
ATOM 2386 C C . ALA A 1 312 ? -16.489 2.880 11.051 1.00 97.94 312 ALA A C 1
ATOM 2388 O O . ALA A 1 312 ? -17.339 1.986 11.082 1.00 97.94 312 ALA A O 1
ATOM 2389 N N . GLN A 1 313 ? -15.750 3.185 12.120 1.00 95.81 313 GLN A N 1
ATOM 2390 C CA . GLN A 1 313 ? -15.890 2.514 13.414 1.00 95.81 313 GLN A CA 1
ATOM 2391 C C . GLN A 1 313 ? -17.303 2.672 13.984 1.00 95.81 313 GLN A C 1
ATOM 2393 O O . GLN A 1 313 ? -17.905 1.681 14.409 1.00 95.81 313 GLN A O 1
ATOM 2398 N N . GLN A 1 314 ? -17.853 3.887 13.965 1.00 94.75 314 GLN A N 1
ATOM 2399 C CA . GLN A 1 314 ? -19.216 4.137 14.443 1.00 94.75 314 GLN A CA 1
ATOM 2400 C C . GLN A 1 314 ? -20.259 3.416 13.586 1.00 94.75 314 GLN A C 1
ATOM 2402 O O . GLN A 1 314 ? -21.243 2.867 14.093 1.00 94.75 314 GLN A O 1
ATOM 2407 N N . PHE A 1 315 ? -20.034 3.366 12.274 1.00 96.69 315 PHE A N 1
ATOM 2408 C CA . PHE A 1 315 ? -20.902 2.651 11.349 1.00 96.69 315 PHE A CA 1
ATOM 2409 C C . PHE A 1 315 ? -20.909 1.136 11.620 1.00 96.69 315 PHE A C 1
ATOM 2411 O O . PHE A 1 315 ? -21.987 0.530 11.648 1.00 96.69 315 PHE A O 1
ATOM 2418 N N . LEU A 1 316 ? -19.739 0.550 11.906 1.00 96.56 316 LEU A N 1
ATOM 2419 C CA . LEU A 1 316 ? -19.581 -0.847 12.330 1.00 96.56 316 LEU A CA 1
ATOM 2420 C C . LEU A 1 316 ? -20.270 -1.119 13.669 1.00 96.56 316 LEU A C 1
ATOM 2422 O O . LEU A 1 316 ? -21.017 -2.089 13.769 1.00 96.56 316 LEU A O 1
ATOM 2426 N N . ALA A 1 317 ? -20.078 -0.262 14.679 1.00 94.50 317 ALA A N 1
ATOM 2427 C CA . ALA A 1 317 ? -20.689 -0.422 16.005 1.00 94.50 317 ALA A CA 1
ATOM 2428 C C . ALA A 1 317 ? -22.230 -0.447 15.953 1.00 94.50 317 ALA A C 1
ATOM 2430 O O . ALA A 1 317 ? -22.872 -1.127 16.752 1.00 94.50 317 ALA A O 1
ATOM 2431 N N . LYS A 1 318 ? -22.829 0.217 14.955 1.00 94.06 318 LYS A N 1
ATOM 2432 C CA . LYS A 1 318 ? -24.277 0.192 14.672 1.00 94.06 318 LYS A CA 1
ATOM 2433 C C . LYS A 1 318 ? -24.742 -1.049 13.885 1.00 94.06 318 LYS A C 1
ATOM 2435 O O . LYS A 1 318 ? -25.919 -1.149 13.542 1.00 94.06 318 LYS A O 1
ATOM 2440 N N . GLY A 1 319 ? -23.853 -2.004 13.600 1.00 94.94 319 GLY A N 1
ATOM 2441 C CA . GLY A 1 319 ? -24.169 -3.279 12.940 1.00 94.94 319 GLY A CA 1
ATOM 2442 C C . GLY A 1 319 ? -24.201 -3.239 11.409 1.00 94.94 319 GLY A C 1
ATOM 2443 O O . GLY A 1 319 ? -24.762 -4.149 10.783 1.00 94.94 319 GLY A O 1
ATOM 2444 N N . ASN A 1 320 ? -23.621 -2.198 10.806 1.00 97.31 320 ASN A N 1
ATOM 2445 C CA . ASN A 1 320 ? -23.421 -2.104 9.359 1.00 97.31 320 ASN A CA 1
ATOM 2446 C C . ASN A 1 320 ? -22.086 -2.736 8.937 1.00 97.31 320 ASN A C 1
ATOM 2448 O O . ASN A 1 320 ? -21.310 -3.181 9.781 1.00 97.31 320 ASN A O 1
ATOM 2452 N N . ALA A 1 321 ? -21.826 -2.793 7.630 1.00 98.38 321 ALA A N 1
ATOM 2453 C CA . ALA A 1 321 ? -20.594 -3.349 7.075 1.00 98.38 321 ALA A CA 1
ATOM 2454 C C . ALA A 1 321 ? -19.682 -2.256 6.508 1.00 98.38 321 ALA A C 1
ATOM 2456 O O . ALA A 1 321 ? -20.141 -1.369 5.782 1.00 98.38 321 ALA A O 1
ATOM 2457 N N . VAL A 1 322 ? -18.386 -2.366 6.793 1.00 98.81 322 VAL A N 1
ATOM 2458 C CA . VAL A 1 322 ? -17.333 -1.547 6.185 1.00 98.81 322 VAL A CA 1
ATOM 2459 C C . VAL A 1 322 ? -16.369 -2.461 5.442 1.00 98.81 322 VAL A C 1
ATOM 2461 O O . VAL A 1 322 ? -16.002 -3.518 5.955 1.00 98.81 322 VAL A O 1
ATOM 2464 N N . TYR A 1 323 ? -15.960 -2.040 4.250 1.00 98.88 323 TYR A N 1
ATOM 2465 C CA . TYR A 1 323 ? -14.979 -2.735 3.427 1.00 98.88 323 TYR A CA 1
ATOM 2466 C C . TYR A 1 323 ? -13.806 -1.814 3.126 1.00 98.88 323 TYR A C 1
ATOM 2468 O O . TYR A 1 323 ? -14.020 -0.681 2.695 1.00 98.88 323 TYR A O 1
ATOM 2476 N N . ALA A 1 324 ? -12.588 -2.315 3.298 1.00 98.81 324 ALA A N 1
ATOM 2477 C CA . ALA A 1 324 ? -11.380 -1.676 2.795 1.00 98.81 324 ALA A CA 1
ATOM 2478 C C . ALA A 1 324 ? -10.960 -2.396 1.508 1.00 98.81 324 ALA A C 1
ATOM 2480 O O . ALA A 1 324 ? -10.640 -3.586 1.551 1.00 98.81 324 ALA A O 1
ATOM 2481 N N . LEU A 1 325 ? -10.987 -1.714 0.359 1.00 98.88 325 LEU A N 1
ATOM 2482 C CA . LEU A 1 325 ? -10.409 -2.284 -0.857 1.00 98.88 325 LEU A CA 1
ATOM 2483 C C . LEU A 1 325 ? -8.908 -2.039 -0.860 1.00 98.88 325 LEU A C 1
ATOM 2485 O O . LEU A 1 325 ? -8.469 -0.892 -0.789 1.00 98.88 325 LEU A O 1
ATOM 2489 N N . ALA A 1 326 ? -8.141 -3.114 -0.983 1.00 98.56 326 ALA A N 1
ATOM 2490 C CA . ALA A 1 326 ? -6.686 -3.077 -0.992 1.00 98.56 326 ALA A CA 1
ATOM 2491 C C . ALA A 1 326 ? -6.129 -3.894 -2.161 1.00 98.56 326 ALA A C 1
ATOM 2493 O O . ALA A 1 326 ? -6.795 -4.779 -2.709 1.00 98.56 326 ALA A O 1
ATOM 2494 N N . GLY A 1 327 ? -4.915 -3.566 -2.585 1.00 97.38 327 GLY A N 1
ATOM 2495 C CA . GLY A 1 327 ? -4.234 -4.316 -3.629 1.00 97.38 327 GLY A CA 1
ATOM 2496 C C . GLY A 1 327 ? -2.785 -3.900 -3.793 1.00 97.38 327 GLY A C 1
ATOM 2497 O O . GLY A 1 327 ? -2.234 -3.199 -2.951 1.00 97.38 327 GLY A O 1
ATOM 2498 N N . GLU A 1 328 ? -2.186 -4.302 -4.909 1.00 96.00 328 GLU A N 1
ATOM 2499 C CA . GLU A 1 328 ? -0.748 -4.150 -5.163 1.00 96.00 328 GLU A CA 1
ATOM 2500 C C . GLU A 1 328 ? -0.229 -2.712 -4.980 1.00 96.00 328 GLU A C 1
ATOM 2502 O O . GLU A 1 328 ? 0.867 -2.533 -4.476 1.00 96.00 328 GLU A O 1
ATOM 2507 N N . ASN A 1 329 ? -1.008 -1.668 -5.297 1.00 96.00 329 ASN A N 1
ATOM 2508 C CA . ASN A 1 329 ? -0.543 -0.284 -5.096 1.00 96.00 329 ASN A CA 1
ATOM 2509 C C . ASN A 1 329 ? -0.858 0.296 -3.708 1.00 96.00 329 ASN A C 1
ATOM 2511 O O . ASN A 1 329 ? -0.531 1.455 -3.471 1.00 96.00 329 ASN A O 1
ATOM 2515 N N . THR A 1 330 ? -1.515 -0.451 -2.816 1.00 98.44 330 THR A N 1
ATOM 2516 C CA . THR A 1 330 ? -1.750 -0.035 -1.427 1.00 98.44 330 THR A CA 1
ATOM 2517 C C . THR A 1 330 ? -0.439 -0.172 -0.654 1.00 98.44 330 THR A C 1
ATOM 2519 O O . THR A 1 330 ? -0.019 -1.282 -0.321 1.00 98.44 330 THR A O 1
ATOM 2522 N N . PHE A 1 331 ? 0.227 0.957 -0.415 1.00 97.62 331 PHE A N 1
ATOM 2523 C CA . PHE A 1 331 ? 1.619 1.002 0.040 1.00 97.62 331 PHE A CA 1
ATOM 2524 C C . PHE A 1 331 ? 1.833 2.078 1.122 1.00 97.62 331 PHE A C 1
ATOM 2526 O O . PHE A 1 331 ? 1.079 3.053 1.197 1.00 97.62 331 PHE A O 1
ATOM 2533 N N . SER A 1 332 ? 2.852 1.903 1.971 1.00 96.12 332 SER A N 1
ATOM 2534 C CA . SER A 1 332 ? 3.238 2.852 3.031 1.00 96.12 332 SER A CA 1
ATOM 2535 C C . SER A 1 332 ? 2.047 3.271 3.922 1.00 96.12 332 SER A C 1
ATOM 2537 O O . SER A 1 332 ? 1.320 2.418 4.426 1.00 96.12 332 SER A O 1
ATOM 2539 N N . SER A 1 333 ? 1.765 4.565 4.102 1.00 97.31 333 SER A N 1
ATOM 2540 C CA . SER A 1 333 ? 0.627 5.031 4.918 1.00 97.31 333 SER A CA 1
ATOM 2541 C C . SER A 1 333 ? -0.739 4.451 4.530 1.00 97.31 333 SER A C 1
ATOM 2543 O O . SER A 1 333 ? -1.580 4.259 5.405 1.00 97.31 333 SER A O 1
ATOM 2545 N N . ALA A 1 334 ? -0.975 4.120 3.256 1.00 98.12 334 ALA A N 1
ATOM 2546 C CA . ALA A 1 334 ? -2.239 3.507 2.845 1.00 98.12 334 ALA A CA 1
ATOM 2547 C C . ALA A 1 334 ? -2.377 2.064 3.358 1.00 98.12 334 ALA A C 1
ATOM 2549 O O . ALA A 1 334 ? -3.479 1.615 3.682 1.00 98.12 334 ALA A O 1
ATOM 2550 N N . LEU A 1 335 ? -1.260 1.343 3.485 1.00 98.25 335 LEU A N 1
ATOM 2551 C CA . LEU A 1 335 ? -1.232 0.053 4.166 1.00 98.25 335 LEU A CA 1
ATOM 2552 C C . LEU A 1 335 ? -1.536 0.213 5.658 1.00 98.25 335 LEU A C 1
ATOM 2554 O O . LEU A 1 335 ? -2.378 -0.521 6.174 1.00 98.25 335 LEU A O 1
ATOM 2558 N N . ILE A 1 336 ? -0.918 1.193 6.329 1.00 97.88 336 ILE A N 1
ATOM 2559 C CA . ILE A 1 336 ? -1.195 1.495 7.746 1.00 97.88 336 ILE A CA 1
ATOM 2560 C C . ILE A 1 336 ? -2.694 1.762 7.935 1.00 97.88 336 ILE A C 1
ATOM 2562 O O . ILE A 1 336 ? -3.332 1.170 8.804 1.00 97.88 336 ILE A O 1
ATOM 2566 N N . ASN A 1 337 ? -3.287 2.580 7.063 1.00 98.31 337 ASN A N 1
ATOM 2567 C CA . ASN A 1 337 ? -4.724 2.838 7.069 1.00 98.31 337 ASN A CA 1
ATOM 2568 C C . ASN A 1 337 ? -5.561 1.573 6.822 1.00 98.31 337 ASN A C 1
ATOM 2570 O O . ASN A 1 337 ? -6.602 1.396 7.451 1.00 98.31 337 ASN A O 1
ATOM 2574 N N . THR A 1 338 ? -5.111 0.666 5.952 1.00 98.62 338 THR A N 1
ATOM 2575 C CA . THR A 1 338 ? -5.796 -0.616 5.715 1.00 98.62 338 THR A CA 1
ATOM 2576 C C . THR A 1 338 ? -5.771 -1.499 6.965 1.00 98.62 338 THR A C 1
ATOM 2578 O O . THR A 1 338 ? -6.803 -2.064 7.329 1.00 98.62 338 THR A O 1
ATOM 2581 N N . VAL A 1 339 ? -4.635 -1.570 7.668 1.00 98.12 339 VAL A N 1
ATOM 2582 C CA . VAL A 1 339 ? -4.512 -2.270 8.959 1.00 98.12 339 VAL A CA 1
ATOM 2583 C C . VAL A 1 339 ? -5.423 -1.642 10.013 1.00 98.12 339 VAL A C 1
ATOM 2585 O O . VAL A 1 339 ? -6.149 -2.368 10.685 1.00 98.12 339 VAL A O 1
ATOM 2588 N N . GLN A 1 340 ? -5.450 -0.312 10.125 1.00 96.62 340 GLN A N 1
ATOM 2589 C CA . GLN A 1 340 ? -6.332 0.402 11.058 1.00 96.62 340 GLN A CA 1
ATOM 2590 C C . GLN A 1 340 ? -7.812 0.107 10.783 1.00 96.62 340 GLN A C 1
ATOM 2592 O O . GLN A 1 340 ? -8.567 -0.193 11.708 1.00 96.62 340 GLN A O 1
ATOM 2597 N N . LEU A 1 341 ? -8.226 0.135 9.511 1.00 98.19 341 LEU A N 1
ATOM 2598 C CA . LEU A 1 341 ? -9.583 -0.227 9.099 1.00 98.19 341 LEU A CA 1
ATOM 2599 C C . LEU A 1 341 ? -9.900 -1.692 9.436 1.00 98.19 341 LEU A C 1
ATOM 2601 O O . LEU A 1 341 ? -10.983 -1.989 9.946 1.00 98.19 341 LEU A O 1
ATOM 2605 N N . LYS A 1 342 ? -8.954 -2.607 9.204 1.00 96.94 342 LYS A N 1
ATOM 2606 C CA . LYS A 1 342 ? -9.096 -4.020 9.575 1.00 96.94 342 LYS A CA 1
ATOM 2607 C C . LYS A 1 342 ? -9.226 -4.201 11.090 1.00 96.94 342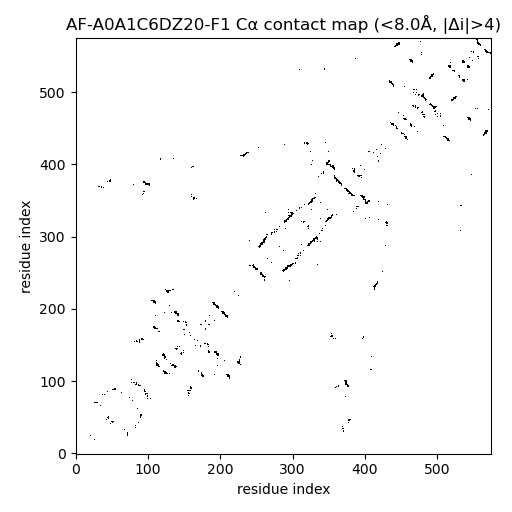 LYS A C 1
ATOM 2609 O O . LYS A 1 342 ? -10.094 -4.944 11.541 1.00 96.94 342 LYS A O 1
ATOM 2614 N N . ASP A 1 343 ? -8.427 -3.490 11.883 1.00 93.81 343 ASP A N 1
ATOM 2615 C CA . ASP A 1 343 ? -8.416 -3.598 13.348 1.00 93.81 343 ASP A CA 1
ATOM 2616 C C . ASP A 1 343 ? -9.730 -3.118 13.986 1.00 93.81 343 ASP A C 1
ATOM 2618 O O . ASP A 1 343 ? -10.268 -3.770 14.894 1.00 93.81 343 ASP A O 1
ATOM 2622 N N . ILE A 1 344 ? -10.335 -2.058 13.431 1.00 93.81 344 ILE A N 1
ATOM 2623 C CA . ILE A 1 344 ? -11.689 -1.641 13.820 1.00 93.81 344 ILE A CA 1
ATOM 2624 C C . ILE A 1 344 ? -12.776 -2.593 13.299 1.00 93.81 344 ILE A C 1
ATOM 2626 O O . ILE A 1 344 ? -13.928 -2.457 13.710 1.00 93.81 344 ILE A O 1
ATOM 2630 N N . GLY A 1 345 ? -12.458 -3.577 12.457 1.00 95.00 345 GLY A N 1
ATOM 2631 C CA . GLY A 1 345 ? -13.372 -4.632 12.011 1.00 95.00 345 GLY A CA 1
ATOM 2632 C C . GLY A 1 345 ? -13.967 -4.450 10.613 1.00 95.00 345 GLY A C 1
ATOM 2633 O O . GLY A 1 345 ? -15.002 -5.057 10.333 1.00 95.00 345 GLY A O 1
ATOM 2634 N N . ALA A 1 346 ? -13.368 -3.623 9.751 1.00 97.94 346 ALA A N 1
ATOM 2635 C CA . ALA A 1 346 ? -13.680 -3.645 8.324 1.00 97.94 346 ALA A CA 1
ATOM 2636 C C . ALA A 1 346 ? -13.142 -4.932 7.679 1.00 97.94 346 ALA A C 1
ATOM 2638 O O . ALA A 1 346 ? -12.079 -5.421 8.056 1.00 97.94 346 ALA A O 1
ATOM 2639 N N . ALA A 1 347 ? -13.850 -5.456 6.679 1.00 98.38 347 ALA A N 1
ATOM 2640 C CA . ALA A 1 347 ? -13.351 -6.568 5.874 1.00 98.38 347 ALA A CA 1
ATOM 2641 C C . ALA A 1 347 ? -12.436 -6.040 4.760 1.00 98.38 347 ALA A C 1
ATOM 2643 O O . ALA A 1 347 ? -12.841 -5.170 3.981 1.00 98.38 347 ALA A O 1
ATOM 2644 N N . VAL A 1 348 ? -11.222 -6.578 4.652 1.00 98.69 348 VAL A N 1
ATOM 2645 C CA . VAL A 1 348 ? -10.303 -6.252 3.556 1.00 98.69 348 VAL A CA 1
ATOM 2646 C C . VAL A 1 348 ? -10.651 -7.103 2.333 1.00 98.69 348 VAL A C 1
ATOM 2648 O O . VAL A 1 348 ? -10.704 -8.331 2.416 1.00 98.69 348 VAL A O 1
ATOM 2651 N N . VAL A 1 349 ? -10.884 -6.465 1.185 1.00 98.81 349 VAL A N 1
ATOM 2652 C CA . VAL A 1 349 ? -11.270 -7.134 -0.070 1.00 98.81 349 VAL A CA 1
ATOM 2653 C C . VAL A 1 349 ? -10.326 -6.717 -1.190 1.00 98.81 349 VAL A C 1
ATOM 2655 O O . VAL A 1 349 ? -10.073 -5.530 -1.378 1.00 98.81 349 VAL A O 1
ATOM 2658 N N . GLY A 1 350 ? -9.827 -7.676 -1.966 1.00 98.12 350 GLY A N 1
ATOM 2659 C CA . GLY A 1 350 ? -8.964 -7.378 -3.110 1.00 98.12 350 GLY A CA 1
ATOM 2660 C C . GLY A 1 350 ? -7.833 -8.382 -3.278 1.00 98.12 350 GLY A C 1
ATOM 2661 O O . GLY A 1 350 ? -8.079 -9.586 -3.314 1.00 98.12 350 GLY A O 1
ATOM 2662 N N . THR A 1 351 ? -6.602 -7.891 -3.388 1.00 97.69 351 THR A N 1
ATOM 2663 C CA . THR A 1 351 ? -5.373 -8.704 -3.453 1.00 97.69 351 THR A CA 1
ATOM 2664 C C . THR A 1 351 ? -4.421 -8.307 -2.324 1.00 97.69 351 THR A C 1
ATOM 2666 O O . THR A 1 351 ? -4.646 -7.269 -1.699 1.00 97.69 351 THR A O 1
ATOM 2669 N N . PRO A 1 352 ? -3.360 -9.089 -2.048 1.00 98.00 352 PRO A N 1
ATOM 2670 C CA . PRO A 1 352 ? -2.328 -8.666 -1.108 1.00 98.00 352 PRO A CA 1
ATOM 2671 C C . PRO A 1 352 ? -1.762 -7.279 -1.446 1.00 98.00 352 PRO A C 1
ATOM 2673 O O . PRO A 1 352 ? -1.698 -6.899 -2.623 1.00 98.00 352 PRO A O 1
ATOM 2676 N N . THR A 1 353 ? -1.398 -6.527 -0.409 1.00 98.44 353 THR A N 1
ATOM 2677 C CA . THR A 1 353 ? -0.845 -5.171 -0.524 1.00 98.44 353 THR A CA 1
ATOM 2678 C C . THR A 1 353 ? 0.571 -5.169 -1.087 1.00 98.44 353 THR A C 1
ATOM 2680 O O . THR A 1 353 ? 1.300 -6.146 -0.935 1.00 98.44 353 THR A O 1
ATOM 2683 N N . GLY A 1 354 ? 0.980 -4.058 -1.704 1.00 97.31 354 GLY A N 1
ATOM 2684 C CA . GLY A 1 354 ? 2.380 -3.865 -2.092 1.00 97.31 354 GLY A CA 1
ATOM 2685 C C . GLY A 1 354 ? 3.296 -3.647 -0.893 1.00 97.31 354 GLY A C 1
ATOM 2686 O O . GLY A 1 354 ? 4.418 -4.129 -0.890 1.00 97.31 354 GLY A O 1
ATOM 2687 N N . GLY A 1 355 ? 2.821 -2.947 0.142 1.00 96.81 355 GLY A N 1
ATOM 2688 C CA . GLY A 1 355 ? 3.618 -2.741 1.353 1.00 96.81 355 GLY A CA 1
ATOM 2689 C C . GLY A 1 355 ? 3.530 -3.924 2.320 1.00 96.81 355 GLY A C 1
ATOM 2690 O O . GLY A 1 355 ? 2.463 -4.544 2.431 1.00 96.81 355 GLY A O 1
ATOM 2691 N N . SER A 1 356 ? 4.621 -4.168 3.048 1.00 97.94 356 SER A N 1
ATOM 2692 C CA . SER A 1 356 ? 4.689 -5.095 4.184 1.00 97.94 356 SER A CA 1
ATOM 2693 C C . SER A 1 356 ? 4.105 -4.491 5.458 1.00 97.94 356 SER A C 1
ATOM 2695 O O . SER A 1 356 ? 4.299 -3.305 5.713 1.00 97.94 356 SER A O 1
ATOM 2697 N N . VAL A 1 357 ? 3.365 -5.279 6.248 1.00 97.81 357 VAL A N 1
ATOM 2698 C CA . VAL A 1 357 ? 2.660 -4.818 7.461 1.00 97.81 357 VAL A CA 1
ATOM 2699 C C . VAL A 1 357 ? 3.624 -4.103 8.400 1.00 97.81 357 VAL A C 1
ATOM 2701 O O . VAL A 1 357 ? 3.439 -2.913 8.661 1.00 97.81 357 VAL A O 1
ATOM 2704 N N . ASP A 1 358 ? 4.689 -4.785 8.802 1.00 97.31 358 ASP A N 1
ATOM 2705 C CA . ASP A 1 358 ? 5.838 -4.153 9.433 1.00 97.31 358 ASP A CA 1
ATOM 2706 C C . ASP A 1 358 ? 6.862 -3.811 8.352 1.00 97.31 358 ASP A C 1
ATOM 2708 O O . ASP A 1 358 ? 7.131 -4.617 7.460 1.00 97.31 358 ASP A O 1
ATOM 2712 N N . HIS A 1 359 ? 7.405 -2.599 8.382 1.00 96.62 359 HIS A N 1
ATOM 2713 C CA . HIS A 1 359 ? 8.280 -2.125 7.311 1.00 96.62 359 HIS A CA 1
ATOM 2714 C C . HIS A 1 359 ? 9.162 -0.967 7.755 1.00 96.62 359 HIS A C 1
ATOM 2716 O O . HIS A 1 359 ? 8.807 -0.167 8.622 1.00 96.62 359 HIS A O 1
ATOM 2722 N N . PHE A 1 360 ? 10.309 -0.826 7.101 1.00 97.00 360 PHE A N 1
ATOM 2723 C CA . PHE A 1 360 ? 11.036 0.432 7.114 1.00 97.00 360 PHE A CA 1
ATOM 2724 C C . PHE A 1 360 ? 10.280 1.468 6.275 1.00 97.00 360 PHE A C 1
ATOM 2726 O O . PHE A 1 360 ? 9.667 1.149 5.260 1.00 97.00 360 PHE A O 1
ATOM 2733 N N . GLY A 1 361 ? 10.252 2.714 6.735 1.00 94.31 361 GLY A N 1
ATOM 2734 C CA . GLY A 1 361 ? 9.519 3.773 6.057 1.00 94.31 361 GLY A CA 1
ATOM 2735 C C . GLY A 1 361 ? 9.832 5.158 6.603 1.00 94.31 361 GLY A C 1
ATOM 2736 O O . GLY A 1 361 ? 10.839 5.372 7.283 1.00 94.31 361 GLY A O 1
ATOM 2737 N N . ALA A 1 362 ? 8.944 6.109 6.289 1.00 92.62 362 ALA A N 1
ATOM 2738 C CA . ALA A 1 362 ? 9.174 7.550 6.414 1.00 92.62 362 ALA A CA 1
ATOM 2739 C C . ALA A 1 362 ? 10.482 7.947 5.724 1.00 92.62 362 ALA A C 1
ATOM 2741 O O . ALA A 1 362 ? 11.543 7.910 6.328 1.00 92.62 362 ALA A O 1
ATOM 2742 N N . VAL A 1 363 ? 10.416 8.297 4.446 1.00 95.38 363 VAL A N 1
ATOM 2743 C CA . VAL A 1 363 ? 11.606 8.364 3.591 1.00 95.38 363 VAL A CA 1
ATOM 2744 C C . VAL A 1 363 ? 12.258 9.742 3.557 1.00 95.38 363 VAL A C 1
ATOM 2746 O O . VAL A 1 363 ? 11.579 10.766 3.647 1.00 95.38 363 VAL A O 1
ATOM 2749 N N . THR A 1 364 ? 13.575 9.762 3.365 1.00 97.06 364 THR A N 1
ATOM 2750 C CA . THR A 1 364 ? 14.341 10.954 2.981 1.00 97.06 364 THR A CA 1
ATOM 2751 C C . THR A 1 364 ? 14.937 10.733 1.598 1.00 97.06 364 THR A C 1
ATOM 2753 O O . THR A 1 364 ? 15.598 9.725 1.365 1.00 97.06 364 THR A O 1
ATOM 2756 N N . ALA A 1 365 ? 14.721 11.679 0.683 1.00 97.19 365 ALA A N 1
ATOM 2757 C CA . ALA A 1 365 ? 15.355 11.661 -0.631 1.00 97.19 365 ALA A CA 1
ATOM 2758 C C . ALA A 1 365 ? 16.788 12.211 -0.566 1.00 97.19 365 ALA A C 1
ATOM 2760 O O . ALA A 1 365 ? 17.070 13.137 0.198 1.00 97.19 365 ALA A O 1
ATOM 2761 N N . PHE A 1 366 ? 17.668 11.692 -1.418 1.00 96.38 366 PHE A N 1
ATOM 2762 C CA . PHE A 1 366 ? 19.031 12.189 -1.607 1.00 96.38 366 PHE A CA 1
ATOM 2763 C C . PHE A 1 366 ? 19.380 12.294 -3.098 1.00 96.38 366 PHE A C 1
ATOM 2765 O O . PHE A 1 366 ? 18.711 11.718 -3.958 1.00 96.38 366 PHE A O 1
ATOM 2772 N N . GLU A 1 367 ? 20.437 13.045 -3.400 1.00 96.62 367 GLU A N 1
ATOM 2773 C CA . GLU A 1 367 ? 21.009 13.190 -4.740 1.00 96.62 367 GLU A CA 1
ATOM 2774 C C . GLU A 1 367 ? 22.531 13.049 -4.635 1.00 96.62 367 GLU A C 1
ATOM 2776 O O . GLU A 1 367 ? 23.146 13.692 -3.781 1.00 96.62 367 GLU A O 1
ATOM 2781 N N . LEU A 1 368 ? 23.126 12.203 -5.479 1.00 96.75 368 LEU A N 1
ATOM 2782 C CA . LEU A 1 368 ? 24.571 11.977 -5.487 1.00 96.75 368 LEU A CA 1
ATOM 2783 C C . LEU A 1 368 ? 25.326 13.199 -6.046 1.00 96.75 368 LEU A C 1
ATOM 2785 O O . LEU A 1 368 ? 24.830 13.876 -6.958 1.00 96.75 368 LEU A O 1
ATOM 2789 N N . PRO A 1 369 ? 26.512 13.523 -5.502 1.00 95.50 369 PRO A N 1
ATOM 2790 C CA . PRO A 1 369 ? 27.182 14.795 -5.754 1.00 95.50 369 PRO A CA 1
ATOM 2791 C C . PRO A 1 369 ? 27.590 15.010 -7.215 1.00 95.50 369 PRO A C 1
ATOM 2793 O O . PRO A 1 369 ? 27.467 16.145 -7.695 1.00 95.50 369 PRO A O 1
ATOM 2796 N N . ASN A 1 370 ? 28.007 13.966 -7.931 1.00 95.12 370 ASN A N 1
ATOM 2797 C CA . ASN A 1 370 ? 28.549 14.071 -9.284 1.00 95.12 370 ASN A CA 1
ATOM 2798 C C . ASN A 1 370 ? 27.553 13.616 -10.362 1.00 95.12 370 ASN A C 1
ATOM 2800 O O . ASN A 1 370 ? 27.173 14.428 -11.208 1.00 95.12 370 ASN A O 1
ATOM 2804 N N . SER A 1 371 ? 27.089 12.364 -10.314 1.00 92.69 371 SER A N 1
ATOM 2805 C CA . SER A 1 371 ? 26.152 11.767 -11.290 1.00 92.69 371 SER A CA 1
ATOM 2806 C C . SER A 1 371 ? 24.749 12.364 -11.253 1.00 92.69 371 SER A C 1
ATOM 2808 O O . SER A 1 371 ? 24.017 12.275 -12.237 1.00 92.69 371 SER A O 1
ATOM 2810 N N . LYS A 1 372 ? 24.358 12.969 -10.122 1.00 93.31 372 LYS A N 1
ATOM 2811 C CA . LYS A 1 372 ? 22.990 13.451 -9.859 1.00 93.31 372 LYS A CA 1
ATOM 2812 C C . LYS A 1 372 ? 21.936 12.345 -9.844 1.00 93.31 372 LYS A C 1
ATOM 2814 O O . LYS A 1 372 ? 20.740 12.638 -9.929 1.00 93.31 372 LYS A O 1
ATOM 2819 N N . PHE A 1 373 ? 22.348 11.085 -9.702 1.00 94.88 373 PHE A N 1
ATOM 2820 C CA . PHE A 1 373 ? 21.404 10.010 -9.429 1.00 94.88 373 PHE A CA 1
ATOM 2821 C C . PHE A 1 373 ? 20.675 10.287 -8.120 1.00 94.88 373 PHE A C 1
ATOM 2823 O O . PHE A 1 373 ? 21.265 10.749 -7.139 1.00 94.88 373 PHE A O 1
ATOM 2830 N N . ARG A 1 374 ? 19.367 10.042 -8.130 1.00 96.62 374 ARG A N 1
ATOM 2831 C CA . ARG A 1 374 ? 18.496 10.278 -6.984 1.00 96.62 374 ARG A CA 1
ATOM 2832 C C . ARG A 1 374 ? 18.089 8.962 -6.372 1.00 96.62 374 ARG A C 1
ATOM 2834 O O . ARG A 1 374 ? 17.803 7.995 -7.074 1.00 96.62 374 ARG A O 1
ATOM 2841 N N . GLY A 1 375 ? 17.996 8.963 -5.058 1.00 96.38 375 GLY A N 1
ATOM 2842 C CA . GLY A 1 375 ? 17.498 7.835 -4.300 1.00 96.38 375 GLY A CA 1
ATOM 2843 C C . GLY A 1 375 ? 16.748 8.296 -3.070 1.00 96.38 375 GLY A C 1
ATOM 2844 O O . GLY A 1 375 ? 16.482 9.486 -2.872 1.00 96.38 375 GLY A O 1
ATOM 2845 N N . GLN A 1 376 ? 16.401 7.325 -2.246 1.00 97.69 376 GLN A N 1
ATOM 2846 C CA . GLN A 1 376 ? 15.770 7.537 -0.957 1.00 97.69 376 GLN A CA 1
ATOM 2847 C C . GLN A 1 376 ? 16.184 6.442 0.021 1.00 97.69 376 GLN A C 1
ATOM 2849 O O . GLN A 1 376 ? 16.587 5.357 -0.397 1.00 97.69 376 GLN A O 1
ATOM 2854 N N . TYR A 1 377 ? 16.070 6.739 1.311 1.00 98.12 377 TYR A N 1
ATOM 2855 C CA . TYR A 1 377 ? 16.251 5.777 2.393 1.00 98.12 377 TYR A CA 1
ATOM 2856 C C . TYR A 1 377 ? 15.185 5.979 3.474 1.00 98.12 377 TYR A C 1
ATOM 2858 O O . TYR A 1 377 ? 14.676 7.092 3.663 1.00 98.12 377 TYR A O 1
ATOM 2866 N N . SER A 1 378 ? 14.845 4.908 4.184 1.00 98.00 378 SER A N 1
ATOM 2867 C CA . SER A 1 378 ? 13.918 4.940 5.320 1.00 98.00 378 SER A CA 1
ATOM 2868 C C . SER A 1 378 ? 14.520 5.608 6.552 1.00 98.00 378 SER A C 1
ATOM 2870 O O . SER A 1 378 ? 15.710 5.473 6.809 1.00 98.00 378 SER A O 1
ATOM 2872 N N . ASN A 1 379 ? 13.705 6.294 7.359 1.00 96.12 379 ASN A N 1
ATOM 2873 C CA . ASN A 1 379 ? 14.159 6.939 8.600 1.00 96.12 379 ASN A CA 1
ATOM 2874 C C . ASN A 1 379 ? 13.752 6.171 9.871 1.00 96.12 379 ASN A C 1
ATOM 2876 O O . ASN A 1 379 ? 14.277 6.462 10.946 1.00 96.12 379 ASN A O 1
ATOM 2880 N N . LYS A 1 380 ? 12.798 5.233 9.793 1.00 94.56 380 LYS A N 1
ATOM 2881 C CA . LYS A 1 380 ? 12.358 4.424 10.945 1.00 94.56 380 LYS A CA 1
ATOM 2882 C C . LYS A 1 380 ? 11.798 3.068 10.522 1.00 94.56 380 LYS A C 1
ATOM 2884 O O . LYS A 1 380 ? 11.341 2.923 9.393 1.00 94.56 380 LYS A O 1
ATOM 2889 N N . PHE A 1 381 ? 11.779 2.123 11.457 1.00 95.94 381 PHE A N 1
ATOM 2890 C CA . PHE A 1 381 ? 10.990 0.896 11.354 1.00 95.94 381 PHE A CA 1
ATOM 2891 C C . PHE A 1 381 ? 9.591 1.128 11.940 1.00 95.94 381 PHE A C 1
ATOM 2893 O O . PHE A 1 381 ? 9.448 1.749 12.996 1.00 95.94 381 PHE A O 1
ATOM 2900 N N . ILE A 1 382 ? 8.564 0.677 11.232 1.00 94.88 382 ILE A N 1
ATOM 2901 C CA . ILE A 1 382 ? 7.154 0.757 11.603 1.00 94.88 382 ILE A CA 1
ATOM 2902 C C . ILE A 1 382 ? 6.719 -0.669 11.941 1.00 94.88 382 ILE A C 1
ATOM 2904 O O . ILE A 1 382 ? 6.585 -1.494 11.047 1.00 94.88 382 ILE A O 1
ATOM 2908 N N . ASP A 1 383 ? 6.521 -0.947 13.228 1.00 93.00 383 ASP A N 1
ATOM 2909 C CA . ASP A 1 383 ? 6.068 -2.242 13.756 1.00 93.00 383 ASP A CA 1
ATOM 2910 C C . ASP A 1 383 ? 4.568 -2.163 14.052 1.00 93.00 383 ASP A C 1
ATOM 2912 O O . ASP A 1 383 ? 4.177 -1.797 15.154 1.00 93.00 383 ASP A O 1
ATOM 2916 N N . LEU A 1 384 ? 3.709 -2.440 13.072 1.00 93.56 384 LEU A N 1
ATOM 2917 C CA . LEU A 1 384 ? 2.258 -2.421 13.266 1.00 93.56 384 LEU A CA 1
ATOM 2918 C C . LEU A 1 384 ? 1.776 -3.594 14.127 1.00 93.56 384 LEU A C 1
ATOM 2920 O O . LEU A 1 384 ? 0.767 -3.443 14.831 1.00 93.56 384 LEU A O 1
ATOM 2924 N N . GLY A 1 385 ? 2.474 -4.733 14.093 1.00 89.56 385 GLY A N 1
ATOM 2925 C CA . GLY A 1 385 ? 2.156 -5.927 14.880 1.00 89.56 385 GLY A CA 1
ATOM 2926 C C . GLY A 1 385 ? 2.106 -5.668 16.389 1.00 89.56 385 GLY A C 1
ATOM 2927 O O . GLY A 1 385 ? 1.251 -6.220 17.090 1.00 89.56 385 GLY A O 1
ATOM 2928 N N . SER A 1 386 ? 2.949 -4.767 16.891 1.00 83.88 386 SER A N 1
ATOM 2929 C CA . SER A 1 386 ? 2.952 -4.362 18.303 1.00 83.88 386 SER A CA 1
ATOM 2930 C C . SER A 1 386 ? 1.754 -3.495 18.726 1.00 83.88 386 SER A C 1
ATOM 2932 O O . SER A 1 386 ? 1.428 -3.452 19.921 1.00 83.88 386 SER A O 1
ATOM 2934 N N . TYR A 1 387 ? 1.067 -2.830 17.786 1.00 79.88 387 TYR A N 1
ATOM 2935 C CA . TYR A 1 387 ? -0.050 -1.917 18.090 1.00 79.88 387 TYR A CA 1
ATOM 2936 C C . TYR A 1 387 ? -1.425 -2.513 17.755 1.00 79.88 387 TYR A C 1
ATOM 2938 O O . TYR A 1 387 ? -2.359 -2.408 18.560 1.00 79.88 387 TYR A O 1
ATOM 2946 N N . TYR A 1 388 ? -1.559 -3.175 16.604 1.00 86.75 388 TYR A N 1
ATOM 2947 C CA . TYR A 1 388 ? -2.849 -3.627 16.079 1.00 86.75 388 TYR A CA 1
ATOM 2948 C C . TYR A 1 388 ? -2.986 -5.148 16.161 1.00 86.75 388 TYR A C 1
ATOM 2950 O O . TYR A 1 388 ? -2.138 -5.897 15.676 1.00 86.75 388 TYR A O 1
ATOM 2958 N N . GLU A 1 389 ? -4.101 -5.628 16.723 1.00 86.19 389 GLU A N 1
ATOM 2959 C CA . GLU A 1 389 ? -4.373 -7.072 16.807 1.00 86.19 389 GLU A CA 1
ATOM 2960 C C . GLU A 1 389 ? -4.474 -7.685 15.413 1.00 86.19 389 GLU A C 1
ATOM 2962 O O . GLU A 1 389 ? -3.994 -8.793 15.178 1.00 86.19 389 GLU A O 1
ATOM 2967 N N . ALA A 1 390 ? -5.053 -6.927 14.479 1.00 90.38 390 ALA A N 1
ATOM 2968 C CA . ALA A 1 390 ? -5.160 -7.327 13.087 1.00 90.38 390 ALA A CA 1
ATOM 2969 C C . ALA A 1 390 ? -3.805 -7.457 12.370 1.00 90.38 390 ALA A C 1
ATOM 2971 O O . ALA A 1 390 ? -3.774 -8.085 11.319 1.00 90.38 390 ALA A O 1
ATOM 2972 N N . ALA A 1 391 ? -2.714 -6.888 12.898 1.00 93.88 391 ALA A N 1
ATOM 2973 C CA . ALA A 1 391 ? -1.388 -6.896 12.269 1.00 93.88 391 ALA A CA 1
ATOM 2974 C C . ALA A 1 391 ? -0.447 -7.986 12.806 1.00 93.88 391 ALA A C 1
ATOM 2976 O O . ALA A 1 391 ? 0.411 -8.464 12.065 1.00 93.88 391 ALA A O 1
ATOM 2977 N N . LYS A 1 392 ? -0.633 -8.412 14.065 1.00 91.44 392 LYS A N 1
ATOM 2978 C CA . LYS A 1 392 ? 0.231 -9.378 14.776 1.00 91.44 392 LYS A CA 1
ATOM 2979 C C . LYS A 1 392 ? 0.699 -10.595 13.966 1.00 91.44 392 LYS A C 1
ATOM 2981 O O . LYS A 1 392 ? 1.837 -11.006 14.168 1.00 91.44 392 LYS A O 1
ATOM 2986 N N . PRO A 1 393 ? -0.129 -11.223 13.106 1.00 94.62 393 PRO A N 1
ATOM 2987 C CA . PRO A 1 393 ? 0.282 -12.446 12.422 1.00 94.62 393 PRO A CA 1
ATOM 2988 C C . PRO A 1 393 ? 1.264 -12.254 11.260 1.00 94.62 393 PRO A C 1
ATOM 2990 O O . PRO A 1 393 ? 1.738 -13.264 10.745 1.00 94.62 393 PRO A O 1
ATOM 2993 N N . TYR A 1 394 ? 1.500 -11.023 10.790 1.00 95.00 394 TYR A N 1
ATOM 2994 C CA . TYR A 1 394 ? 2.081 -10.805 9.461 1.00 95.00 394 TYR A CA 1
ATOM 2995 C C . TYR A 1 394 ? 3.567 -10.437 9.471 1.00 95.00 394 TYR A C 1
ATOM 2997 O O . TYR A 1 394 ? 4.307 -10.978 8.657 1.00 95.00 394 TYR A O 1
ATOM 3005 N N . GLY A 1 395 ? 4.040 -9.588 10.388 1.00 96.06 395 GLY A N 1
ATOM 3006 C CA . GLY A 1 395 ? 5.444 -9.166 10.362 1.00 96.06 395 GLY A CA 1
ATOM 3007 C C . GLY A 1 395 ? 5.792 -8.381 9.090 1.00 96.06 395 GLY A C 1
ATOM 3008 O O . GLY A 1 395 ? 4.970 -7.625 8.567 1.00 96.06 395 GLY A O 1
ATOM 3009 N N . VAL A 1 396 ? 6.995 -8.603 8.553 1.00 96.69 396 VAL A N 1
ATOM 3010 C CA . VAL A 1 396 ? 7.465 -8.015 7.284 1.00 96.69 396 VAL A CA 1
ATOM 3011 C C . VAL A 1 396 ? 6.933 -8.817 6.089 1.00 96.69 396 VAL A C 1
ATOM 3013 O O . VAL A 1 396 ? 7.677 -9.455 5.356 1.00 96.69 396 VAL A O 1
ATOM 3016 N N . GLU A 1 397 ? 5.613 -8.824 5.925 1.00 97.19 397 GLU A N 1
ATOM 3017 C CA . GLU A 1 397 ? 4.910 -9.488 4.822 1.00 97.19 397 GLU A CA 1
ATOM 3018 C C . GLU A 1 397 ? 3.752 -8.616 4.334 1.00 97.19 397 GLU A C 1
ATOM 3020 O O . GLU A 1 397 ? 3.174 -7.842 5.106 1.00 97.19 397 GLU A O 1
ATOM 3025 N N . SER A 1 398 ? 3.354 -8.768 3.068 1.00 97.56 398 SER A N 1
ATOM 3026 C CA . SER A 1 398 ? 2.146 -8.120 2.541 1.00 97.56 398 SER A CA 1
ATOM 3027 C C . SER A 1 398 ? 0.917 -8.455 3.390 1.00 97.56 398 SER A C 1
ATOM 3029 O O . SER A 1 398 ? 0.712 -9.608 3.772 1.00 97.56 398 SER A O 1
ATOM 3031 N N . LEU A 1 399 ? 0.021 -7.487 3.598 1.00 98.25 399 LEU A N 1
ATOM 3032 C CA . LEU A 1 399 ? -1.271 -7.746 4.229 1.00 98.25 399 LEU A CA 1
ATOM 3033 C C . LEU A 1 399 ? -2.177 -8.516 3.250 1.00 98.25 399 LEU A C 1
ATOM 3035 O O . LEU A 1 399 ? -2.547 -7.964 2.206 1.00 98.25 399 LEU A O 1
ATOM 3039 N N . PRO A 1 400 ? -2.592 -9.760 3.556 1.00 97.69 400 PRO A N 1
ATOM 3040 C CA . PRO A 1 400 ? -3.551 -10.470 2.724 1.00 97.69 400 PRO A CA 1
ATOM 3041 C C . PRO A 1 400 ? -4.974 -9.927 2.940 1.00 97.69 400 PRO A C 1
ATOM 3043 O O . PRO A 1 400 ? -5.334 -9.532 4.058 1.00 97.69 400 PRO A O 1
ATOM 3046 N N . PRO A 1 401 ? -5.827 -9.951 1.901 1.00 97.75 401 PRO A N 1
ATOM 3047 C CA . PRO A 1 401 ? -7.232 -9.611 2.050 1.00 97.75 401 PRO A CA 1
ATOM 3048 C C . PRO A 1 401 ? -7.979 -10.721 2.801 1.00 97.75 401 PRO A C 1
ATOM 3050 O O . PRO A 1 401 ? -7.654 -11.901 2.675 1.00 97.75 401 PRO A O 1
ATOM 3053 N N . ASP A 1 402 ? -9.038 -10.357 3.521 1.00 97.88 402 ASP A N 1
ATOM 3054 C CA . ASP A 1 402 ? -9.962 -11.333 4.116 1.00 97.88 402 ASP A CA 1
ATOM 3055 C C . ASP A 1 402 ? -10.789 -12.036 3.028 1.00 97.88 402 ASP A C 1
ATOM 3057 O O . ASP A 1 402 ? -11.158 -13.203 3.158 1.00 97.88 402 ASP A O 1
ATOM 3061 N N . ILE A 1 403 ? -11.055 -11.325 1.925 1.00 98.31 403 ILE A N 1
ATOM 3062 C CA . ILE A 1 403 ? -11.733 -11.847 0.739 1.00 98.31 403 ILE A CA 1
ATOM 3063 C C . ILE A 1 403 ? -10.873 -11.548 -0.489 1.00 98.31 403 ILE A C 1
ATOM 3065 O O . ILE A 1 403 ? -10.758 -10.404 -0.937 1.00 98.31 403 ILE A O 1
ATOM 3069 N N . THR A 1 404 ? -10.279 -12.595 -1.058 1.00 97.75 404 THR A N 1
ATOM 3070 C CA . THR A 1 404 ? -9.441 -12.471 -2.257 1.00 97.75 404 THR A CA 1
ATOM 3071 C C . THR A 1 404 ? -10.312 -12.309 -3.503 1.00 97.75 404 THR A C 1
ATOM 3073 O O . THR A 1 404 ? -10.948 -13.262 -3.950 1.00 97.75 404 THR A O 1
ATOM 3076 N N . VAL A 1 405 ? -10.334 -11.098 -4.062 1.00 96.75 405 VAL A N 1
ATOM 3077 C CA . VAL A 1 405 ? -11.065 -10.729 -5.284 1.00 96.75 405 VAL A CA 1
ATOM 3078 C C . VAL A 1 405 ? -10.224 -9.739 -6.094 1.00 96.75 405 VAL A C 1
ATOM 3080 O O . VAL A 1 405 ? -10.365 -8.522 -5.974 1.00 96.75 405 VAL A O 1
ATOM 3083 N N . GLY A 1 406 ? -9.314 -10.260 -6.916 1.00 95.50 406 GLY A N 1
ATOM 3084 C CA . GLY A 1 406 ? -8.528 -9.446 -7.845 1.00 95.50 406 GLY A CA 1
ATOM 3085 C C . GLY A 1 406 ? -9.340 -8.989 -9.058 1.00 95.50 406 GLY A C 1
ATOM 3086 O O . GLY A 1 406 ? -10.285 -9.659 -9.471 1.00 95.50 406 GLY A O 1
ATOM 3087 N N . GLN A 1 407 ? -8.960 -7.852 -9.646 1.00 97.06 407 GLN A N 1
ATOM 3088 C CA . GLN A 1 407 ? -9.521 -7.409 -10.922 1.00 97.06 407 GLN A CA 1
ATOM 3089 C C . GLN A 1 407 ? -9.145 -8.414 -12.015 1.00 97.06 407 GLN A C 1
ATOM 3091 O O . GLN A 1 407 ? -7.963 -8.561 -12.331 1.00 97.06 407 GLN A O 1
ATOM 3096 N N . THR A 1 408 ? -10.139 -9.050 -12.633 1.00 97.06 408 THR A N 1
ATOM 3097 C CA . THR A 1 408 ? -9.874 -9.925 -13.783 1.00 97.06 408 THR A CA 1
ATOM 3098 C C . THR A 1 408 ? -9.665 -9.098 -15.046 1.00 97.06 408 THR A C 1
ATOM 3100 O O . THR A 1 408 ? -10.225 -7.996 -15.186 1.00 97.06 408 THR A O 1
ATOM 3103 N N . PHE A 1 409 ? -8.876 -9.614 -15.994 1.00 97.19 409 PHE A N 1
ATOM 3104 C CA . PHE A 1 409 ? -8.650 -8.908 -17.259 1.00 97.19 409 PHE A CA 1
ATOM 3105 C C . PHE A 1 409 ? -9.948 -8.784 -18.072 1.00 97.19 409 PHE A C 1
ATOM 3107 O O . PHE A 1 409 ? -10.235 -7.737 -18.658 1.00 97.19 409 PHE A O 1
ATOM 3114 N N . SER A 1 410 ? -10.777 -9.833 -18.051 1.00 96.69 410 SER A N 1
ATOM 3115 C CA . SER A 1 410 ? -12.092 -9.833 -18.698 1.00 96.69 410 SER A CA 1
ATOM 3116 C C . SER A 1 410 ? -13.015 -8.765 -18.108 1.00 96.69 410 SER A C 1
ATOM 3118 O O . SER A 1 410 ? -13.590 -7.976 -18.859 1.00 96.69 410 SER A O 1
ATOM 3120 N N . ASP A 1 411 ? -13.147 -8.689 -16.783 1.00 98.06 411 ASP A N 1
ATOM 3121 C CA . ASP A 1 411 ? -13.998 -7.681 -16.141 1.00 98.06 411 ASP A CA 1
ATOM 3122 C C . ASP A 1 411 ? -13.513 -6.264 -16.453 1.00 98.06 411 ASP A C 1
ATOM 3124 O O . ASP A 1 411 ? -14.323 -5.397 -16.783 1.00 98.06 411 ASP A O 1
ATOM 3128 N N . TYR A 1 412 ? -12.192 -6.052 -16.478 1.00 97.62 412 TYR A N 1
ATOM 3129 C CA . TYR A 1 412 ? -11.603 -4.757 -16.815 1.00 97.62 412 TYR A CA 1
ATOM 3130 C C . TYR A 1 412 ? -12.042 -4.285 -18.207 1.00 97.62 412 TYR A C 1
ATOM 3132 O O . TYR A 1 412 ? -12.505 -3.152 -18.374 1.00 97.62 412 TYR A O 1
ATOM 3140 N N . LEU A 1 413 ? -11.951 -5.176 -19.204 1.00 97.56 413 LEU A N 1
ATOM 3141 C CA . LEU A 1 413 ? -12.390 -4.895 -20.571 1.00 97.56 413 LEU A CA 1
ATOM 3142 C C . LEU A 1 413 ? -13.900 -4.668 -20.679 1.00 97.56 413 LEU A C 1
ATOM 3144 O O . LEU A 1 413 ? -14.340 -3.947 -21.570 1.00 97.56 413 LEU A O 1
ATOM 3148 N N . ASN A 1 414 ? -14.702 -5.266 -19.800 1.00 98.06 414 ASN A N 1
ATOM 3149 C CA . ASN A 1 414 ? -16.153 -5.086 -19.788 1.00 98.06 414 ASN A CA 1
ATOM 3150 C C . ASN A 1 414 ? -16.617 -3.918 -18.896 1.00 98.06 414 ASN A C 1
ATOM 3152 O O . ASN A 1 414 ? -17.820 -3.712 -18.777 1.00 98.06 414 ASN A O 1
ATOM 3156 N N . GLY A 1 415 ? -15.698 -3.154 -18.293 1.00 97.81 415 GLY A N 1
ATOM 3157 C CA . GLY A 1 415 ? -16.042 -2.029 -17.420 1.00 97.81 415 GLY A CA 1
ATOM 3158 C C . GLY A 1 415 ? -16.595 -2.443 -16.058 1.00 97.81 415 GLY A C 1
ATOM 3159 O O . GLY A 1 415 ? -17.341 -1.687 -15.445 1.00 97.81 415 GLY A O 1
ATOM 3160 N N . ILE A 1 416 ? -16.243 -3.639 -15.590 1.00 98.38 416 ILE A N 1
ATOM 3161 C CA . ILE A 1 416 ? -16.671 -4.186 -14.304 1.00 98.38 416 ILE A CA 1
ATOM 3162 C C . ILE A 1 416 ? -15.506 -4.079 -13.320 1.00 98.38 416 ILE A C 1
ATOM 3164 O O . ILE A 1 416 ? -14.420 -4.608 -13.556 1.00 98.38 416 ILE A O 1
ATOM 3168 N N . ASP A 1 417 ? -15.748 -3.417 -12.193 1.00 98.38 417 ASP A N 1
ATOM 3169 C CA . ASP A 1 417 ? -14.859 -3.464 -11.034 1.00 98.38 417 ASP A CA 1
ATOM 3170 C C . ASP A 1 417 ? -15.163 -4.737 -10.233 1.00 98.38 417 ASP A C 1
ATOM 3172 O O . ASP A 1 417 ? -16.186 -4.808 -9.546 1.00 98.38 417 ASP A O 1
ATOM 3176 N N . THR A 1 418 ? -14.311 -5.761 -10.357 1.00 98.31 418 THR A N 1
ATOM 3177 C CA . THR A 1 418 ? -14.591 -7.111 -9.832 1.00 98.31 418 THR A CA 1
ATOM 3178 C C . THR A 1 418 ? -14.849 -7.102 -8.320 1.00 98.31 418 THR A C 1
ATOM 3180 O O . THR A 1 418 ? -15.810 -7.715 -7.851 1.00 98.31 418 THR A O 1
ATOM 3183 N N . ALA A 1 419 ? -14.036 -6.372 -7.546 1.00 98.31 419 ALA A N 1
ATOM 3184 C CA . ALA A 1 419 ? -14.155 -6.320 -6.087 1.00 98.31 419 ALA A CA 1
ATOM 3185 C C . ALA A 1 419 ? -15.417 -5.567 -5.639 1.00 98.31 419 ALA A C 1
ATOM 3187 O O . ALA A 1 419 ? -16.140 -6.025 -4.751 1.00 98.31 419 ALA A O 1
ATOM 3188 N N . VAL A 1 420 ? -15.728 -4.440 -6.286 1.00 98.69 420 VAL A N 1
ATOM 3189 C CA . VAL A 1 420 ? -16.953 -3.681 -5.991 1.00 98.69 420 VAL A CA 1
ATOM 3190 C C . VAL A 1 420 ? -18.191 -4.490 -6.377 1.00 98.69 420 VAL A C 1
ATOM 3192 O O . VAL A 1 420 ? -19.117 -4.607 -5.574 1.00 98.69 420 VAL A O 1
ATOM 3195 N N . GLN A 1 421 ? -18.202 -5.112 -7.559 1.00 98.38 421 GLN A N 1
ATOM 3196 C CA . GLN A 1 421 ? -19.312 -5.953 -8.010 1.00 98.38 421 GLN A CA 1
ATOM 3197 C C . GLN A 1 421 ? -19.548 -7.136 -7.061 1.00 98.38 421 GLN A C 1
ATOM 3199 O O . GLN A 1 421 ? -20.702 -7.456 -6.752 1.00 98.38 421 GLN A O 1
ATOM 3204 N N . TYR A 1 422 ? -18.476 -7.754 -6.555 1.00 98.25 422 TYR A N 1
ATOM 3205 C CA . TYR A 1 422 ? -18.561 -8.789 -5.528 1.00 98.25 422 TYR A CA 1
ATOM 3206 C C . TYR A 1 422 ? -19.280 -8.263 -4.277 1.00 98.25 422 TYR A C 1
ATOM 3208 O O . TYR A 1 422 ? -20.292 -8.837 -3.869 1.00 98.25 422 TYR A O 1
ATOM 3216 N N . ILE A 1 423 ? -18.844 -7.126 -3.720 1.00 98.44 423 ILE A N 1
ATOM 3217 C CA . ILE A 1 423 ? -19.460 -6.534 -2.519 1.00 98.44 423 ILE A CA 1
ATOM 3218 C C . ILE A 1 423 ? -20.933 -6.182 -2.751 1.00 98.44 423 ILE A C 1
ATOM 3220 O O . ILE A 1 423 ? -21.759 -6.380 -1.858 1.00 98.44 423 ILE A O 1
ATOM 3224 N N . LEU A 1 424 ? -21.292 -5.667 -3.929 1.00 97.94 424 LEU A N 1
ATOM 3225 C CA . LEU A 1 424 ? -22.672 -5.285 -4.243 1.00 97.94 424 LEU A CA 1
ATOM 3226 C C . LEU A 1 424 ? -23.616 -6.491 -4.342 1.00 97.94 424 LEU A C 1
ATOM 3228 O O . LEU A 1 424 ? -24.795 -6.364 -4.014 1.00 97.94 424 LEU A O 1
ATOM 3232 N N . THR A 1 425 ? -23.109 -7.650 -4.764 1.00 96.75 425 THR A N 1
ATOM 3233 C CA . THR A 1 425 ? -23.922 -8.848 -5.043 1.00 96.75 425 THR A CA 1
ATOM 3234 C C . THR A 1 425 ? -23.935 -9.888 -3.929 1.00 96.75 4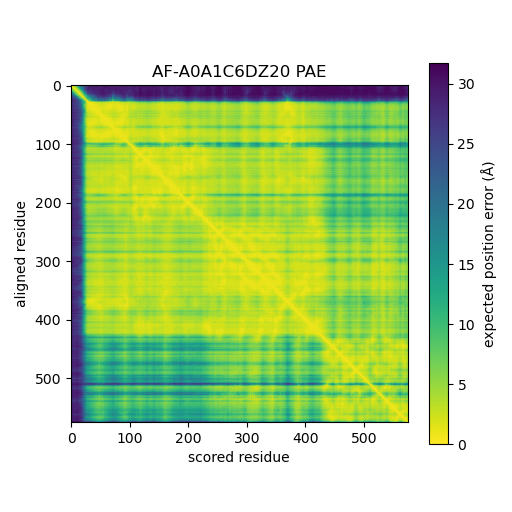25 THR A C 1
ATOM 3236 O O . THR A 1 425 ? -24.780 -10.780 -3.963 1.00 96.75 425 THR A O 1
ATOM 3239 N N . HIS A 1 426 ? -23.050 -9.768 -2.939 1.00 95.62 426 HIS A N 1
ATOM 3240 C CA . HIS A 1 426 ? -22.970 -10.691 -1.809 1.00 95.62 426 HIS A CA 1
ATOM 3241 C C . HIS A 1 426 ? -23.570 -10.100 -0.529 1.00 95.62 426 HIS A C 1
ATOM 3243 O O . HIS A 1 426 ? -23.710 -8.877 -0.361 1.00 95.62 426 HIS A O 1
ATOM 3249 N N . ASP A 1 427 ? -23.920 -10.997 0.394 1.00 93.88 427 ASP A N 1
ATOM 3250 C CA . ASP A 1 427 ? -24.357 -10.627 1.733 1.00 93.88 427 ASP A CA 1
ATOM 3251 C C . ASP A 1 427 ? -23.282 -9.815 2.453 1.00 93.88 427 ASP A C 1
ATOM 3253 O O . ASP A 1 427 ? -22.079 -9.995 2.260 1.00 93.88 427 ASP A O 1
ATOM 3257 N N . ALA A 1 428 ? -23.732 -8.873 3.279 1.00 93.81 428 ALA A N 1
ATOM 3258 C CA . ALA A 1 428 ? -22.820 -7.992 3.978 1.00 93.81 428 ALA A CA 1
ATOM 3259 C C . ALA A 1 428 ? -22.007 -8.759 5.037 1.00 93.81 428 ALA A C 1
ATOM 3261 O O . ALA A 1 428 ? -22.595 -9.388 5.918 1.00 93.81 428 ALA A O 1
ATOM 3262 N N . VAL A 1 429 ? -20.678 -8.640 5.005 1.00 94.19 429 VAL A N 1
ATOM 3263 C CA . VAL A 1 429 ? -19.801 -9.102 6.088 1.00 94.19 429 VAL A CA 1
ATOM 3264 C C . VAL A 1 429 ? -19.926 -8.124 7.247 1.00 94.19 429 VAL A C 1
ATOM 3266 O O . VAL A 1 429 ? -19.437 -6.997 7.188 1.00 94.19 429 VAL A O 1
ATOM 3269 N N . LYS A 1 430 ? -20.659 -8.533 8.279 1.00 89.75 430 LYS A N 1
ATOM 3270 C CA . LYS A 1 430 ? -20.923 -7.704 9.456 1.00 89.75 430 LYS A CA 1
ATOM 3271 C C . LYS A 1 430 ? -19.936 -8.020 10.578 1.00 89.75 430 LYS A C 1
ATOM 3273 O O . LYS A 1 430 ? -19.560 -9.182 10.732 1.00 89.75 430 LYS A O 1
ATOM 3278 N N . PRO A 1 431 ? -19.562 -7.021 11.393 1.00 86.44 431 PRO A N 1
ATOM 3279 C CA . PRO A 1 431 ? -18.692 -7.245 12.535 1.00 86.44 431 PRO A CA 1
ATOM 3280 C C . PRO A 1 431 ? -19.401 -8.071 13.616 1.00 86.44 431 PRO A C 1
ATOM 3282 O O . PRO A 1 431 ? -20.600 -7.917 13.866 1.00 86.44 431 PRO A O 1
ATOM 3285 N N . GLU A 1 432 ? -18.637 -8.895 14.329 1.00 88.44 432 GLU A N 1
ATOM 3286 C CA . GLU A 1 432 ? -19.100 -9.494 15.579 1.00 88.44 432 GLU A CA 1
ATOM 3287 C C . GLU A 1 432 ? -19.124 -8.431 16.682 1.00 88.44 432 GLU A C 1
ATOM 3289 O O . GLU A 1 432 ? -18.090 -8.049 17.228 1.00 88.44 432 GLU A O 1
ATOM 3294 N N . LEU A 1 433 ? -20.321 -7.953 17.024 1.00 91.94 433 LEU A N 1
ATOM 3295 C CA . LEU A 1 433 ? -20.504 -6.929 18.059 1.00 91.94 433 LEU A CA 1
ATOM 3296 C C . LEU A 1 433 ? -20.450 -7.478 19.484 1.00 91.94 433 LEU A C 1
ATOM 3298 O O . LEU A 1 433 ? -20.473 -6.699 20.429 1.00 91.94 433 LEU A O 1
ATOM 3302 N N . ARG A 1 434 ? -20.436 -8.800 19.661 1.00 93.44 434 ARG A N 1
ATOM 3303 C CA . ARG A 1 434 ? -20.389 -9.439 20.976 1.00 93.44 434 ARG A CA 1
ATOM 3304 C C . ARG A 1 434 ? -19.191 -10.357 21.054 1.00 93.44 434 ARG A C 1
ATOM 3306 O O . ARG A 1 434 ? -19.030 -11.212 20.188 1.00 93.44 434 ARG A O 1
ATOM 3313 N N . LYS A 1 435 ? -18.391 -10.195 22.101 1.00 93.31 435 LYS A N 1
ATOM 3314 C CA . LYS A 1 435 ? -17.192 -10.993 22.343 1.00 93.31 435 LYS A CA 1
ATOM 3315 C C . LYS A 1 435 ? -17.236 -11.615 23.738 1.00 93.31 435 LYS A C 1
ATOM 3317 O O . LYS A 1 435 ? -17.763 -10.990 24.663 1.00 93.31 435 LYS A O 1
ATOM 3322 N N . PRO A 1 436 ? -16.704 -12.834 23.915 1.00 93.75 436 PRO A N 1
ATOM 3323 C CA . PRO A 1 436 ? -16.428 -13.357 25.243 1.00 93.75 436 PRO A CA 1
ATOM 3324 C C . PRO A 1 436 ? -15.463 -12.425 25.982 1.00 93.75 436 PRO A C 1
ATOM 3326 O O . PRO A 1 436 ? -14.480 -11.965 25.403 1.00 93.75 436 PRO A O 1
ATOM 3329 N N . ALA A 1 437 ? -15.748 -12.172 27.253 1.00 94.00 437 ALA A N 1
ATOM 3330 C CA . ALA A 1 437 ? -14.883 -11.438 28.163 1.00 94.00 437 ALA A CA 1
ATOM 3331 C C . ALA A 1 437 ? -14.589 -12.317 29.376 1.00 94.00 437 ALA A C 1
ATOM 3333 O O . ALA A 1 437 ? -15.506 -12.839 30.013 1.00 94.00 437 ALA A O 1
ATOM 3334 N N . VAL A 1 438 ? -13.313 -12.504 29.693 1.00 93.94 438 VAL A N 1
ATOM 3335 C CA . VAL A 1 438 ? -12.878 -13.313 30.841 1.00 93.94 438 VAL A CA 1
ATOM 3336 C C . VAL A 1 438 ? -12.098 -12.422 31.786 1.00 93.94 438 VAL A C 1
ATOM 3338 O O . VAL A 1 438 ? -11.355 -11.563 31.332 1.00 93.94 438 VAL A O 1
ATOM 3341 N N . VAL A 1 439 ? -12.280 -12.568 33.099 1.00 93.25 439 VAL A N 1
ATOM 3342 C CA . VAL A 1 439 ? -11.494 -11.787 34.066 1.00 93.25 439 VAL A CA 1
ATOM 3343 C C . VAL A 1 439 ? -10.009 -12.068 33.842 1.00 93.25 439 VAL A C 1
ATOM 3345 O O . VAL A 1 439 ? -9.584 -13.224 33.872 1.00 93.25 439 VAL A O 1
ATOM 3348 N N . SER A 1 440 ? -9.237 -11.011 33.610 1.00 91.94 440 SER A N 1
ATOM 3349 C CA . SER A 1 440 ? -7.801 -11.113 33.389 1.00 91.94 440 SER A CA 1
ATOM 3350 C C . SER A 1 440 ? -7.085 -11.512 34.677 1.00 91.94 440 SER A C 1
ATOM 3352 O O . SER A 1 440 ? -7.370 -10.990 35.757 1.00 91.94 440 SER A O 1
ATOM 3354 N N . GLY A 1 441 ? -6.129 -12.433 34.555 1.00 89.06 441 GLY A N 1
ATOM 3355 C CA . GLY A 1 441 ? -5.213 -12.792 35.639 1.00 89.06 441 GLY A CA 1
ATOM 3356 C C . GLY A 1 441 ? -4.013 -11.849 35.770 1.00 89.06 441 GLY A C 1
ATOM 3357 O O . GLY A 1 441 ? -3.212 -12.022 36.690 1.00 89.06 441 GLY A O 1
ATOM 3358 N N . ALA A 1 442 ? -3.865 -10.884 34.856 1.00 89.62 442 ALA A N 1
ATOM 3359 C CA . ALA A 1 442 ? -2.728 -9.978 34.825 1.00 89.62 442 ALA A CA 1
ATOM 3360 C C . ALA A 1 442 ? -2.710 -9.052 36.047 1.00 89.62 442 ALA A C 1
ATOM 3362 O O . ALA A 1 442 ? -3.716 -8.445 36.417 1.00 89.62 442 ALA A O 1
ATOM 3363 N N . LYS A 1 443 ? -1.528 -8.895 36.644 1.00 92.12 443 LYS A N 1
ATOM 3364 C CA . LYS A 1 443 ? -1.276 -7.827 37.619 1.00 92.12 443 LYS A CA 1
ATOM 3365 C C . LYS A 1 443 ? -0.966 -6.534 36.879 1.00 92.12 443 LYS A C 1
ATOM 3367 O O . LYS A 1 443 ? -0.514 -6.569 35.739 1.00 92.12 443 LYS A O 1
ATOM 3372 N N . ILE A 1 444 ? -1.151 -5.399 37.538 1.00 93.00 444 ILE A N 1
ATOM 3373 C CA . ILE A 1 444 ? -0.833 -4.090 36.971 1.00 93.00 444 ILE A CA 1
ATOM 3374 C C . ILE A 1 444 ? -0.047 -3.248 37.974 1.00 93.00 444 ILE A C 1
ATOM 3376 O O . ILE A 1 444 ? -0.372 -3.189 39.163 1.00 93.00 444 ILE A O 1
ATOM 3380 N N . GLU A 1 445 ? 0.996 -2.598 37.473 1.00 94.56 445 GLU A N 1
ATOM 3381 C CA . GLU A 1 445 ? 1.838 -1.665 38.211 1.00 94.56 445 GLU A CA 1
ATOM 3382 C C . GLU A 1 445 ? 1.952 -0.350 37.436 1.00 94.56 445 GLU A C 1
ATOM 3384 O O . GLU A 1 445 ? 2.215 -0.354 36.233 1.00 94.56 445 GLU A O 1
ATOM 3389 N N . VAL A 1 446 ? 1.802 0.775 38.135 1.00 94.00 446 VAL A N 1
ATOM 3390 C CA . VAL A 1 446 ? 2.037 2.122 37.595 1.00 94.00 446 VAL A CA 1
ATOM 3391 C C . VAL A 1 446 ? 3.230 2.724 38.327 1.00 94.00 446 VAL A C 1
ATOM 3393 O O . VAL A 1 446 ? 3.214 2.843 39.553 1.00 94.00 446 VAL A O 1
ATOM 3396 N N . ASN A 1 447 ? 4.294 3.057 37.594 1.00 94.06 447 ASN A N 1
ATOM 3397 C CA . ASN A 1 447 ? 5.566 3.551 38.138 1.00 94.06 447 ASN A CA 1
ATOM 3398 C C . ASN A 1 447 ? 6.116 2.660 39.273 1.00 94.06 447 ASN A C 1
ATOM 3400 O O . ASN A 1 447 ? 6.582 3.146 40.304 1.00 94.06 447 ASN A O 1
ATOM 3404 N N . GLY A 1 448 ? 6.005 1.337 39.101 1.00 91.25 448 GLY A N 1
ATOM 3405 C CA . GLY A 1 448 ? 6.438 0.330 40.078 1.00 91.25 448 GLY A CA 1
ATOM 3406 C C . GLY A 1 448 ? 5.516 0.154 41.291 1.00 91.25 448 GLY A C 1
ATOM 3407 O O . GLY A 1 448 ? 5.841 -0.619 42.189 1.00 91.25 448 GLY A O 1
ATOM 3408 N N . THR A 1 449 ? 4.374 0.847 41.339 1.00 93.06 449 THR A N 1
ATOM 3409 C CA . THR A 1 449 ? 3.373 0.691 42.404 1.00 93.06 449 THR A CA 1
ATOM 3410 C C . THR A 1 449 ? 2.236 -0.214 41.926 1.00 93.06 449 THR A C 1
ATOM 3412 O O . THR A 1 449 ? 1.582 0.134 40.942 1.00 93.06 449 THR A O 1
ATOM 3415 N N . PRO A 1 450 ? 1.954 -1.346 42.599 1.00 92.81 450 PRO A N 1
ATOM 3416 C CA . PRO A 1 450 ? 0.806 -2.188 42.271 1.00 92.81 450 PRO A CA 1
ATOM 3417 C C . PRO A 1 450 ? -0.518 -1.435 42.413 1.00 92.81 450 PRO A C 1
ATOM 3419 O O . PRO A 1 450 ? -0.727 -0.727 43.401 1.00 92.81 450 PRO A O 1
ATOM 3422 N N . VAL A 1 451 ? -1.431 -1.629 41.462 1.00 90.81 451 VAL A N 1
ATOM 3423 C CA . VAL A 1 451 ? -2.773 -1.027 41.489 1.00 90.81 451 VAL A CA 1
ATOM 3424 C C . VAL A 1 451 ? -3.854 -2.105 41.432 1.00 90.81 451 VAL A C 1
ATOM 3426 O O . VAL A 1 451 ? -3.654 -3.182 40.879 1.00 90.81 451 VAL A O 1
ATOM 3429 N N . ALA A 1 452 ? -5.012 -1.830 42.035 1.00 88.44 452 ALA A N 1
ATOM 3430 C CA . ALA A 1 452 ? -6.115 -2.791 42.150 1.00 88.44 452 ALA A CA 1
ATOM 3431 C C . ALA A 1 452 ? -7.061 -2.804 40.933 1.00 88.44 452 ALA A C 1
ATOM 3433 O O . ALA A 1 452 ? -8.115 -3.431 40.989 1.00 88.44 452 ALA A O 1
ATOM 3434 N N . ALA A 1 453 ? -6.721 -2.088 39.857 1.00 87.69 453 ALA A N 1
ATOM 3435 C CA . ALA A 1 453 ? -7.558 -2.000 38.668 1.00 87.69 453 ALA A CA 1
ATOM 3436 C C . ALA A 1 453 ? -7.706 -3.386 38.026 1.00 87.69 453 ALA A C 1
ATOM 3438 O O . ALA A 1 453 ? -6.718 -4.009 37.637 1.00 87.69 453 ALA A O 1
ATOM 3439 N N . ALA A 1 454 ? -8.944 -3.863 37.928 1.00 90.88 454 ALA A N 1
ATOM 3440 C CA . ALA A 1 454 ? -9.259 -5.150 37.333 1.00 90.88 454 ALA A CA 1
ATOM 3441 C C . ALA A 1 454 ? -9.598 -4.993 35.842 1.00 90.88 454 ALA A C 1
ATOM 3443 O O . ALA A 1 454 ? -10.175 -3.988 35.418 1.00 90.88 454 ALA A O 1
ATOM 3444 N N . ALA A 1 455 ? -9.254 -6.006 35.050 1.00 93.25 455 ALA A N 1
ATOM 3445 C CA . ALA A 1 455 ? -9.461 -6.022 33.607 1.00 93.25 455 ALA A CA 1
ATOM 3446 C C . ALA A 1 455 ? -10.220 -7.266 33.155 1.00 93.25 455 ALA A C 1
ATOM 3448 O O . ALA A 1 455 ? -10.138 -8.327 33.778 1.00 93.25 455 ALA A O 1
ATOM 3449 N N . TYR A 1 456 ? -10.895 -7.138 32.018 1.00 94.19 456 TYR A N 1
ATOM 3450 C CA . TYR A 1 456 ? -11.296 -8.281 31.211 1.00 94.19 456 TYR A CA 1
ATOM 3451 C C . TYR A 1 456 ? -10.281 -8.506 30.092 1.00 94.19 456 TYR A C 1
ATOM 3453 O O . TYR A 1 456 ? -9.798 -7.558 29.480 1.00 94.19 456 TYR A O 1
ATOM 3461 N N . GLU A 1 457 ? -9.990 -9.762 29.793 1.00 92.44 457 GLU A N 1
ATOM 3462 C CA . GLU A 1 457 ? -9.350 -10.170 28.555 1.00 92.44 457 GLU A CA 1
ATOM 3463 C C . GLU A 1 457 ? -10.420 -10.358 27.471 1.00 92.44 457 GLU A C 1
ATOM 3465 O O . GLU A 1 457 ? -11.377 -11.121 27.650 1.00 92.44 457 GLU A O 1
ATOM 3470 N N . ILE A 1 458 ? -10.269 -9.637 26.359 1.00 91.38 458 ILE A N 1
ATOM 3471 C CA . ILE A 1 458 ? -11.140 -9.703 25.180 1.00 91.38 458 ILE A CA 1
ATOM 3472 C C . ILE A 1 458 ? -10.224 -9.771 23.958 1.00 91.38 458 ILE A C 1
ATOM 3474 O O . ILE A 1 458 ? -9.384 -8.893 23.770 1.00 91.38 458 ILE A O 1
ATOM 3478 N N . GLU A 1 459 ? -10.359 -10.818 23.141 1.00 87.00 459 GLU A N 1
ATOM 3479 C CA . GLU A 1 459 ? -9.503 -11.044 21.958 1.00 87.00 459 GLU A CA 1
ATOM 3480 C C . GLU A 1 459 ? -7.992 -10.973 22.284 1.00 87.00 459 GLU A C 1
ATOM 3482 O O . GLU A 1 459 ? -7.216 -10.385 21.539 1.00 87.00 459 GLU A O 1
ATOM 3487 N N . GLY A 1 460 ? -7.569 -11.524 23.432 1.00 85.75 460 GLY A N 1
ATOM 3488 C CA . GLY A 1 460 ? -6.159 -11.547 23.854 1.00 85.75 460 GLY A CA 1
ATOM 3489 C C . GLY A 1 460 ? -5.599 -10.201 24.333 1.00 85.75 460 GLY A C 1
ATOM 3490 O O . GLY A 1 460 ? -4.395 -10.069 24.549 1.00 85.75 460 GLY A O 1
ATOM 3491 N N . SER A 1 461 ? -6.451 -9.188 24.501 1.00 88.81 461 SER A N 1
ATOM 3492 C CA . SER A 1 461 ? -6.080 -7.864 25.002 1.00 88.81 461 SER A CA 1
ATOM 3493 C C . SER A 1 461 ? -6.739 -7.564 26.341 1.00 88.81 461 SER A C 1
ATOM 3495 O O . SER A 1 461 ? -7.871 -7.969 26.586 1.00 88.81 461 SER A O 1
ATOM 3497 N N . ASN A 1 462 ? -6.049 -6.802 27.193 1.00 91.88 462 ASN A N 1
ATOM 3498 C CA . ASN A 1 462 ? -6.584 -6.354 28.476 1.00 91.88 462 ASN A CA 1
ATOM 3499 C C . ASN A 1 462 ? -7.401 -5.071 28.307 1.00 91.88 462 ASN A C 1
ATOM 3501 O O . ASN A 1 462 ? -6.876 -4.038 27.877 1.00 91.88 462 ASN A O 1
ATOM 3505 N N . TYR A 1 463 ? -8.671 -5.149 28.691 1.00 93.31 463 TYR A N 1
ATOM 3506 C CA . TYR A 1 463 ? -9.617 -4.051 28.691 1.00 93.31 463 TYR A CA 1
ATOM 3507 C C . TYR A 1 463 ? -9.972 -3.660 30.121 1.00 93.31 463 TYR A C 1
ATOM 3509 O O . TYR A 1 463 ? -10.447 -4.483 30.906 1.00 93.31 463 TYR A O 1
ATOM 3517 N N . PHE A 1 464 ? -9.780 -2.388 30.449 1.00 92.81 464 PHE A N 1
ATOM 3518 C CA . PHE A 1 464 ? -10.033 -1.852 31.783 1.00 92.81 464 PHE A CA 1
ATOM 3519 C C . PHE A 1 464 ? -11.175 -0.851 31.759 1.00 92.81 464 PHE A C 1
ATOM 3521 O O . PHE A 1 464 ? -11.373 -0.132 30.777 1.00 92.81 464 PHE A O 1
ATOM 3528 N N . LYS A 1 465 ? -11.885 -0.758 32.883 1.00 92.50 465 LYS A N 1
ATOM 3529 C CA . LYS A 1 465 ? -12.822 0.335 33.122 1.00 92.50 465 LYS A CA 1
ATOM 3530 C C . LYS A 1 465 ? -12.027 1.643 33.192 1.00 92.50 465 LYS A C 1
ATOM 3532 O O . LYS A 1 465 ? -11.113 1.759 34.007 1.00 92.50 465 LYS A O 1
ATOM 3537 N N . LEU A 1 466 ? -12.372 2.640 32.374 1.00 89.12 466 LEU A N 1
ATOM 3538 C CA . LEU A 1 466 ? -11.588 3.889 32.291 1.00 89.12 466 LEU A CA 1
ATOM 3539 C C . LEU A 1 466 ? -11.425 4.599 33.638 1.00 89.12 466 LEU A C 1
ATOM 3541 O O . LEU A 1 466 ? -10.354 5.118 33.934 1.00 89.12 466 LEU A O 1
ATOM 3545 N N . ARG A 1 467 ? -12.471 4.593 34.471 1.00 92.38 467 ARG A N 1
ATOM 3546 C CA . ARG A 1 467 ? -12.447 5.215 35.804 1.00 92.38 467 ARG A CA 1
ATOM 3547 C C . ARG A 1 467 ? -11.449 4.541 36.752 1.00 92.38 467 ARG A C 1
ATOM 3549 O O . ARG A 1 467 ? -10.826 5.221 37.562 1.00 92.38 467 ARG A O 1
ATOM 3556 N N . ASP A 1 468 ? -11.242 3.233 36.613 1.00 93.44 468 ASP A N 1
ATOM 3557 C CA . ASP A 1 468 ? -10.270 2.490 37.423 1.00 93.44 468 ASP A CA 1
ATOM 3558 C C . ASP A 1 468 ? -8.836 2.846 37.016 1.00 93.44 468 ASP A C 1
ATOM 3560 O O . ASP A 1 468 ? -7.970 3.027 37.873 1.00 93.44 468 ASP A O 1
ATOM 3564 N N . LEU A 1 469 ? -8.588 3.016 35.711 1.00 90.12 469 LEU A N 1
ATOM 3565 C CA . LEU A 1 469 ? -7.297 3.504 35.221 1.00 90.12 469 LEU A CA 1
ATOM 3566 C C . LEU A 1 469 ? -7.050 4.960 35.626 1.00 90.12 469 LEU A C 1
ATOM 3568 O O . LEU A 1 469 ? -5.953 5.284 36.068 1.00 90.12 469 LEU A O 1
ATOM 3572 N N . ALA A 1 470 ? -8.065 5.821 35.572 1.00 92.69 470 ALA A N 1
ATOM 3573 C CA . ALA A 1 470 ? -7.950 7.201 36.038 1.00 92.69 470 ALA A CA 1
ATOM 3574 C C . ALA A 1 470 ? -7.536 7.275 37.524 1.00 92.69 470 ALA A C 1
ATOM 3576 O O . ALA A 1 470 ? -6.652 8.051 37.893 1.00 92.69 470 ALA A O 1
ATOM 3577 N N . MET A 1 471 ? -8.088 6.393 38.368 1.00 93.25 471 MET A N 1
ATOM 3578 C CA . MET A 1 471 ? -7.660 6.228 39.764 1.00 93.25 471 MET A CA 1
ATOM 3579 C C . MET A 1 471 ? -6.214 5.744 39.896 1.00 93.25 471 MET A C 1
ATOM 3581 O O . MET A 1 471 ? -5.470 6.251 40.738 1.00 93.25 471 MET A O 1
ATOM 3585 N N . ALA A 1 472 ? -5.797 4.792 39.059 1.00 90.69 472 ALA A N 1
ATOM 3586 C CA . ALA A 1 472 ? -4.427 4.280 39.049 1.00 90.69 472 ALA A CA 1
ATOM 3587 C C . ALA A 1 472 ? -3.393 5.347 38.634 1.00 90.69 472 ALA A C 1
ATOM 3589 O O . ALA A 1 472 ? -2.251 5.308 39.092 1.00 90.69 472 ALA A O 1
ATOM 3590 N N . PHE A 1 473 ? -3.793 6.316 37.806 1.00 92.12 473 PHE A N 1
ATOM 3591 C CA . PHE A 1 473 ? -2.924 7.372 37.281 1.00 92.12 473 PHE A CA 1
ATOM 3592 C C . PHE A 1 473 ? -2.944 8.666 38.110 1.00 92.12 473 PHE A C 1
ATOM 3594 O O . PHE A 1 473 ? -2.107 9.540 37.877 1.00 92.12 473 PHE A O 1
ATOM 3601 N N . ALA A 1 474 ? -3.840 8.803 39.093 1.00 91.56 474 ALA A N 1
ATOM 3602 C CA . ALA A 1 474 ? -4.091 10.051 39.826 1.00 91.56 474 ALA A CA 1
ATOM 3603 C C . ALA A 1 474 ? -2.846 10.694 40.479 1.00 91.56 474 ALA A C 1
ATOM 3605 O O . ALA A 1 474 ? -2.800 11.910 40.651 1.00 91.56 474 ALA A O 1
ATOM 3606 N N . GLY A 1 475 ? -1.836 9.893 40.842 1.00 88.69 475 GLY A N 1
ATOM 3607 C CA . GLY A 1 475 ? -0.574 10.357 41.438 1.00 88.69 475 GLY A CA 1
ATOM 3608 C C . GLY A 1 475 ? 0.569 10.598 40.445 1.00 88.69 475 GLY A C 1
ATOM 3609 O O . GLY A 1 475 ? 1.706 10.793 40.870 1.00 88.69 475 GLY A O 1
ATOM 3610 N N . THR A 1 476 ? 0.303 10.526 39.142 1.00 91.38 476 THR A N 1
ATOM 3611 C CA . THR A 1 476 ? 1.322 10.588 38.084 1.00 91.38 476 THR A CA 1
ATOM 3612 C C . THR A 1 476 ? 1.305 11.927 37.343 1.00 91.38 476 THR A C 1
ATOM 3614 O O . THR A 1 476 ? 0.349 12.695 37.425 1.00 91.38 476 THR A O 1
ATOM 3617 N N . ASN A 1 477 ? 2.365 12.208 36.582 1.00 87.81 477 ASN A N 1
ATOM 3618 C CA . ASN A 1 477 ? 2.450 13.349 35.657 1.00 87.81 477 ASN A CA 1
ATOM 3619 C C . ASN A 1 477 ? 1.480 13.249 34.465 1.00 87.81 477 ASN A C 1
ATOM 3621 O O . ASN A 1 477 ? 1.321 14.224 33.739 1.00 87.81 477 ASN A O 1
ATOM 3625 N N . THR A 1 478 ? 0.843 12.095 34.273 1.00 89.94 478 THR A N 1
ATOM 3626 C CA . THR A 1 478 ? -0.141 11.826 33.218 1.00 89.94 478 THR A CA 1
ATOM 3627 C C . THR A 1 478 ? -1.502 11.474 33.816 1.00 89.94 478 THR A C 1
ATOM 3629 O O . THR A 1 478 ? -2.236 10.655 33.266 1.00 89.94 478 THR A O 1
ATOM 3632 N N . ALA A 1 479 ? -1.823 12.033 34.989 1.00 92.88 479 ALA A N 1
ATOM 3633 C CA . ALA A 1 479 ? -3.153 11.912 35.569 1.00 92.88 479 ALA A CA 1
ATOM 3634 C C . ALA A 1 479 ? -4.201 12.452 34.587 1.00 92.88 479 ALA A C 1
ATOM 3636 O O . ALA A 1 479 ? -4.035 13.535 34.019 1.00 92.88 479 ALA A O 1
ATOM 3637 N N . PHE A 1 480 ? -5.279 11.696 34.417 1.00 92.81 480 PHE A N 1
ATOM 3638 C CA . PHE A 1 480 ? -6.418 12.087 33.600 1.00 92.81 480 PHE A CA 1
ATOM 3639 C C . PHE A 1 480 ? -7.721 11.879 34.370 1.00 92.81 480 PHE A C 1
ATOM 3641 O O . PHE A 1 480 ? -7.822 11.036 35.266 1.00 92.81 480 PHE A O 1
ATOM 3648 N N . SER A 1 481 ? -8.726 12.663 34.005 1.00 92.94 481 SER A N 1
ATOM 3649 C CA . SER A 1 481 ? -10.093 12.563 34.488 1.00 92.94 481 SER A CA 1
ATOM 3650 C C . SER A 1 481 ? -10.991 11.961 33.410 1.00 92.94 481 SER A C 1
ATOM 3652 O O . SER A 1 481 ? -10.668 11.993 32.225 1.00 92.94 481 SER A O 1
ATOM 3654 N N . VAL A 1 482 ? -12.109 11.373 33.834 1.00 92.75 482 VAL A N 1
ATOM 3655 C CA . VAL A 1 482 ? -13.096 10.743 32.956 1.00 92.75 482 VAL A CA 1
ATOM 3656 C C . VAL A 1 482 ? -14.466 11.297 33.315 1.00 92.75 482 VAL A C 1
ATOM 3658 O O . VAL A 1 482 ? -14.882 11.210 34.472 1.00 92.75 482 VAL A O 1
ATOM 3661 N N . SER A 1 483 ? -15.187 11.829 32.336 1.00 91.88 483 SER A N 1
ATOM 3662 C CA . SER A 1 483 ? -16.574 12.269 32.485 1.00 91.88 483 SER A CA 1
ATOM 3663 C C . SER A 1 483 ? -17.492 11.525 31.513 1.00 91.88 483 SER A C 1
ATOM 3665 O O . SER A 1 483 ? -17.044 10.938 30.529 1.00 91.88 483 SER A O 1
ATOM 3667 N N . TRP A 1 484 ? -18.781 11.475 31.852 1.00 90.94 484 TRP A N 1
ATOM 3668 C CA . TRP A 1 484 ? -19.821 10.826 31.057 1.00 90.94 484 TRP A CA 1
ATOM 3669 C C . TRP A 1 484 ? -20.947 11.817 30.791 1.00 90.94 484 TRP A C 1
ATOM 3671 O O . TRP A 1 484 ? -21.504 12.376 31.740 1.00 90.94 484 TRP A O 1
ATOM 3681 N N . ASP A 1 485 ? -21.298 11.975 29.521 1.00 91.88 485 ASP A N 1
ATOM 3682 C CA . ASP A 1 485 ? -22.485 12.681 29.065 1.00 91.88 485 ASP A CA 1
ATOM 3683 C C . ASP A 1 485 ? -23.479 11.663 28.491 1.00 91.88 485 ASP A C 1
ATOM 3685 O O . ASP A 1 485 ? -23.270 11.074 27.430 1.00 91.88 485 ASP A O 1
ATOM 3689 N N . GLY A 1 486 ? -24.572 11.436 29.221 1.00 88.56 486 GLY A N 1
ATOM 3690 C CA . GLY A 1 486 ? -25.610 10.490 28.815 1.00 88.56 486 GLY A CA 1
ATOM 3691 C C . GLY A 1 486 ? -26.532 11.003 27.710 1.00 88.56 486 GLY A C 1
ATOM 3692 O O . GLY A 1 486 ? -27.158 10.182 27.043 1.00 88.56 486 GLY A O 1
ATOM 3693 N N . GLU A 1 487 ? -26.630 12.321 27.507 1.00 91.06 487 GLU A N 1
ATOM 3694 C CA . GLU A 1 487 ? -27.420 12.894 26.410 1.00 91.06 487 GLU A CA 1
ATOM 3695 C C . GLU A 1 487 ? -26.651 12.789 25.091 1.00 91.06 487 GLU A C 1
ATOM 3697 O O . GLU A 1 487 ? -27.227 12.397 24.074 1.00 91.06 487 GLU A O 1
ATOM 3702 N N . ALA A 1 488 ? -25.345 13.068 25.126 1.00 88.62 488 ALA A N 1
ATOM 3703 C CA . ALA A 1 488 ? -24.452 12.916 23.978 1.00 88.62 488 ALA A CA 1
ATOM 3704 C C . ALA A 1 488 ? -24.008 11.460 23.736 1.00 88.62 488 ALA A C 1
ATOM 3706 O O . ALA A 1 488 ? -23.484 11.152 22.669 1.00 88.62 488 ALA A O 1
ATOM 3707 N N . ASN A 1 489 ? -24.233 10.555 24.700 1.00 89.75 489 ASN A N 1
ATOM 3708 C CA . ASN A 1 489 ? -23.701 9.188 24.693 1.00 89.75 489 ASN A CA 1
ATOM 3709 C C . ASN A 1 489 ? -22.165 9.185 24.540 1.00 89.75 489 ASN A C 1
ATOM 3711 O O . ASN A 1 489 ? -21.608 8.501 23.678 1.00 89.75 489 ASN A O 1
ATOM 3715 N N . GLN A 1 490 ? -21.493 9.992 25.363 1.00 90.88 490 GLN A N 1
ATOM 3716 C CA . GLN A 1 490 ? -20.088 10.357 25.200 1.00 90.88 490 GLN A CA 1
ATOM 3717 C C . GLN A 1 490 ? -19.300 10.189 26.503 1.00 90.88 490 GLN A C 1
ATOM 3719 O O . GLN A 1 490 ? -19.706 10.637 27.576 1.00 90.88 490 GLN A O 1
ATOM 3724 N N . VAL A 1 491 ? -18.121 9.585 26.389 1.00 90.38 491 VAL A N 1
ATOM 3725 C CA . VAL A 1 491 ? -17.067 9.591 27.400 1.00 90.38 491 VAL A CA 1
ATOM 3726 C C . VAL A 1 491 ? -16.035 10.651 27.022 1.00 90.38 491 VAL A C 1
ATOM 3728 O O . VAL A 1 491 ? -15.548 10.659 25.894 1.00 90.38 491 VAL A O 1
ATOM 3731 N N . THR A 1 492 ? -15.641 11.499 27.969 1.00 91.19 492 THR A N 1
ATOM 3732 C CA . THR A 1 492 ? -14.554 12.467 27.763 1.00 91.19 492 THR A CA 1
ATOM 3733 C C . THR A 1 492 ? -13.412 12.185 28.724 1.00 91.19 492 THR A C 1
ATOM 3735 O O . THR A 1 492 ? -13.619 12.031 29.928 1.00 91.19 492 THR A O 1
ATOM 3738 N N . ILE A 1 493 ? -12.207 12.111 28.171 1.00 90.31 493 ILE A N 1
ATOM 3739 C CA . ILE A 1 493 ? -10.930 12.000 28.864 1.00 90.31 493 ILE A CA 1
ATOM 3740 C C . ILE A 1 493 ? -10.267 13.375 28.801 1.00 90.31 493 ILE A C 1
ATOM 3742 O O . ILE A 1 493 ? -10.097 13.933 27.717 1.00 90.31 493 ILE A O 1
ATOM 3746 N N . ASP A 1 494 ? -9.906 13.922 29.957 1.00 90.81 494 ASP A N 1
ATOM 3747 C CA . ASP A 1 494 ? -9.275 15.241 30.073 1.00 90.81 494 ASP A CA 1
ATOM 3748 C C . ASP A 1 494 ? -8.065 15.175 31.008 1.00 90.81 494 ASP A C 1
ATOM 3750 O O . ASP A 1 494 ? -8.039 14.358 31.935 1.00 90.81 494 ASP A O 1
ATOM 3754 N N . ALA A 1 495 ? -7.068 16.026 30.790 1.00 89.56 495 ALA A N 1
ATOM 3755 C CA . ALA A 1 495 ? -5.903 16.106 31.658 1.00 89.56 495 ALA A CA 1
ATOM 3756 C C . ALA A 1 495 ? -6.315 16.561 33.069 1.00 89.56 495 ALA A C 1
ATOM 3758 O O . ALA A 1 495 ? -7.059 17.525 33.250 1.00 89.56 495 ALA A O 1
ATOM 3759 N N . GLY A 1 496 ? -5.804 15.886 34.101 1.00 90.12 496 GLY A N 1
ATOM 3760 C CA . GLY A 1 496 ? -6.056 16.262 35.492 1.00 90.12 496 GLY A CA 1
ATOM 3761 C C . GLY A 1 496 ? -6.403 15.096 36.405 1.00 90.12 496 GLY A C 1
ATOM 3762 O O . GLY A 1 496 ? -6.503 13.946 36.002 1.00 90.12 496 GLY A O 1
ATOM 3763 N N . VAL A 1 497 ? -6.570 15.392 37.690 1.00 91.62 497 VAL A N 1
ATOM 3764 C CA . VAL A 1 497 ? -6.830 14.362 38.701 1.00 91.62 497 VAL A CA 1
ATOM 3765 C C . VAL A 1 497 ? -8.308 13.980 38.691 1.00 91.62 497 VAL A C 1
ATOM 3767 O O . VAL A 1 497 ? -9.184 14.824 38.883 1.00 91.62 497 VAL A O 1
ATOM 3770 N N . TYR A 1 498 ? -8.587 12.692 38.509 1.00 94.62 498 TYR A N 1
ATOM 3771 C CA . TYR A 1 498 ? -9.940 12.156 38.581 1.00 94.62 498 TYR A CA 1
ATOM 3772 C C . TYR A 1 498 ? -10.548 12.269 39.985 1.00 94.62 498 TYR A C 1
ATOM 3774 O O . TYR A 1 498 ? -9.888 12.016 40.994 1.00 94.62 498 TYR A O 1
ATOM 3782 N N . THR A 1 499 ? -11.835 12.619 40.041 1.00 93.38 499 THR A N 1
ATOM 3783 C CA . THR A 1 499 ? -12.628 12.616 41.276 1.00 93.38 499 THR A CA 1
ATOM 3784 C C . THR A 1 499 ? -13.557 11.398 41.270 1.00 93.38 499 THR A C 1
ATOM 3786 O O . THR A 1 499 ? -14.421 11.332 40.396 1.00 93.38 499 THR A O 1
ATOM 3789 N N . PRO A 1 500 ? -13.420 10.456 42.223 1.00 92.50 500 PRO A N 1
ATOM 3790 C CA . PRO A 1 500 ? -14.284 9.280 42.311 1.00 92.50 500 PRO A CA 1
ATOM 3791 C C . PRO A 1 500 ? -15.764 9.634 42.422 1.00 92.50 500 PRO A C 1
ATOM 3793 O O . PRO A 1 500 ? -16.137 10.532 43.183 1.00 92.50 500 PRO A O 1
ATOM 3796 N N . VAL A 1 501 ? -16.606 8.873 41.727 1.00 90.88 501 VAL A N 1
ATOM 3797 C CA . VAL A 1 501 ? -18.071 9.001 41.783 1.00 90.88 501 VAL A CA 1
ATOM 3798 C C . VAL A 1 501 ? -18.765 7.727 42.284 1.00 90.88 501 VAL A C 1
ATOM 3800 O O . VAL A 1 501 ? -19.986 7.728 42.442 1.00 90.88 501 VAL A O 1
ATOM 3803 N N . GLY A 1 502 ? -18.005 6.670 42.589 1.00 89.31 502 GLY A N 1
ATOM 3804 C CA . GLY A 1 502 ? -18.481 5.399 43.136 1.00 89.31 502 GLY A CA 1
ATOM 3805 C C . GLY A 1 502 ? -18.374 4.239 42.139 1.00 89.31 502 GLY A C 1
ATOM 3806 O O . GLY A 1 502 ? -18.573 4.410 40.935 1.00 89.31 502 GLY A O 1
ATOM 3807 N N . GLY A 1 503 ? -18.097 3.037 42.658 1.00 86.44 503 GLY A N 1
ATOM 3808 C CA . GLY A 1 503 ? -17.955 1.801 41.873 1.00 86.44 503 GLY A CA 1
ATOM 3809 C C . GLY A 1 503 ? -16.575 1.593 41.231 1.00 86.44 503 GLY A C 1
ATOM 3810 O O . GLY A 1 503 ? -16.383 0.630 40.480 1.00 86.44 503 GLY A O 1
ATOM 3811 N N . GLU A 1 504 ? -15.618 2.489 41.489 1.00 91.75 504 GLU A N 1
ATOM 3812 C CA . GLU A 1 504 ? -14.230 2.326 41.056 1.00 91.75 504 GLU A CA 1
ATOM 3813 C C . GLU A 1 504 ? -13.496 1.260 41.875 1.00 91.75 504 GLU A C 1
ATOM 3815 O O . GLU A 1 504 ? -13.684 1.147 43.088 1.00 91.75 504 GLU A O 1
ATOM 3820 N N . LEU A 1 505 ? -12.615 0.512 41.207 1.00 90.06 505 LEU A N 1
ATOM 3821 C CA . LEU A 1 505 ? -11.786 -0.558 41.777 1.00 90.06 505 LEU A CA 1
ATOM 3822 C C . LEU A 1 505 ? -12.588 -1.702 42.426 1.00 90.06 505 LEU A C 1
ATOM 3824 O O . LEU A 1 505 ? -12.026 -2.518 43.161 1.00 90.06 505 LEU A O 1
ATOM 3828 N N . GLU A 1 506 ? -13.895 -1.785 42.161 1.00 89.62 506 GLU A N 1
ATOM 3829 C CA . GLU A 1 506 ? -14.700 -2.931 42.567 1.00 89.62 506 GLU A CA 1
ATOM 3830 C C . GLU A 1 506 ? -14.228 -4.195 41.828 1.00 89.62 506 GLU A C 1
ATOM 3832 O O . GLU A 1 506 ? -13.999 -4.153 40.614 1.00 89.62 506 GLU A O 1
ATOM 3837 N N . PRO A 1 507 ? -14.090 -5.341 42.521 1.00 87.06 507 PRO A N 1
ATOM 3838 C CA . PRO A 1 507 ? -13.710 -6.590 41.877 1.00 87.06 507 PRO A CA 1
ATOM 3839 C C . PRO A 1 507 ? -14.692 -6.981 40.768 1.00 87.06 507 PRO A C 1
ATOM 3841 O O . PRO A 1 507 ? -15.908 -6.920 40.954 1.00 87.06 507 PRO A O 1
ATOM 3844 N N . LEU A 1 508 ? -14.166 -7.453 39.636 1.00 88.81 508 LEU A N 1
ATOM 3845 C CA . LEU A 1 508 ? -14.999 -8.001 38.567 1.00 88.81 508 LEU A CA 1
ATOM 3846 C C . LEU A 1 508 ? -15.665 -9.303 39.021 1.00 88.81 508 LEU A C 1
ATOM 3848 O O . LEU A 1 508 ? -15.078 -10.112 39.748 1.00 88.81 508 LEU A O 1
ATOM 3852 N N . SER A 1 509 ? -16.903 -9.512 38.580 1.00 75.56 509 SER A N 1
ATOM 3853 C CA . SER A 1 509 ? -17.633 -10.747 38.838 1.00 75.56 509 SER A CA 1
ATOM 3854 C C . SER A 1 509 ? -16.948 -11.913 38.114 1.00 75.56 509 SER A C 1
ATOM 3856 O O . SER A 1 509 ? -16.615 -11.835 36.934 1.00 75.56 509 SER A O 1
ATOM 3858 N N . GLY A 1 510 ? -16.691 -13.007 38.837 1.00 69.00 510 GLY A N 1
ATOM 3859 C CA . GLY A 1 510 ? -16.104 -14.210 38.245 1.00 69.00 510 GLY A CA 1
ATOM 3860 C C . GLY A 1 510 ? -17.054 -14.891 37.251 1.00 69.00 510 GLY A C 1
ATOM 3861 O O . GLY A 1 510 ? -18.273 -14.791 37.378 1.00 69.00 510 GLY A O 1
ATOM 3862 N N . GLY A 1 511 ? -16.491 -15.637 36.296 1.00 69.06 511 GLY A N 1
ATOM 3863 C CA . GLY A 1 511 ? -17.234 -16.275 35.201 1.00 69.06 511 GLY A CA 1
ATOM 3864 C C . GLY A 1 511 ? -17.044 -15.549 33.866 1.00 69.06 511 GLY A C 1
ATOM 3865 O O . GLY A 1 511 ? -16.552 -14.426 33.824 1.00 69.06 511 GLY A O 1
ATOM 3866 N N . GLY A 1 512 ? -17.373 -16.215 32.756 1.00 78.56 512 GLY A N 1
ATOM 3867 C CA . GLY A 1 512 ? -17.317 -15.592 31.432 1.00 78.56 512 GLY A CA 1
ATOM 3868 C C . GLY A 1 512 ? -18.456 -14.589 31.256 1.00 78.56 512 GLY A C 1
ATOM 3869 O O . GLY A 1 512 ? -19.618 -14.951 31.432 1.00 78.56 512 GLY A O 1
ATOM 3870 N N . GLN A 1 513 ? -18.117 -13.355 30.894 1.00 90.44 513 GLN A N 1
ATOM 3871 C CA . GLN A 1 513 ? -19.053 -12.287 30.552 1.00 90.44 513 GLN A CA 1
ATOM 3872 C C . GLN A 1 513 ? -19.180 -12.132 29.033 1.00 90.44 513 GLN A C 1
ATOM 3874 O O . GLN A 1 513 ? -18.398 -12.685 28.256 1.00 90.44 513 GLN A O 1
ATOM 3879 N N . THR A 1 514 ? -20.185 -11.373 28.596 1.00 92.94 514 THR A N 1
ATOM 3880 C CA . THR A 1 514 ? -20.321 -10.958 27.193 1.00 92.94 514 THR A CA 1
ATOM 3881 C C . THR A 1 514 ? -20.066 -9.462 27.081 1.00 92.94 514 THR A C 1
ATOM 3883 O O . THR A 1 514 ? -20.860 -8.660 27.563 1.00 92.94 514 THR A O 1
ATOM 3886 N N . ALA A 1 515 ? -18.982 -9.101 26.405 1.00 93.69 515 ALA A N 1
ATOM 3887 C CA . ALA A 1 515 ? -18.674 -7.734 26.019 1.00 93.69 515 ALA A CA 1
ATOM 3888 C C . ALA A 1 515 ? -19.459 -7.357 24.765 1.00 93.69 515 ALA A C 1
ATOM 3890 O O . ALA A 1 515 ? -19.362 -8.047 23.749 1.00 93.69 515 ALA A O 1
ATOM 3891 N N . THR A 1 516 ? -20.225 -6.269 24.819 1.00 94.38 516 THR A N 1
ATOM 3892 C CA . THR A 1 516 ? -20.916 -5.723 23.641 1.00 94.38 516 THR A CA 1
ATOM 3893 C C . THR A 1 516 ? -20.170 -4.498 23.146 1.00 94.38 516 THR A C 1
ATOM 3895 O O . THR A 1 516 ? -19.801 -3.649 23.944 1.00 94.38 516 THR A O 1
ATOM 3898 N N . ARG A 1 517 ? -19.904 -4.395 21.845 1.00 93.75 517 ARG A N 1
ATOM 3899 C CA . ARG A 1 517 ? -19.186 -3.258 21.272 1.00 93.75 517 ARG A CA 1
ATOM 3900 C C . ARG A 1 517 ? -19.940 -1.965 21.571 1.00 93.75 517 ARG A C 1
ATOM 3902 O O . ARG A 1 517 ? -21.121 -1.855 21.244 1.00 93.75 517 ARG A O 1
ATOM 3909 N N . ALA A 1 518 ? -19.258 -1.023 22.209 1.00 92.19 518 ALA A N 1
ATOM 3910 C CA . ALA A 1 518 ? -19.853 0.232 22.628 1.00 92.19 518 ALA A CA 1
ATOM 3911 C C . ALA A 1 518 ? -20.115 1.129 21.412 1.00 92.19 518 ALA A C 1
ATOM 3913 O O . ALA A 1 518 ? -19.315 1.189 20.477 1.00 92.19 518 ALA A O 1
ATOM 3914 N N . THR A 1 519 ? -21.241 1.837 21.450 1.00 90.31 519 THR A N 1
ATOM 3915 C CA . THR A 1 519 ? -21.580 2.911 20.502 1.00 90.31 519 THR A CA 1
ATOM 3916 C C . THR A 1 519 ? -21.296 4.291 21.080 1.00 90.31 519 THR A C 1
ATOM 3918 O O . THR A 1 519 ? -21.563 5.289 20.419 1.00 90.31 519 THR A O 1
ATOM 3921 N N . ALA A 1 520 ? -20.848 4.359 22.334 1.00 88.94 520 ALA A N 1
ATOM 3922 C CA . ALA A 1 520 ? -20.465 5.611 22.955 1.00 88.94 520 ALA A CA 1
ATOM 3923 C C . ALA A 1 520 ? -19.216 6.183 22.299 1.00 88.94 520 ALA A C 1
ATOM 3925 O O . ALA A 1 520 ? -18.269 5.458 21.980 1.00 88.94 520 ALA A O 1
ATOM 3926 N N . GLU A 1 521 ? -19.234 7.493 22.113 1.00 87.44 521 GLU A N 1
ATOM 3927 C CA . GLU A 1 521 ? -18.080 8.224 21.621 1.00 87.44 521 GLU A CA 1
ATOM 3928 C C . GLU A 1 521 ? -17.099 8.453 22.760 1.00 87.44 521 GLU A C 1
ATOM 3930 O O . GLU A 1 521 ? -17.472 8.498 23.931 1.00 87.44 521 GLU A O 1
ATOM 3935 N N . VAL A 1 522 ? -15.823 8.567 22.422 1.00 86.75 522 VAL A N 1
ATOM 3936 C CA . VAL A 1 522 ? -14.751 8.632 23.411 1.00 86.75 522 VAL A CA 1
ATOM 3937 C C . VAL A 1 522 ? -13.830 9.730 22.962 1.00 86.75 522 VAL A C 1
ATOM 3939 O O . VAL A 1 522 ? -13.248 9.619 21.894 1.00 86.75 522 VAL A O 1
ATOM 3942 N N . TYR A 1 523 ? -13.727 10.796 23.734 1.00 87.06 523 TYR A N 1
ATOM 3943 C CA . TYR A 1 523 ? -12.961 11.974 23.362 1.00 87.06 523 TYR A CA 1
ATOM 3944 C C . TYR A 1 523 ? -11.736 12.106 24.241 1.00 87.06 523 TYR A C 1
ATOM 3946 O O . TYR A 1 523 ? -11.827 11.921 25.453 1.00 87.06 523 TYR A O 1
ATOM 3954 N N . LEU A 1 524 ? -10.618 12.496 23.637 1.00 83.38 524 LEU A N 1
ATOM 3955 C CA . LEU A 1 524 ? -9.531 13.131 24.366 1.00 83.38 524 LEU A CA 1
ATOM 3956 C C . LEU A 1 524 ? -9.667 14.639 24.152 1.00 83.38 524 LEU A C 1
ATOM 3958 O O . LEU A 1 524 ? -9.528 15.112 23.023 1.00 83.38 524 LEU A O 1
ATOM 3962 N N . GLN A 1 525 ? -9.988 15.375 25.219 1.00 80.69 525 GLN A N 1
ATOM 3963 C CA . GLN A 1 525 ? -10.374 16.790 25.153 1.00 80.69 525 GLN A CA 1
ATOM 3964 C C . GLN A 1 525 ? -9.334 17.636 24.400 1.00 80.69 525 GLN A C 1
ATOM 3966 O O . GLN A 1 525 ? -9.694 18.434 23.535 1.00 80.69 525 GLN A O 1
ATOM 3971 N N . ASP A 1 526 ? -8.049 17.393 24.663 1.00 73.38 526 ASP A N 1
ATOM 3972 C CA . ASP A 1 526 ? -6.930 18.111 24.044 1.00 73.38 526 ASP A CA 1
ATOM 3973 C C . ASP A 1 526 ? -6.763 17.830 22.542 1.00 73.38 526 ASP A C 1
ATOM 3975 O O . ASP A 1 526 ? -6.248 18.676 21.812 1.00 73.38 526 ASP A O 1
ATOM 3979 N N . MET A 1 527 ? -7.204 16.663 22.058 1.00 69.19 527 MET A N 1
ATOM 3980 C CA . MET A 1 527 ? -7.143 16.325 20.629 1.00 69.19 527 MET A CA 1
ATOM 3981 C C . MET A 1 527 ? -8.307 16.920 19.833 1.00 69.19 527 MET A C 1
ATOM 3983 O O . MET A 1 527 ? -8.249 16.942 18.606 1.00 69.19 527 MET A O 1
ATOM 3987 N N . GLY A 1 528 ? -9.371 17.378 20.501 1.00 71.81 528 GLY A N 1
ATOM 3988 C CA . GLY A 1 528 ? -10.543 17.962 19.844 1.00 71.81 528 GLY A CA 1
ATOM 3989 C C . GLY A 1 528 ? -11.297 17.005 18.911 1.00 71.81 528 GLY A C 1
ATOM 3990 O O . GLY A 1 528 ? -12.149 17.451 18.148 1.00 71.81 528 GLY A O 1
ATOM 3991 N N . MET A 1 529 ? -11.001 15.702 18.958 1.00 72.56 529 MET A N 1
ATOM 3992 C CA . MET A 1 529 ? -11.596 14.691 18.089 1.00 72.56 529 MET A CA 1
ATOM 3993 C C . MET A 1 529 ? -11.824 13.370 18.839 1.00 72.56 529 MET A C 1
ATOM 3995 O O . MET A 1 529 ? -11.109 13.080 19.806 1.00 72.56 529 MET A O 1
ATOM 3999 N N . PRO A 1 530 ? -12.821 12.572 18.424 1.00 84.50 530 PRO A N 1
ATOM 4000 C CA . PRO A 1 530 ? -13.107 11.300 19.061 1.00 84.50 530 PRO A CA 1
ATOM 4001 C C . PRO A 1 530 ? -12.085 10.231 18.672 1.00 84.50 530 PRO A C 1
ATOM 4003 O O . PRO A 1 530 ? -11.456 10.293 17.620 1.00 84.50 530 PRO A O 1
ATOM 4006 N N . LEU A 1 531 ? -11.945 9.228 19.528 1.00 85.12 531 LEU A N 1
ATOM 4007 C CA . LEU A 1 531 ? -10.897 8.229 19.472 1.00 85.12 531 LEU A CA 1
ATOM 4008 C C . LEU A 1 531 ? -11.277 7.038 18.588 1.00 85.12 531 LEU A C 1
ATOM 4010 O O . LEU A 1 531 ? -12.364 6.460 18.694 1.00 85.12 531 LEU A O 1
ATOM 4014 N N . VAL A 1 532 ? -10.332 6.629 17.745 1.00 85.25 532 VAL A N 1
ATOM 4015 C CA . VAL A 1 532 ? -10.361 5.353 17.024 1.00 85.25 532 VAL A CA 1
ATOM 4016 C C . VAL A 1 532 ? -9.790 4.260 17.930 1.00 85.25 532 VAL A C 1
ATOM 4018 O O . VAL A 1 532 ? -8.690 4.393 18.456 1.00 85.25 532 VAL A O 1
ATOM 4021 N N . GLY A 1 533 ? -10.549 3.184 18.114 1.00 82.88 533 GLY A N 1
ATOM 4022 C CA . GLY A 1 533 ? -10.231 2.079 19.012 1.00 82.88 533 GLY A CA 1
ATOM 4023 C C . GLY A 1 533 ? -11.500 1.356 19.462 1.00 82.88 533 GLY A C 1
ATOM 4024 O O . GLY A 1 533 ? -12.556 1.963 19.665 1.00 82.88 533 GLY A O 1
ATOM 4025 N N . LYS A 1 534 ? -11.423 0.031 19.615 1.00 86.38 534 LYS A N 1
ATOM 4026 C CA . LYS A 1 534 ? -12.565 -0.762 20.089 1.00 86.38 534 LYS A CA 1
ATOM 4027 C C . LYS A 1 534 ? -12.808 -0.472 21.575 1.00 86.38 534 LYS A C 1
ATOM 4029 O O . LYS A 1 534 ? -11.924 -0.664 22.403 1.00 86.38 534 LYS A O 1
ATOM 4034 N N . ALA A 1 535 ? -14.035 -0.088 21.913 1.00 90.00 535 ALA A N 1
ATOM 4035 C CA . ALA A 1 535 ? -14.530 -0.036 23.285 1.00 90.00 535 ALA A CA 1
ATOM 4036 C C . ALA A 1 535 ? -15.673 -1.039 23.459 1.00 90.00 535 ALA A C 1
ATOM 4038 O O . ALA A 1 535 ? -16.438 -1.297 22.523 1.00 90.00 535 ALA A O 1
ATOM 4039 N N . TYR A 1 536 ? -15.791 -1.603 24.657 1.00 92.81 536 TYR A N 1
ATOM 4040 C CA . TYR A 1 536 ? -16.832 -2.571 24.985 1.00 92.81 536 TYR A CA 1
ATOM 4041 C C . TYR A 1 536 ? -17.608 -2.159 26.230 1.00 92.81 536 TYR A C 1
ATOM 4043 O O . TYR A 1 536 ? -17.044 -1.642 27.188 1.00 92.81 536 TYR A O 1
ATOM 4051 N N . GLU A 1 537 ? -18.902 -2.437 26.226 1.00 92.25 537 GLU A N 1
ATOM 4052 C CA . GLU A 1 537 ? -19.782 -2.319 27.372 1.00 92.25 537 GLU A CA 1
ATOM 4053 C C . GLU A 1 537 ? -19.980 -3.690 28.031 1.00 92.25 537 GLU A C 1
ATOM 4055 O O . GLU A 1 537 ? -20.301 -4.681 27.361 1.00 92.25 537 GLU A O 1
ATOM 4060 N N . ILE A 1 538 ? -19.785 -3.734 29.350 1.00 91.50 538 ILE A N 1
ATOM 4061 C CA . ILE A 1 538 ? -20.083 -4.882 30.214 1.00 91.50 538 ILE A CA 1
ATOM 4062 C C . ILE A 1 538 ? -20.777 -4.331 31.459 1.00 91.50 538 ILE A C 1
ATOM 4064 O O . ILE A 1 538 ? -20.238 -3.447 32.127 1.00 91.50 538 ILE A O 1
ATOM 4068 N N . ASP A 1 539 ? -21.981 -4.824 31.757 1.00 87.31 539 ASP A N 1
ATOM 4069 C CA . ASP A 1 539 ? -22.794 -4.399 32.906 1.00 87.31 539 ASP A CA 1
ATOM 4070 C C . ASP A 1 539 ? -22.921 -2.862 33.037 1.00 87.31 539 ASP A C 1
ATOM 4072 O O . ASP A 1 539 ? -22.762 -2.298 34.121 1.00 87.31 539 ASP A O 1
ATOM 4076 N N . GLY A 1 540 ? -23.144 -2.162 31.916 1.00 84.44 540 GLY A N 1
ATOM 4077 C CA . GLY A 1 540 ? -23.290 -0.699 31.864 1.00 84.44 540 GLY A CA 1
ATOM 4078 C C . GLY A 1 540 ? -21.991 0.103 32.024 1.00 84.44 540 GLY A C 1
ATOM 4079 O O . GLY A 1 540 ? -22.023 1.333 32.041 1.00 84.44 540 GLY A O 1
ATOM 4080 N N . ASN A 1 541 ? -20.838 -0.560 32.147 1.00 87.25 541 ASN A N 1
ATOM 4081 C CA . ASN A 1 541 ? -19.529 0.082 32.257 1.00 87.25 541 ASN A CA 1
ATOM 4082 C C . ASN A 1 541 ? -18.763 -0.008 30.936 1.00 87.25 541 ASN A C 1
ATOM 4084 O O . ASN A 1 541 ? -18.834 -1.021 30.245 1.00 87.25 541 ASN A O 1
ATOM 4088 N N . HIS A 1 542 ? -17.988 1.033 30.624 1.00 88.94 542 HIS A N 1
ATOM 4089 C CA . HIS A 1 542 ? -17.193 1.103 29.401 1.00 88.94 542 HIS A CA 1
ATOM 4090 C C . HIS A 1 542 ? -15.752 0.655 29.660 1.00 88.94 542 HIS A C 1
ATOM 4092 O O . HIS A 1 542 ? -15.077 1.169 30.558 1.00 88.94 542 HIS A O 1
ATOM 4098 N N . TYR A 1 543 ? -15.294 -0.288 28.846 1.00 91.88 543 TYR A N 1
ATOM 4099 C CA . TYR A 1 543 ? -14.002 -0.944 28.934 1.00 91.88 543 TYR A CA 1
ATOM 4100 C C . TYR A 1 543 ? -13.164 -0.662 27.690 1.00 91.88 543 TYR A C 1
ATOM 4102 O O . TYR A 1 543 ? -13.643 -0.789 26.560 1.00 91.88 543 TYR A O 1
ATOM 4110 N N . PHE A 1 544 ? -11.901 -0.307 27.916 1.00 89.50 544 PHE A N 1
ATOM 4111 C CA . PHE A 1 544 ? -10.979 0.168 26.888 1.00 89.50 544 PHE A CA 1
ATOM 4112 C C . PHE A 1 544 ? -9.691 -0.623 26.888 1.00 89.50 544 PHE A C 1
ATOM 4114 O O . PHE A 1 544 ? -9.155 -0.941 27.954 1.00 89.50 544 PHE A O 1
ATOM 4121 N N . LYS A 1 545 ? -9.184 -0.892 25.684 1.00 90.19 545 LYS A N 1
ATOM 4122 C CA . LYS A 1 545 ? -7.897 -1.547 25.494 1.00 90.19 545 LYS A CA 1
ATOM 4123 C C . LYS A 1 545 ? -6.802 -0.667 26.094 1.00 90.19 545 LYS A C 1
ATOM 4125 O O . LYS A 1 545 ? -6.638 0.491 25.718 1.00 90.19 545 LYS A O 1
ATOM 4130 N N . LEU A 1 546 ? -6.050 -1.228 27.041 1.00 88.94 546 LEU A N 1
ATOM 4131 C CA . LEU A 1 546 ? -5.046 -0.468 27.789 1.00 88.94 546 LEU A CA 1
ATOM 4132 C C . LEU A 1 546 ? -3.965 0.127 26.883 1.00 88.94 546 LEU A C 1
ATOM 4134 O O . LEU A 1 546 ? -3.561 1.265 27.087 1.00 88.94 546 LEU A O 1
ATOM 4138 N N . ARG A 1 547 ? -3.487 -0.646 25.900 1.00 87.38 547 ARG A N 1
ATOM 4139 C CA . ARG A 1 547 ? -2.412 -0.209 24.999 1.00 87.38 547 ARG A CA 1
ATOM 4140 C C . ARG A 1 547 ? -2.816 1.019 24.193 1.00 87.38 547 ARG A C 1
ATOM 4142 O O . ARG A 1 547 ? -2.036 1.960 24.140 1.00 87.38 547 ARG A O 1
ATOM 4149 N N . ASP A 1 548 ? -4.042 1.042 23.679 1.00 85.44 548 ASP A N 1
ATOM 4150 C CA . ASP A 1 548 ? -4.585 2.188 22.948 1.00 85.44 548 ASP A CA 1
ATOM 4151 C C . ASP A 1 548 ? -4.606 3.424 23.857 1.00 85.44 548 ASP A C 1
ATOM 4153 O O . ASP A 1 548 ? -4.133 4.489 23.468 1.00 85.44 548 ASP A O 1
ATOM 4157 N N . LEU A 1 549 ? -5.060 3.282 25.110 1.00 85.12 549 LEU A N 1
ATOM 4158 C CA . LEU A 1 549 ? -5.037 4.385 26.076 1.00 85.12 549 LEU A CA 1
ATOM 4159 C C . LEU A 1 549 ? -3.621 4.871 26.388 1.00 85.12 549 LEU A C 1
ATOM 4161 O O . LEU A 1 549 ? -3.373 6.074 26.385 1.00 85.12 549 LEU A O 1
ATOM 4165 N N . CYS A 1 550 ? -2.688 3.959 26.647 1.00 87.81 550 CYS A N 1
ATOM 4166 C CA . CYS A 1 550 ? -1.301 4.317 26.919 1.00 87.81 550 CYS A CA 1
ATOM 4167 C C . CYS A 1 550 ? -0.652 5.023 25.723 1.00 87.81 550 CYS A C 1
ATOM 4169 O O . CYS A 1 550 ? 0.067 6.000 25.926 1.00 87.81 550 CYS A O 1
ATOM 4171 N N . PHE A 1 551 ? -0.943 4.577 24.498 1.00 83.38 551 PHE A N 1
ATOM 4172 C CA . PHE A 1 551 ? -0.495 5.224 23.266 1.00 83.38 551 PHE A CA 1
ATOM 4173 C C . PHE A 1 551 ? -1.007 6.662 23.184 1.00 83.38 551 PHE A C 1
ATOM 4175 O O . PHE A 1 551 ? -0.219 7.582 22.979 1.00 83.38 551 PHE A O 1
ATOM 4182 N N . MET A 1 552 ? -2.296 6.872 23.458 1.00 80.19 552 MET A N 1
ATOM 4183 C CA . MET A 1 552 ? -2.913 8.203 23.457 1.00 80.19 552 MET A CA 1
ATOM 4184 C C . MET A 1 552 ? -2.353 9.130 24.540 1.00 80.19 552 MET A C 1
ATOM 4186 O O . MET A 1 552 ? -2.154 10.316 24.296 1.00 80.19 552 MET A O 1
ATOM 4190 N N . LEU A 1 553 ? -2.069 8.595 25.728 1.00 83.88 553 LEU A N 1
ATOM 4191 C CA . LEU A 1 553 ? -1.456 9.352 26.824 1.00 83.88 553 LEU A CA 1
ATOM 4192 C C . LEU A 1 553 ? 0.065 9.521 26.660 1.00 83.88 553 LEU A C 1
ATOM 4194 O O . LEU A 1 553 ? 0.694 10.194 27.476 1.00 83.88 553 LEU A O 1
ATOM 4198 N N . GLY A 1 554 ? 0.668 8.903 25.639 1.00 85.75 554 GLY A N 1
ATOM 4199 C CA . GLY A 1 554 ? 2.107 8.951 25.392 1.00 85.75 554 GLY A CA 1
ATOM 4200 C C . GLY A 1 554 ? 2.948 8.269 26.474 1.00 85.75 554 GLY A C 1
ATOM 4201 O O . GLY A 1 554 ? 4.095 8.666 26.678 1.00 85.75 554 GLY A O 1
ATOM 4202 N N . VAL A 1 555 ? 2.407 7.261 27.168 1.00 89.00 555 VAL A N 1
ATOM 4203 C CA . VAL A 1 555 ? 3.080 6.570 28.285 1.00 89.00 555 VAL A CA 1
ATOM 4204 C C . VAL A 1 555 ? 3.487 5.151 27.924 1.00 89.00 555 VAL A C 1
ATOM 4206 O O . VAL A 1 555 ? 2.728 4.409 27.307 1.00 89.00 555 VAL A O 1
ATOM 4209 N N . ARG A 1 556 ? 4.668 4.722 28.368 1.00 90.38 556 ARG A N 1
ATOM 4210 C CA . ARG A 1 556 ? 5.157 3.364 28.102 1.00 90.38 556 ARG A CA 1
ATOM 4211 C C . ARG A 1 556 ? 4.303 2.307 28.807 1.00 90.38 556 ARG A C 1
ATOM 4213 O O . ARG A 1 556 ? 4.010 2.432 29.997 1.00 90.38 556 ARG A O 1
ATOM 4220 N N . VAL A 1 557 ? 3.986 1.226 28.093 1.00 91.06 557 VAL A N 1
ATOM 4221 C CA . VAL A 1 557 ? 3.313 0.034 28.628 1.00 91.06 557 VAL A CA 1
ATOM 4222 C C . VAL A 1 557 ? 4.014 -1.240 28.165 1.00 91.06 557 VAL A C 1
ATOM 4224 O O . VAL A 1 557 ? 4.293 -1.417 26.982 1.00 91.06 557 VAL A O 1
ATOM 4227 N N . GLU A 1 558 ? 4.288 -2.147 29.098 1.00 90.56 558 GLU A N 1
ATOM 4228 C CA . GLU A 1 558 ? 5.030 -3.384 28.847 1.00 90.56 558 GLU A CA 1
ATOM 4229 C C . GLU A 1 558 ? 4.373 -4.590 29.509 1.00 90.56 558 GLU A C 1
ATOM 4231 O O . GLU A 1 558 ? 3.681 -4.470 30.522 1.00 90.56 558 GLU A O 1
ATOM 4236 N N . TRP A 1 559 ? 4.630 -5.768 28.943 1.00 90.12 559 TRP A N 1
ATOM 4237 C CA . TRP A 1 559 ? 4.255 -7.051 29.526 1.0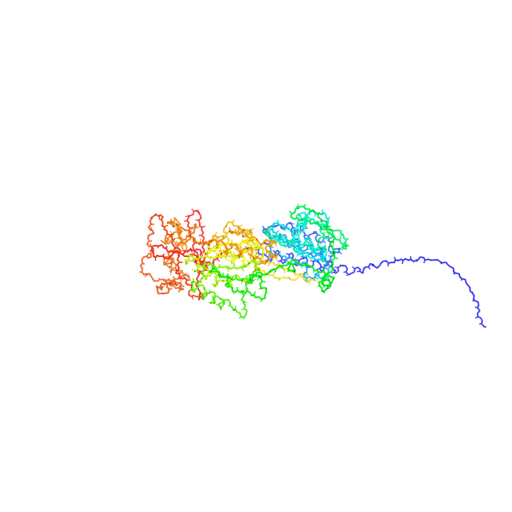0 90.12 559 TRP A CA 1
ATOM 4238 C C . TRP A 1 559 ? 5.493 -7.739 30.108 1.00 90.12 559 TRP A C 1
ATOM 4240 O O . TRP A 1 559 ? 6.443 -8.018 29.378 1.00 90.12 559 TRP A O 1
ATOM 4250 N N . ASP A 1 560 ? 5.481 -8.016 31.412 1.00 90.88 560 ASP A N 1
ATOM 4251 C CA . ASP A 1 560 ? 6.447 -8.898 32.068 1.00 90.88 560 ASP A CA 1
ATOM 4252 C C . ASP A 1 560 ? 5.851 -10.306 32.147 1.00 90.88 560 ASP A C 1
ATOM 4254 O O . ASP A 1 560 ? 5.010 -10.598 33.002 1.00 90.88 560 ASP A O 1
ATOM 4258 N N . ASP A 1 561 ? 6.301 -11.175 31.243 1.00 89.12 561 ASP A N 1
ATOM 4259 C CA . ASP A 1 561 ? 5.806 -12.545 31.132 1.00 89.12 561 ASP A CA 1
ATOM 4260 C C . ASP A 1 561 ? 6.133 -13.400 32.366 1.00 89.12 561 ASP A C 1
ATOM 4262 O O . ASP A 1 561 ? 5.300 -14.177 32.831 1.00 89.12 561 ASP A O 1
ATOM 4266 N N . ALA A 1 562 ? 7.304 -13.208 32.979 1.00 90.94 562 ALA A N 1
ATOM 4267 C CA . ALA A 1 562 ? 7.702 -13.977 34.158 1.00 90.94 562 ALA A CA 1
ATOM 4268 C C . ALA A 1 562 ? 6.865 -13.604 35.391 1.00 90.94 562 ALA A C 1
ATOM 4270 O O . ALA A 1 562 ? 6.516 -14.466 36.202 1.00 90.94 562 ALA A O 1
ATOM 4271 N N . ALA A 1 563 ? 6.540 -12.318 35.538 1.00 92.06 563 ALA A N 1
ATOM 4272 C CA . ALA A 1 563 ? 5.720 -11.821 36.639 1.00 92.06 563 ALA A CA 1
ATOM 4273 C C . ALA A 1 563 ? 4.206 -11.920 36.370 1.00 92.06 563 ALA A C 1
ATOM 4275 O O . ALA A 1 563 ? 3.422 -11.821 37.324 1.00 92.06 563 ALA A O 1
ATOM 4276 N N . GLN A 1 564 ? 3.815 -12.130 35.104 1.00 92.62 564 GLN A N 1
ATOM 4277 C CA . GLN A 1 564 ? 2.446 -11.973 34.599 1.00 92.62 564 GLN A CA 1
ATOM 4278 C C . GLN A 1 564 ? 1.883 -10.587 34.965 1.00 92.62 564 GLN A C 1
ATOM 4280 O O . GLN A 1 564 ? 0.767 -10.448 35.480 1.00 92.62 564 GLN A O 1
ATOM 4285 N N . THR A 1 565 ? 2.709 -9.557 34.759 1.00 93.38 565 THR A N 1
ATOM 4286 C CA . THR A 1 565 ? 2.445 -8.181 35.197 1.00 93.38 565 THR A CA 1
ATOM 4287 C C . THR A 1 565 ? 2.536 -7.214 34.025 1.00 93.38 565 THR A C 1
ATOM 4289 O O . THR A 1 565 ? 3.529 -7.173 33.303 1.00 93.38 565 THR A O 1
ATOM 4292 N N . ILE A 1 566 ? 1.525 -6.366 33.892 1.00 93.56 566 ILE A N 1
ATOM 4293 C CA . ILE A 1 566 ? 1.536 -5.183 33.045 1.00 93.56 566 ILE A CA 1
ATOM 4294 C C . ILE A 1 566 ? 2.248 -4.058 33.796 1.00 93.56 566 ILE A C 1
ATOM 4296 O O . ILE A 1 566 ? 1.834 -3.679 34.895 1.00 93.56 566 ILE A O 1
ATOM 4300 N N . ARG A 1 567 ? 3.297 -3.500 33.195 1.00 94.25 567 ARG A N 1
ATOM 4301 C CA . ARG A 1 567 ? 4.032 -2.360 33.746 1.00 94.25 567 ARG A CA 1
ATOM 4302 C C . ARG A 1 567 ? 3.762 -1.113 32.932 1.00 94.25 567 ARG A C 1
ATOM 4304 O O . ARG A 1 567 ? 4.000 -1.096 31.729 1.00 94.25 567 ARG A O 1
ATOM 4311 N N . ILE A 1 568 ? 3.305 -0.070 33.609 1.00 94.06 568 ILE A N 1
ATOM 4312 C CA . ILE A 1 568 ? 3.114 1.260 33.042 1.00 94.06 568 ILE A CA 1
ATOM 4313 C C . ILE A 1 568 ? 4.161 2.188 33.649 1.00 94.06 568 ILE A C 1
ATOM 4315 O O . ILE A 1 568 ? 4.287 2.275 34.873 1.00 94.06 568 ILE A O 1
ATOM 4319 N N . ASP A 1 569 ? 4.900 2.887 32.792 1.00 92.81 569 ASP A N 1
ATOM 4320 C CA . ASP A 1 569 ? 5.883 3.895 33.187 1.00 92.81 569 ASP A CA 1
ATOM 4321 C C . ASP A 1 569 ? 5.506 5.237 32.558 1.00 92.81 569 ASP A C 1
ATOM 4323 O O . ASP A 1 569 ? 5.743 5.487 31.376 1.00 92.81 569 ASP A O 1
ATOM 4327 N N . THR A 1 570 ? 4.909 6.111 33.367 1.00 91.69 570 THR A N 1
ATOM 4328 C CA . THR A 1 570 ? 4.423 7.425 32.921 1.00 91.69 570 THR A CA 1
ATOM 4329 C C . THR A 1 570 ? 5.543 8.457 32.785 1.00 91.69 570 THR A C 1
ATOM 4331 O O . THR A 1 570 ? 5.318 9.588 32.351 1.00 91.69 570 THR A O 1
ATOM 4334 N N . THR A 1 571 ? 6.767 8.094 33.178 1.00 89.75 571 THR A N 1
ATOM 4335 C CA . THR A 1 571 ? 7.951 8.954 33.046 1.00 89.75 571 THR A CA 1
ATOM 4336 C C . THR A 1 571 ? 8.674 8.751 31.719 1.00 89.75 571 THR A C 1
ATOM 4338 O O . THR A 1 571 ? 9.574 9.525 31.386 1.00 89.75 571 THR A O 1
ATOM 4341 N N . LYS A 1 572 ? 8.285 7.726 30.955 1.00 87.69 572 LYS A N 1
ATOM 4342 C CA . LYS A 1 572 ? 8.874 7.384 29.664 1.00 87.69 572 LYS A CA 1
ATOM 4343 C C . LYS A 1 572 ? 7.844 7.527 28.546 1.00 87.69 572 LYS A C 1
ATOM 4345 O O . LYS A 1 572 ? 6.677 7.197 28.764 1.00 87.69 572 LYS A O 1
ATOM 4350 N N . PRO A 1 573 ? 8.278 7.971 27.352 1.00 82.69 573 PRO A N 1
ATOM 4351 C CA . PRO A 1 573 ? 7.398 8.025 26.197 1.00 82.69 573 PRO A CA 1
ATOM 4352 C C . PRO A 1 573 ? 6.936 6.619 25.817 1.00 82.69 573 PRO A C 1
ATOM 4354 O O . PRO A 1 573 ? 7.636 5.635 26.082 1.00 82.69 573 PRO A O 1
ATOM 4357 N N . TYR A 1 574 ? 5.779 6.540 25.165 1.00 77.62 574 TYR A N 1
ATOM 4358 C CA . TYR A 1 574 ? 5.379 5.337 24.445 1.00 77.62 574 TYR A CA 1
ATOM 4359 C C . TYR A 1 574 ? 6.460 5.000 23.404 1.00 77.62 574 TYR A C 1
ATOM 4361 O O . TYR A 1 574 ? 6.921 5.893 22.689 1.00 77.62 574 TYR A O 1
ATOM 4369 N N . ILE A 1 575 ? 6.890 3.738 23.365 1.00 59.59 575 ILE A N 1
ATOM 4370 C CA . ILE A 1 575 ? 7.841 3.207 22.379 1.00 59.59 575 ILE A CA 1
ATOM 4371 C C . ILE A 1 575 ? 7.087 2.167 21.571 1.00 59.59 575 ILE A C 1
ATOM 4373 O O . ILE A 1 575 ? 6.470 1.287 22.216 1.00 59.59 575 ILE A O 1
#

Secondary structure (DSSP, 8-state):
-------------------PPPHHHHHHHHHHHHHHHHHHHHHHHHHSTTGGGSS-HHHHHHHHHHHHTTTTT--HHHHHHHHHHHHHTT--TT-EEETHHHHTTT--EESEEEEEETTEEEEEEEEGGGGGGTTPEEEEETTEEHHHHHHHHGGG---SSHHHHHHHHHHHTTBHHHHHHTTSS-TT-SEEEEEEE-TT--EEEEEEEEE-HHHHHHHHHHT-EEEGGGG-S---TTS--TT-SEEEEE-STTEEEEEE--BS--TTS-HHHHHHHHHHHHHTS--SEEEEE-TT---B-GGGGHHHHHHHHHHHHTT-EEEEEE-TT--THHHHHHHHHHHTTPEEEES--SSBSSEEEEEEEEE-TTT--EEEEEEEEE-STTT-TTTTTTSSSBPPPSEE-PPPHHHHHTT--HHHHHHHHSPP-----EEEEEE---EEEETTEEE---EEEETTEEEEEHHHHHHHHTTSTT-EEEEEETTTTEEEEEES-----S-TTPPPPSS-EEEEEP--EEEEGGGTEEPPS-EEEETTEEEEEHHHHHHHTTEEEEEETTTTEEEEEEEEE--

Nearest PDB structures (foldseek):
  4y68-assembly3_B  TM=5.007E-01  e=2.223E-05  Streptococcus agalactiae 515
  1h4z-assembly1_A  TM=7.985E-01  e=1.179E-02  Lysinibacillus sphaericus
  1h4y-assembly2_B  TM=7.449E-01  e=1.244E-02  Lysinibacillus sphaericus
  6qcm-assembly1_d  TM=7.242E-01  e=7.997E-02  Listeria monocytogenes EGD-e
  6jhk-assembly1_A  TM=7.038E-01  e=8.895E-02  Bacillus subtilis

Sequence (575 aa):
MNMKRWLAGCLGAVVILGCLPPAGAADDAAQRRQEDLDCLVETLTTKHPDFYANTTEQAVADKKAEIEAELDTASDLDFAIGLAELAALAHDSHTMLSVGSALSDQLRQLGMVPKWYDGRWTLTGGVTDCRAYIGQEITSINGMPIDEVTERLSPMISYDNAVEQRIRVGQLLYVADVLEHYGVIDADSDMVTVGVRDAEGKETVLHIPCMTQAEATAALKAGEWITRDMLRKDVPVTEPDRSVYYKLLDLGGGTLYMQYNKCFEDPNLPMEQFAAEVEGKLASGKYTKFIIDLRSNGGGSDGVLYPITYLAQQFLAKGNAVYALAGENTFSSALINTVQLKDIGAAVVGTPTGGSVDHFGAVTAFELPNSKFRGQYSNKFIDLGSYYEAAKPYGVESLPPDITVGQTFSDYLNGIDTAVQYILTHDAVKPELRKPAVVSGAKIEVNGTPVAAAAYEIEGSNYFKLRDLAMAFAGTNTAFSVSWDGEANQVTIDAGVYTPVGGELEPLSGGGQTATRATAEVYLQDMGMPLVGKAYEIDGNHYFKLRDLCFMLGVRVEWDDAAQTIRIDTTKPYI